Protein AF-0000000087178548 (afdb_homodimer)

Organism: NCBI:txid176857

Nearest PDB structures (foldseek):
  7m3x-assembly1_A  TM=8.972E-01  e=3.792E-27  Homo sapiens
  4psx-assembly2_E  TM=8.887E-01  e=1.429E-25  Saccharomyces cerevisiae S288C
  7xay-assembly1_B  TM=8.958E-01  e=3.540E-25  Saccharomyces cerevisiae S288C
  8r8r-assembly1_B  TM=8.649E-01  e=1.626E-21  Homo sapiens
  6k1s-assembly1_B  TM=8.855E-01  e=5.505E-20  Homo sapiens

Solvent-accessible surface area (backbone atoms only — not comparable to full-atom values): 30769 Å² total; per-residue (Å²): 52,32,53,39,78,49,97,32,17,25,31,20,39,40,56,37,90,79,39,85,45,31,34,38,34,18,11,8,24,73,80,56,74,50,52,37,15,36,39,39,33,35,34,52,52,56,94,86,51,71,52,51,42,74,77,48,65,47,81,39,80,37,16,23,38,14,47,26,60,43,65,66,42,86,47,33,36,36,36,8,20,47,75,9,31,39,34,32,36,48,68,85,46,60,66,89,63,47,62,70,42,76,38,79,77,49,86,27,35,16,40,15,34,27,46,28,74,59,69,31,62,38,36,35,37,10,13,50,64,17,29,35,37,34,35,39,86,91,46,89,54,67,76,45,76,47,72,77,61,84,30,29,20,34,19,39,38,55,34,68,81,39,73,52,30,31,38,37,14,13,50,63,14,32,36,34,32,36,35,78,89,47,96,51,69,76,41,80,34,80,71,44,97,39,34,22,39,14,45,30,49,30,68,77,39,84,49,31,35,39,40,14,14,56,78,18,32,34,37,32,33,32,74,90,54,60,90,51,64,79,36,76,48,77,78,57,84,26,31,22,42,25,45,41,50,33,79,84,38,74,48,30,31,40,36,19,13,59,61,14,29,38,38,29,33,26,71,79,42,91,74,24,76,73,42,78,43,70,83,46,89,28,36,19,37,13,56,38,65,33,77,73,39,85,55,34,36,36,37,17,8,54,64,14,40,36,36,38,32,48,69,94,58,58,55,77,44,118,52,30,55,41,78,50,99,33,18,26,30,20,40,39,57,37,89,78,39,85,46,31,34,38,34,17,12,9,23,73,81,55,74,50,53,38,14,37,39,38,33,35,33,52,51,56,94,87,50,71,51,50,42,76,77,47,63,46,80,38,81,34,18,22,39,14,49,28,60,43,65,66,43,87,47,32,34,38,36,9,22,47,75,10,32,37,35,32,35,49,68,86,46,59,66,88,60,48,62,72,42,76,37,79,77,51,85,26,33,16,39,16,33,28,45,28,75,58,70,31,62,36,34,36,37,10,12,49,63,17,29,35,37,34,35,39,86,90,46,91,54,67,77,44,76,48,73,79,60,83,29,30,20,34,20,41,37,57,34,69,80,40,73,51,31,32,38,36,13,13,48,61,13,32,37,35,32,36,35,78,92,46,98,52,68,75,40,80,34,80,71,45,96,38,34,23,39,14,46,31,49,29,70,77,41,86,49,31,35,39,38,14,15,55,77,19,34,35,37,31,33,32,74,88,56,60,90,52,63,80,36,78,48,75,78,56,86,27,31,22,42,28,44,40,49,32,78,84,40,75,48,32,31,41,36,19,12,58,60,12,30,37,37,31,33,27,72,80,43,92,74,24,75,73,41,78,43,70,83,45,90,27,36,19,37,13,56,36,64,35,75,74,40,86,55,35,37,37,37,17,9,53,64,14,38,36,37,38,34,49,70,94,58,58,54,78,44,119

Radius of gyration: 25.6 Å; Cα contacts (8 Å, |Δi|>4): 2069; chains: 2; bounding box: 51×73×69 Å

Secondary structure (DSSP, 8-state):
--EEE-SSEEEEEEE-SS-TTEEEEEEEGGGGTSS-EEEEEEEPPPTT--SPEEEEEEEESS-EEEEEE-SS-TTEEEEEETTS-EEEEETTS-GGG--SEEE---SS-EEEEEE-TTT-SEEEEEETTS-EEEEETT-SS-SEEE---SS-EEEEEE-SS-TTEEEEEETTS-EEEEETTSSSEEEEE---SS-EEEEEE-SS-TTEEEEEETTSEEEEEETTSTTS-SEEEE--SS-EEEEEE-SS-TTEEEEEETTS-EEEEETTSSS-EEEEE---SS-EEEEEE-SSSTTEEEEEETTSEEEEEETTS-TT--/--EEE-SSEEEEEEE-SS-TTEEEEEEEGGGGTSS-EEEEEEEPPPTT--S-EEEEEEEESS-EEEEEE-SS-TTEEEEEETTS-EEEEETTS-GGG--SEEE---SS-EEEEEE-TTT-SEEEEEETTS-EEEEETT-SS-SEEE---SS-EEEEEE-SS-TTEEEEEETTS-EEEEETTSSSEEEEE---SS-EEEEEE-SS-TTEEEEEETTSEEEEEETTSTTS-SEEEE--SS-EEEEEE-SS-TTEEEEEETTS-EEEEETTSSS-EEEEE---SS-EEEEEE-SSSTTEEEEEETTSEEEEEETTS-TT--

pLDDT: mean 95.7, std 6.23, range [51.91, 98.94]

InterPro domains:
  IPR001680 WD40 repeat [PF00400] (61-90)
  IPR001680 WD40 repeat [PS50082] (103-145)
  IPR001680 WD40 repeat [PS50082] (146-188)
  IPR001680 WD40 repeat [PS50082] (189-231)
  IPR001680 WD40 repeat [PS50082] (233-266)
  IPR001680 WD40 repeat [SM00320] (51-90)
  IPR001680 WD40 repeat [SM00320] (96-136)
  IPR001680 WD40 repeat [SM00320] (139-179)
  IPR001680 WD40 repeat [SM00320] (182-222)
  IPR001680 WD40 repeat [SM00320] (226-266)
  IPR001680 WD40 repeat [SM00320] (270-310)
  IPR015943 WD40/YVTN repeat-like-containing domain superfamily [G3DSA:2.130.10.10] (3-310)
  IPR019775 WD40 repeat, conserved site [PS00678] (209-223)
  IPR020472 PAC1/LIS1-like, WD-40 repeat [PR00320] (166-180)
  IPR020472 PAC1/LIS1-like, WD-40 repeat [PR00320] (209-223)
  IPR020472 PAC1/LIS1-like, WD-40 repeat [PR00320] (253-267)
  IPR036322 WD40-repeat-containing domain superfamily [SSF50978] (11-310)
  IPR044536 Peroxisomal targeting signal 2 receptor [PTHR46027] (1-315)
  IPR059104 EIPR1-like, beta-propeller [PF23609] (152-265)

Structure (mmCIF, N/CA/C/O backbone):
data_AF-0000000087178548-model_v1
#
loop_
_entity.id
_entity.type
_entity.pdbx_description
1 polymer Peroxin-7
#
loop_
_atom_site.group_PDB
_atom_site.id
_atom_site.type_symbol
_atom_site.label_atom_id
_atom_site.label_alt_id
_atom_site.label_comp_id
_atom_site.label_asym_id
_atom_site.label_entity_id
_atom_site.label_seq_id
_atom_site.pdbx_PDB_ins_code
_atom_site.Cartn_x
_atom_site.Cartn_y
_atom_site.Cartn_z
_atom_site.occupancy
_atom_site.B_iso_or_equiv
_atom_site.auth_seq_id
_atom_site.auth_comp_id
_atom_site.auth_asym_id
_atom_site.auth_atom_id
_atom_site.pdbx_PDB_model_num
ATOM 1 N N . MET A 1 1 ? 3.469 30.359 -10.945 1 66.19 1 MET A N 1
ATOM 2 C CA . MET A 1 1 ? 3.535 30.094 -9.508 1 66.19 1 MET A CA 1
ATOM 3 C C . MET A 1 1 ? 4.621 29.078 -9.188 1 66.19 1 MET A C 1
ATOM 5 O O . MET A 1 1 ? 4.961 28.25 -10.031 1 66.19 1 MET A O 1
ATOM 9 N N . PRO A 1 2 ? 5.27 29.25 -8 1 80.69 2 PRO A N 1
ATOM 10 C CA . PRO A 1 2 ? 6.492 28.5 -7.727 1 80.69 2 PRO A CA 1
ATOM 11 C C . PRO A 1 2 ? 6.25 26.984 -7.668 1 80.69 2 PRO A C 1
ATOM 13 O O . PRO A 1 2 ? 5.25 26.547 -7.105 1 80.69 2 PRO A O 1
ATOM 16 N N . VAL A 1 3 ? 6.977 26.297 -8.406 1 92.06 3 VAL A N 1
ATOM 17 C CA . VAL A 1 3 ? 6.957 24.828 -8.438 1 92.06 3 VAL A CA 1
ATOM 18 C C . VAL A 1 3 ? 8.359 24.297 -8.172 1 92.06 3 VAL A C 1
ATOM 20 O O . VAL A 1 3 ? 9.352 24.906 -8.57 1 92.06 3 VAL A O 1
ATOM 23 N N . PHE A 1 4 ? 8.422 23.25 -7.426 1 95.88 4 PHE A N 1
ATOM 24 C CA . PHE A 1 4 ? 9.68 22.562 -7.137 1 95.88 4 PHE A CA 1
ATOM 25 C C . PHE A 1 4 ? 9.578 21.078 -7.453 1 95.88 4 PHE A C 1
ATOM 27 O O . PHE A 1 4 ? 8.633 20.406 -7.023 1 95.88 4 PHE A O 1
ATOM 34 N N . LYS A 1 5 ? 10.531 20.531 -8.242 1 97 5 LYS A N 1
ATOM 35 C CA . LYS A 1 5 ? 10.57 19.109 -8.562 1 97 5 LYS A CA 1
ATOM 36 C C . LYS A 1 5 ? 11.43 18.359 -7.555 1 97 5 LYS A C 1
ATOM 38 O O . LYS A 1 5 ? 12.594 18.688 -7.344 1 97 5 LYS A O 1
ATOM 43 N N . THR A 1 6 ? 10.859 17.391 -6.898 1 97.75 6 THR A N 1
ATOM 44 C CA . THR A 1 6 ? 11.602 16.516 -5.992 1 97.75 6 THR A CA 1
ATOM 45 C C . THR A 1 6 ? 12.094 15.273 -6.727 1 97.75 6 THR A C 1
ATOM 47 O O . THR A 1 6 ? 11.508 14.859 -7.727 1 97.75 6 THR A O 1
ATOM 50 N N . PRO A 1 7 ? 13.156 14.703 -6.23 1 97 7 PRO A N 1
ATOM 51 C CA . PRO A 1 7 ? 13.648 13.477 -6.871 1 97 7 PRO A CA 1
ATOM 52 C C . PRO A 1 7 ? 12.75 12.273 -6.598 1 97 7 PRO A C 1
ATOM 54 O O . PRO A 1 7 ? 12.82 11.273 -7.316 1 97 7 PRO A O 1
ATOM 57 N N . PHE A 1 8 ? 11.969 12.359 -5.555 1 97.31 8 PHE A N 1
ATOM 58 C CA . PHE A 1 8 ? 11.07 11.281 -5.16 1 97.31 8 PHE A CA 1
ATOM 59 C C . PHE A 1 8 ? 9.625 11.766 -5.117 1 97.31 8 PHE A C 1
ATOM 61 O O . PHE A 1 8 ? 9.367 12.961 -5.281 1 97.31 8 PHE A O 1
ATOM 68 N N . ASN A 1 9 ? 8.656 10.758 -4.957 1 96.44 9 ASN A N 1
ATOM 69 C CA . ASN A 1 9 ? 7.242 11.094 -4.859 1 96.44 9 ASN A CA 1
ATOM 70 C C . ASN A 1 9 ? 6.934 11.867 -3.58 1 96.44 9 ASN A C 1
ATOM 72 O O . ASN A 1 9 ? 7.422 11.516 -2.504 1 96.44 9 ASN A O 1
ATOM 76 N N . GLY A 1 10 ? 6.137 12.938 -3.723 1 98.31 10 GLY A N 1
ATOM 77 C CA . GLY A 1 10 ? 5.738 13.695 -2.551 1 98.31 10 GLY A CA 1
ATOM 78 C C . GLY A 1 10 ? 4.691 12.992 -1.71 1 98.31 10 GLY A C 1
ATOM 79 O O . GLY A 1 10 ? 3.789 12.344 -2.246 1 98.31 10 GLY A O 1
ATOM 80 N N . TYR A 1 11 ? 4.777 13.195 -0.357 1 98.44 11 TYR A N 1
ATOM 81 C CA . TYR A 1 11 ? 3.834 12.539 0.545 1 98.44 11 TYR A CA 1
ATOM 82 C C . TYR A 1 11 ? 3.203 13.547 1.497 1 98.44 11 TYR A C 1
ATOM 84 O O . TYR A 1 11 ? 2.088 13.336 1.981 1 98.44 11 TYR A O 1
ATOM 92 N N . SER A 1 12 ? 3.986 14.602 1.831 1 98.81 12 SER A N 1
ATOM 93 C CA . SER A 1 12 ? 3.48 15.625 2.734 1 98.81 12 SER A CA 1
ATOM 94 C C . SER A 1 12 ? 4.195 16.953 2.516 1 98.81 12 SER A C 1
ATOM 96 O O . SER A 1 12 ? 5.332 16.984 2.037 1 98.81 12 SER A O 1
ATOM 98 N N . VAL A 1 13 ? 3.535 18.031 2.822 1 98.88 13 VAL A N 1
ATOM 99 C CA . VAL A 1 13 ? 4.082 19.375 2.754 1 98.88 13 VAL A CA 1
ATOM 100 C C . VAL A 1 13 ? 3.551 20.203 3.918 1 98.88 13 VAL A C 1
ATOM 102 O O . VAL A 1 13 ? 2.375 20.109 4.277 1 98.88 13 VAL A O 1
ATOM 105 N N . LYS A 1 14 ? 4.477 20.953 4.594 1 98.81 14 LYS A N 1
ATOM 106 C CA . LYS A 1 14 ? 4.109 21.734 5.766 1 98.81 14 LYS A CA 1
ATOM 107 C C . LYS A 1 14 ? 4.77 23.109 5.738 1 98.81 14 LYS A C 1
ATOM 109 O O . LYS A 1 14 ? 5.996 23.219 5.652 1 98.81 14 LYS A O 1
ATOM 114 N N . PHE A 1 15 ? 3.98 24.141 5.848 1 98.62 15 PHE A N 1
ATOM 115 C CA . PHE A 1 15 ? 4.531 25.484 6.02 1 98.62 15 PHE A CA 1
ATOM 116 C C . PHE A 1 15 ? 5.133 25.656 7.41 1 98.62 15 PHE A C 1
ATOM 118 O O . PHE A 1 15 ? 4.582 25.156 8.398 1 98.62 15 PHE A O 1
ATOM 125 N N . SER A 1 16 ? 6.207 26.438 7.453 1 98.44 16 SER A N 1
ATOM 126 C CA . SER A 1 16 ? 6.766 26.797 8.75 1 98.44 16 SER A CA 1
ATOM 127 C C . SER A 1 16 ? 5.852 27.766 9.492 1 98.44 16 SER A C 1
ATOM 129 O O . SER A 1 16 ? 5.32 28.703 8.898 1 98.44 16 SER A O 1
ATOM 131 N N . PRO A 1 17 ? 5.715 27.5 10.773 1 97.62 17 PRO A N 1
ATOM 132 C CA . PRO A 1 17 ? 4.953 28.484 11.547 1 97.62 17 PRO A CA 1
ATOM 133 C C . PRO A 1 17 ? 5.797 29.688 11.969 1 97.62 17 PRO A C 1
ATOM 135 O O . PRO A 1 17 ? 5.281 30.625 12.578 1 97.62 17 PRO A O 1
ATOM 138 N N . PHE A 1 18 ? 7.078 29.703 11.609 1 97.81 18 PHE A N 1
ATOM 139 C CA . PHE A 1 18 ? 7.988 30.766 12.055 1 97.81 18 PHE A CA 1
ATOM 140 C C . PHE A 1 18 ? 8.406 31.641 10.883 1 97.81 18 PHE A C 1
ATOM 142 O O . PHE A 1 18 ? 8.633 32.844 11.062 1 97.81 18 PHE A O 1
ATOM 149 N N . TYR A 1 19 ? 8.531 31.016 9.734 1 97.06 19 TYR A N 1
ATOM 150 C CA . TYR A 1 19 ? 9.008 31.734 8.57 1 97.06 19 TYR A CA 1
ATOM 151 C C . TYR A 1 19 ? 7.984 31.703 7.441 1 97.06 19 TYR A C 1
ATOM 153 O O . TYR A 1 19 ? 7.652 30.625 6.938 1 97.06 19 TYR A O 1
ATOM 161 N N . GLU A 1 20 ? 7.637 32.812 6.918 1 95.88 20 GLU A N 1
ATOM 162 C CA . GLU A 1 20 ? 6.574 32.938 5.926 1 95.88 20 GLU A CA 1
ATOM 163 C C . GLU A 1 20 ? 6.949 32.25 4.617 1 95.88 20 GLU A C 1
ATOM 165 O O . GLU A 1 20 ? 6.074 31.797 3.875 1 95.88 20 GLU A O 1
ATOM 170 N N . SER A 1 21 ? 8.188 32.125 4.398 1 94.75 21 SER A N 1
ATOM 171 C CA . SER A 1 21 ? 8.625 31.672 3.082 1 94.75 21 SER A CA 1
ATOM 172 C C . SER A 1 21 ? 9.211 30.266 3.15 1 94.75 21 SER A C 1
ATOM 174 O O . SER A 1 21 ? 9.898 29.828 2.227 1 94.75 21 SER A O 1
ATOM 176 N N . ARG A 1 22 ? 8.945 29.578 4.211 1 97.12 22 ARG A N 1
ATOM 177 C CA . ARG A 1 22 ? 9.625 28.312 4.387 1 97.12 22 ARG A CA 1
ATOM 178 C C . ARG A 1 22 ? 8.617 27.172 4.504 1 97.12 22 ARG A C 1
ATOM 180 O O . ARG A 1 22 ? 7.586 27.312 5.168 1 97.12 22 ARG A O 1
ATOM 187 N N . LEU A 1 23 ? 8.922 26.094 3.826 1 97.69 23 LEU A N 1
ATOM 188 C CA . LEU A 1 23 ? 8.109 24.891 3.99 1 97.69 23 LEU A CA 1
ATOM 189 C C . LEU A 1 23 ? 8.977 23.625 3.938 1 97.69 23 LEU A C 1
ATOM 191 O O . LEU A 1 23 ? 10.125 23.688 3.496 1 97.69 23 LEU A O 1
ATOM 195 N N . ALA A 1 24 ? 8.5 22.562 4.469 1 98.88 24 ALA A N 1
ATOM 196 C CA . ALA A 1 24 ? 9.156 21.25 4.469 1 98.88 24 ALA A CA 1
ATOM 197 C C . ALA A 1 24 ? 8.336 20.234 3.693 1 98.88 24 ALA A C 1
ATOM 199 O O . ALA A 1 24 ? 7.102 20.281 3.701 1 98.88 24 ALA A O 1
ATOM 200 N N . VAL A 1 25 ? 9.023 19.297 3.012 1 98.88 25 VAL A N 1
ATOM 201 C CA . VAL A 1 25 ? 8.367 18.297 2.168 1 98.88 25 VAL A CA 1
ATOM 202 C C . VAL A 1 25 ? 8.898 16.906 2.502 1 98.88 25 VAL A C 1
ATOM 204 O O . VAL A 1 25 ? 10.109 16.703 2.613 1 98.88 25 VAL A O 1
ATOM 207 N N . ALA A 1 26 ? 8.016 15.977 2.719 1 98.94 26 ALA A N 1
ATOM 208 C CA . ALA A 1 26 ? 8.336 14.555 2.875 1 98.94 26 ALA A CA 1
ATOM 209 C C . ALA A 1 26 ? 8.195 13.812 1.549 1 98.94 26 ALA A C 1
ATOM 211 O O . ALA A 1 26 ? 7.191 13.953 0.85 1 98.94 26 ALA A O 1
ATOM 212 N N . THR A 1 27 ? 9.195 13.008 1.192 1 98.75 27 THR A N 1
ATOM 213 C CA . THR A 1 27 ? 9.133 12.289 -0.072 1 98.75 27 THR A CA 1
ATOM 214 C C . THR A 1 27 ? 9.555 10.828 0.115 1 98.75 27 THR A C 1
ATOM 216 O O . THR A 1 27 ? 10.227 10.492 1.092 1 98.75 27 THR A O 1
ATOM 219 N N . ALA A 1 28 ? 9.07 9.977 -0.833 1 97.56 28 ALA A N 1
ATOM 220 C CA . ALA A 1 28 ? 9.367 8.547 -0.806 1 97.56 28 ALA A CA 1
ATOM 221 C C . ALA A 1 28 ? 9.539 7.996 -2.219 1 97.56 28 ALA A C 1
ATOM 223 O O . ALA A 1 28 ? 8.789 8.359 -3.129 1 97.56 28 ALA A O 1
ATOM 224 N N . GLN A 1 29 ? 10.484 7.117 -2.312 1 92.19 29 GLN A N 1
ATOM 225 C CA . GLN A 1 29 ? 10.758 6.488 -3.602 1 92.19 29 GLN A CA 1
ATOM 226 C C . GLN A 1 29 ? 9.703 5.438 -3.939 1 92.19 29 GLN A C 1
ATOM 228 O O . GLN A 1 29 ? 9.117 4.836 -3.041 1 92.19 29 GLN A O 1
ATOM 233 N N . ASN A 1 30 ? 9.508 5.23 -5.227 1 86.56 30 ASN A N 1
ATOM 234 C CA . ASN A 1 30 ? 8.68 4.156 -5.754 1 86.56 30 ASN A CA 1
ATOM 235 C C . ASN A 1 30 ? 7.285 4.172 -5.133 1 86.56 30 ASN A C 1
ATOM 237 O O . ASN A 1 30 ? 6.812 3.148 -4.633 1 86.56 30 ASN A O 1
ATOM 241 N N . PHE A 1 31 ? 6.777 5.379 -5.031 1 86.25 31 PHE A N 1
ATOM 242 C CA . PHE A 1 31 ? 5.406 5.59 -4.594 1 86.25 31 PHE A CA 1
ATOM 243 C C . PHE A 1 31 ? 5.23 5.176 -3.137 1 86.25 31 PHE A C 1
ATOM 245 O O . PHE A 1 31 ? 4.133 4.801 -2.719 1 86.25 31 PHE A O 1
ATOM 252 N N . GLY A 1 32 ? 6.379 5.109 -2.438 1 88.69 32 GLY A N 1
ATOM 253 C CA . GLY A 1 32 ? 6.34 4.863 -1.006 1 88.69 32 GLY A CA 1
ATOM 254 C C . GLY A 1 32 ? 6.348 3.387 -0.656 1 88.69 32 GLY A C 1
ATOM 255 O O . GLY A 1 32 ? 6.266 3.021 0.519 1 88.69 32 GLY A O 1
ATOM 256 N N . ILE A 1 33 ? 6.371 2.635 -1.622 1 78 33 ILE A N 1
ATOM 257 C CA . ILE A 1 33 ? 6.289 1.196 -1.388 1 78 33 ILE A CA 1
ATOM 258 C C . ILE A 1 33 ? 7.656 0.658 -0.982 1 78 33 ILE A C 1
ATOM 260 O O . ILE A 1 33 ? 7.762 -0.165 -0.069 1 78 33 ILE A O 1
ATOM 264 N N . LEU A 1 34 ? 8.703 1.154 -1.676 1 77.06 34 LEU A N 1
ATOM 265 C CA . LEU A 1 34 ? 10.062 0.712 -1.411 1 77.06 34 LEU A CA 1
ATOM 266 C C . LEU A 1 34 ? 11.062 1.835 -1.68 1 77.06 34 LEU A C 1
ATOM 268 O O . LEU A 1 34 ? 10.789 2.736 -2.477 1 77.06 34 LEU A O 1
ATOM 272 N N . GLY A 1 35 ? 12.18 1.771 -0.872 1 86.25 35 GLY A N 1
ATOM 273 C CA . GLY A 1 35 ? 13.281 2.654 -1.21 1 86.25 35 GLY A CA 1
ATOM 274 C C . GLY A 1 35 ? 13.516 3.744 -0.181 1 86.25 35 GLY A C 1
ATOM 275 O O . GLY A 1 35 ? 13.055 3.635 0.96 1 86.25 35 GLY A O 1
ATOM 276 N N . ASN A 1 36 ? 14.234 4.754 -0.633 1 92.81 36 ASN A N 1
ATOM 277 C CA . ASN A 1 36 ? 14.68 5.84 0.234 1 92.81 36 ASN A CA 1
ATOM 278 C C . ASN A 1 36 ? 13.633 6.949 0.314 1 92.81 36 ASN A C 1
ATOM 280 O O . ASN A 1 36 ? 12.656 6.941 -0.431 1 92.81 36 ASN A O 1
ATOM 284 N N . GLY A 1 37 ? 13.758 7.723 1.318 1 97.69 37 GLY A N 1
ATOM 285 C CA . GLY A 1 37 ? 13.055 8.992 1.404 1 97.69 37 GLY A CA 1
ATOM 286 C C . GLY A 1 37 ? 13.992 10.188 1.47 1 97.69 37 GLY A C 1
ATOM 287 O O . GLY A 1 37 ? 15.211 10.023 1.484 1 97.69 37 GLY A O 1
ATOM 288 N N . ARG A 1 38 ? 13.438 11.281 1.341 1 98.62 38 ARG A N 1
ATOM 289 C CA . ARG A 1 38 ? 14.164 12.539 1.506 1 98.62 38 ARG A CA 1
ATOM 290 C C . ARG A 1 38 ? 13.258 13.633 2.061 1 98.62 38 ARG A C 1
ATOM 292 O O . ARG A 1 38 ? 12.117 13.773 1.628 1 98.62 38 ARG A O 1
ATOM 299 N N . ILE A 1 39 ? 13.773 14.336 3.029 1 98.81 39 ILE A N 1
ATOM 300 C CA . ILE A 1 39 ? 13.133 15.555 3.523 1 98.81 39 ILE A CA 1
ATOM 301 C C . ILE A 1 39 ? 13.727 16.766 2.816 1 98.81 39 ILE A C 1
ATOM 303 O O . ILE A 1 39 ? 14.945 16.891 2.686 1 98.81 39 ILE A O 1
ATOM 307 N N . HIS A 1 40 ? 12.867 17.609 2.33 1 98.69 40 HIS A N 1
ATOM 308 C CA . HIS A 1 40 ? 13.305 18.859 1.729 1 98.69 40 HIS A CA 1
ATOM 309 C C . HIS A 1 40 ? 12.82 20.062 2.541 1 98.69 40 HIS A C 1
ATOM 311 O O . HIS A 1 40 ? 11.648 20.125 2.92 1 98.69 40 HIS A O 1
ATOM 317 N N . VAL A 1 41 ? 13.711 20.953 2.818 1 98.56 41 VAL A N 1
ATOM 318 C CA . VAL A 1 41 ? 13.344 22.281 3.326 1 98.56 41 VAL A CA 1
ATOM 319 C C . VAL A 1 41 ? 13.516 23.312 2.223 1 98.56 41 VAL A C 1
ATOM 321 O O . VAL A 1 41 ? 14.617 23.516 1.7 1 98.56 41 VAL A O 1
ATOM 324 N N . LEU A 1 42 ? 12.391 23.953 1.921 1 97.94 42 LEU A N 1
ATOM 325 C CA . LEU A 1 42 ? 12.359 24.844 0.77 1 97.94 42 LEU A CA 1
ATOM 326 C C . LEU A 1 42 ? 12.109 26.281 1.208 1 97.94 42 LEU A C 1
ATOM 328 O O . LEU A 1 42 ? 11.477 26.516 2.238 1 97.94 42 LEU A O 1
ATOM 332 N N . ASP A 1 43 ? 12.602 27.203 0.395 1 95.56 43 ASP A N 1
ATOM 333 C CA . ASP A 1 43 ? 12.352 28.625 0.566 1 95.56 43 ASP A CA 1
ATOM 334 C C . ASP A 1 43 ? 11.672 29.219 -0.668 1 95.56 43 ASP A C 1
ATOM 336 O O . ASP A 1 43 ?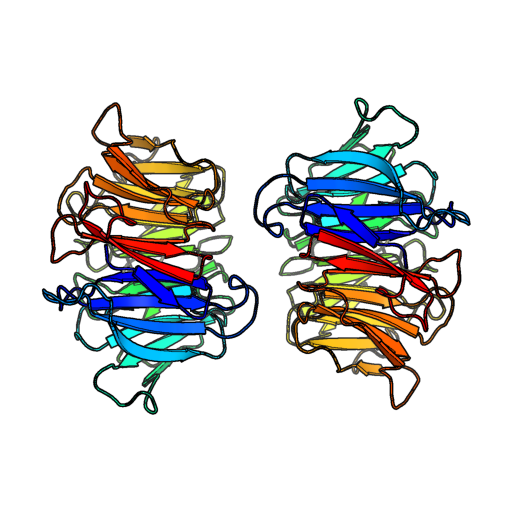 12.141 29.016 -1.793 1 95.56 43 ASP A O 1
ATOM 340 N N . LEU A 1 44 ? 10.602 29.859 -0.366 1 93 44 LEU A N 1
ATOM 341 C CA . LEU A 1 44 ? 9.875 30.516 -1.443 1 93 44 LEU A CA 1
ATOM 342 C C . LEU A 1 44 ? 10.617 31.75 -1.925 1 93 44 LEU A C 1
ATOM 344 O O . LEU A 1 44 ? 11.344 32.375 -1.153 1 93 44 LEU A O 1
ATOM 348 N N . PRO A 1 45 ? 10.43 31.953 -3.281 1 83.75 45 PRO A N 1
ATOM 349 C CA . PRO A 1 45 ? 11.156 33.125 -3.824 1 83.75 45 PRO A CA 1
ATOM 350 C C . PRO A 1 45 ? 10.68 34.438 -3.236 1 83.75 45 PRO A C 1
ATOM 352 O O . PRO A 1 45 ? 9.508 34.562 -2.852 1 83.75 45 PRO A O 1
ATOM 355 N N . SER A 1 46 ? 11.633 35.188 -2.877 1 69.81 46 SER A N 1
ATOM 356 C CA . SER A 1 46 ? 11.336 36.594 -2.641 1 69.81 46 SER A CA 1
ATOM 357 C C . SER A 1 46 ? 11.312 37.375 -3.947 1 69.81 46 SER A C 1
ATOM 359 O O . SER A 1 46 ? 11.938 36.969 -4.93 1 69.81 46 SER A O 1
ATOM 361 N N . SER A 1 47 ? 10.453 38.125 -4.293 1 57.66 47 SER A N 1
ATOM 362 C CA . SER A 1 47 ? 10.586 38.938 -5.492 1 57.66 47 SER A CA 1
ATOM 363 C C . SER A 1 47 ? 12.039 39.281 -5.777 1 57.66 47 SER A C 1
ATOM 365 O O . SER A 1 47 ? 12.797 39.594 -4.859 1 57.66 47 SER A O 1
ATOM 367 N N . PRO A 1 48 ? 12.602 39.031 -7.207 1 52.5 48 PRO A N 1
ATOM 368 C CA . PRO A 1 48 ? 12.008 38.719 -8.508 1 52.5 48 PRO A CA 1
ATOM 369 C C . PRO A 1 48 ? 12.156 37.25 -8.883 1 52.5 48 PRO A C 1
ATOM 371 O O . PRO A 1 48 ? 11.695 36.812 -9.945 1 52.5 48 PRO A O 1
ATOM 374 N N . SER A 1 49 ? 12.844 36.469 -8.109 1 57.72 49 SER A N 1
ATOM 375 C CA . SER A 1 49 ? 13.102 35.125 -8.617 1 57.72 49 SER A CA 1
ATOM 376 C C . SER A 1 49 ? 11.883 34.219 -8.43 1 57.72 49 SER A C 1
ATOM 378 O O . SER A 1 49 ? 11.352 34.125 -7.324 1 57.72 49 SER A O 1
ATOM 380 N N . PRO A 1 50 ? 11.5 33.656 -9.562 1 64.44 50 PRO A N 1
ATOM 381 C CA . PRO A 1 50 ? 10.234 32.938 -9.562 1 64.44 50 PRO A CA 1
ATOM 382 C C . PRO A 1 50 ? 10.383 31.484 -9.109 1 64.44 50 PRO A C 1
ATOM 384 O O . PRO A 1 50 ? 9.398 30.75 -9.008 1 64.44 50 PRO A O 1
ATOM 387 N N . GLN A 1 51 ? 11.75 31.172 -8.484 1 83.88 51 GLN A N 1
ATOM 388 C CA . GLN A 1 51 ? 11.883 29.734 -8.305 1 83.88 51 GLN A CA 1
ATOM 389 C C . GLN A 1 51 ? 12.031 29.375 -6.828 1 83.88 51 GLN A C 1
ATOM 391 O O . GLN A 1 51 ? 12.68 30.094 -6.07 1 83.88 51 GLN A O 1
ATOM 396 N N . ILE A 1 52 ? 11.461 28.328 -6.414 1 92.5 52 ILE A N 1
ATOM 397 C CA . ILE A 1 52 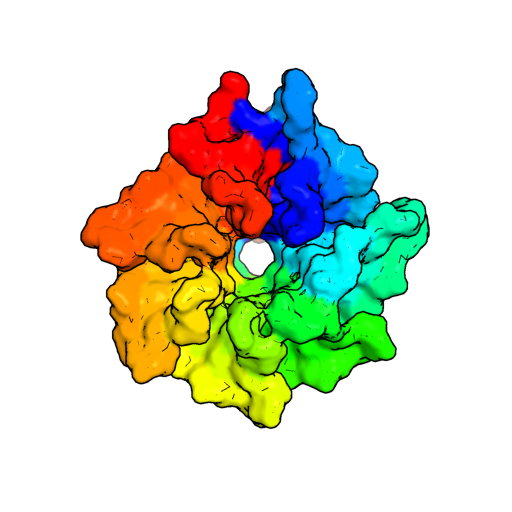? 11.633 27.766 -5.078 1 92.5 52 ILE A CA 1
ATOM 398 C C . ILE A 1 52 ? 13.055 27.219 -4.926 1 92.5 52 ILE A C 1
ATOM 400 O O . ILE A 1 52 ? 13.57 26.562 -5.828 1 92.5 52 ILE A O 1
ATOM 404 N N . SER A 1 53 ? 13.711 27.688 -3.875 1 93.69 53 SER A N 1
ATOM 405 C CA . SER A 1 53 ? 15.055 27.188 -3.605 1 93.69 53 SER A CA 1
ATOM 406 C C . SER A 1 53 ? 15.055 26.188 -2.451 1 93.69 53 SER A C 1
ATOM 408 O O . SER A 1 53 ? 14.188 26.25 -1.58 1 93.69 53 SER A O 1
ATOM 410 N N . GLU A 1 54 ? 16.016 25.266 -2.451 1 96.19 54 GLU A N 1
ATOM 411 C CA . GLU A 1 54 ? 16.172 24.281 -1.385 1 96.19 54 GLU A CA 1
ATOM 412 C C . GLU A 1 54 ? 17.219 24.734 -0.368 1 96.19 54 GLU A C 1
ATOM 414 O O . GLU A 1 54 ? 18.375 24.953 -0.719 1 96.19 54 GLU A O 1
ATOM 419 N N . LEU A 1 55 ? 16.828 24.812 0.818 1 95.5 55 LEU A N 1
ATOM 420 C CA . LEU A 1 55 ? 17.703 25.25 1.901 1 95.5 55 LEU A CA 1
ATOM 421 C C . LEU A 1 55 ? 18.484 24.062 2.475 1 95.5 55 LEU A C 1
ATOM 423 O O . LEU A 1 55 ? 19.656 24.203 2.834 1 95.5 55 LEU A O 1
ATOM 427 N N . ALA A 1 56 ? 17.812 22.984 2.646 1 96.94 56 ALA A N 1
ATOM 428 C CA . ALA A 1 56 ? 18.406 21.766 3.199 1 96.94 56 ALA A CA 1
ATOM 429 C C . ALA A 1 56 ? 17.641 20.531 2.734 1 96.94 56 ALA A C 1
ATOM 431 O O . ALA A 1 56 ? 16.484 20.625 2.312 1 96.94 56 ALA A O 1
ATOM 432 N N . SER A 1 57 ? 18.281 19.438 2.762 1 98.12 57 SER A N 1
ATOM 433 C CA . SER A 1 57 ? 17.641 18.141 2.52 1 98.12 57 SER A CA 1
ATOM 434 C C . SER A 1 57 ? 18.297 17.047 3.355 1 98.12 57 SER A C 1
ATOM 436 O O . SER A 1 57 ? 19.469 17.141 3.707 1 98.12 57 SER A O 1
ATOM 438 N N . TYR A 1 58 ? 17.562 16.031 3.701 1 98.56 58 TYR A N 1
ATOM 439 C CA . TYR A 1 58 ? 18.016 14.914 4.512 1 98.56 58 TYR A CA 1
ATOM 440 C C . TYR A 1 58 ? 17.562 13.586 3.91 1 98.56 58 TYR A C 1
ATOM 442 O O . TYR A 1 58 ? 16.359 13.32 3.816 1 98.56 58 TYR A O 1
ATOM 450 N N . ASP A 1 59 ? 18.5 12.758 3.598 1 97.5 59 ASP A N 1
ATOM 451 C CA . ASP A 1 59 ? 18.172 11.438 3.066 1 97.5 59 ASP A CA 1
ATOM 452 C C . ASP A 1 59 ? 17.812 10.469 4.188 1 97.5 59 ASP A C 1
ATOM 454 O O . ASP A 1 59 ? 18.359 10.555 5.289 1 97.5 59 ASP A O 1
ATOM 458 N N . THR A 1 60 ? 16.875 9.641 3.947 1 97.25 60 THR A N 1
ATOM 459 C CA . THR A 1 60 ? 16.516 8.555 4.848 1 97.25 60 THR A CA 1
ATOM 460 C C . THR A 1 60 ? 16.578 7.211 4.125 1 97.25 60 THR A C 1
ATOM 462 O O . THR A 1 60 ? 16.438 7.152 2.9 1 97.25 60 THR A O 1
ATOM 465 N N . ALA A 1 61 ? 16.766 6.199 4.859 1 93.81 61 ALA A N 1
ATOM 466 C CA . ALA A 1 61 ? 16.891 4.863 4.277 1 93.81 61 ALA A CA 1
ATOM 467 C C . ALA A 1 61 ? 15.539 4.328 3.838 1 93.81 61 ALA A C 1
ATOM 469 O O . ALA A 1 61 ? 15.461 3.404 3.023 1 93.81 61 ALA A O 1
ATOM 470 N N . ASP A 1 62 ? 14.484 4.883 4.426 1 94.94 62 ASP A N 1
ATOM 471 C CA . ASP A 1 62 ? 13.109 4.527 4.078 1 94.94 62 ASP A CA 1
ATOM 472 C C . ASP A 1 62 ? 12.281 5.77 3.768 1 94.94 62 ASP A C 1
ATOM 474 O O . ASP A 1 62 ? 12.703 6.891 4.055 1 94.94 62 ASP A O 1
ATOM 478 N N . GLY A 1 63 ? 11.148 5.57 3.105 1 97.19 63 GLY A N 1
ATOM 479 C CA . GLY A 1 63 ? 10.281 6.672 2.723 1 97.19 63 GLY A CA 1
ATOM 480 C C . GLY A 1 63 ? 9.898 7.559 3.891 1 97.19 63 GLY A C 1
ATOM 481 O O . GLY A 1 63 ? 9.734 7.078 5.016 1 97.19 63 GLY A O 1
ATOM 482 N N . VAL A 1 64 ? 9.734 8.812 3.641 1 98.81 64 VAL A N 1
ATOM 483 C CA . VAL A 1 64 ? 9.164 9.758 4.594 1 98.81 64 VAL A CA 1
ATOM 484 C C . VAL A 1 64 ? 7.691 10 4.266 1 98.81 64 VAL A C 1
ATOM 486 O O . VAL A 1 64 ? 7.363 10.516 3.195 1 98.81 64 VAL A O 1
ATOM 489 N N . TYR A 1 65 ? 6.82 9.664 5.215 1 98.62 65 TYR A N 1
ATOM 490 C CA . TYR A 1 65 ? 5.395 9.727 4.906 1 98.62 65 TYR A CA 1
ATOM 491 C C . TYR A 1 65 ? 4.789 11.047 5.375 1 98.62 65 TYR A C 1
ATOM 493 O O . TYR A 1 65 ? 3.807 11.523 4.805 1 98.62 65 TYR A O 1
ATOM 501 N N . ASP A 1 66 ? 5.32 11.57 6.445 1 98.88 66 ASP A N 1
ATOM 502 C CA . ASP A 1 66 ? 4.805 12.812 7.004 1 98.88 66 ASP A CA 1
ATOM 503 C C . ASP A 1 66 ? 5.879 13.539 7.809 1 98.88 66 ASP A C 1
ATOM 505 O O . ASP A 1 66 ? 6.918 12.961 8.133 1 98.88 66 ASP A O 1
ATOM 509 N N . LEU A 1 67 ? 5.609 14.773 8.047 1 98.88 67 LEU A N 1
ATOM 510 C CA . LEU A 1 67 ? 6.492 15.539 8.914 1 98.88 67 LEU A CA 1
ATOM 511 C C . LEU A 1 67 ? 5.742 16.703 9.562 1 98.88 67 LEU A C 1
ATOM 513 O O . LEU A 1 67 ? 4.621 17.016 9.164 1 98.88 67 LEU A O 1
ATOM 517 N N . ALA A 1 68 ? 6.348 17.25 10.586 1 98.81 68 ALA A N 1
ATOM 518 C CA . ALA A 1 68 ? 5.801 18.406 11.281 1 98.81 68 ALA A CA 1
ATOM 519 C C . ALA A 1 68 ? 6.914 19.312 11.805 1 98.81 68 ALA A C 1
ATOM 521 O O . ALA A 1 68 ? 7.934 18.812 12.305 1 98.81 68 ALA A O 1
ATOM 522 N N . TRP A 1 69 ? 6.711 20.594 11.695 1 98.69 69 TRP A N 1
ATOM 523 C CA . TRP A 1 69 ? 7.59 21.547 12.367 1 98.69 69 TRP A CA 1
ATOM 524 C C . TRP A 1 69 ? 7.355 21.531 13.875 1 98.69 69 TRP A C 1
ATOM 526 O O . TRP A 1 69 ? 6.215 21.422 14.328 1 98.69 69 TRP A O 1
ATOM 536 N N . SER A 1 70 ? 8.461 21.719 14.523 1 97.5 70 SER A N 1
ATOM 537 C CA . SER A 1 70 ? 8.32 22 15.945 1 97.5 70 SER A CA 1
ATOM 538 C C . SER A 1 70 ? 7.641 23.344 16.172 1 97.5 70 SER A C 1
ATOM 540 O O . SER A 1 70 ? 7.828 24.281 15.398 1 97.5 70 SER A O 1
ATOM 542 N N . GLU A 1 71 ? 6.875 23.359 17.25 1 94.62 71 GLU A N 1
ATOM 543 C CA . GLU A 1 71 ? 6.27 24.625 17.672 1 94.62 71 GLU A CA 1
ATOM 544 C C . GLU A 1 71 ? 7.121 25.312 18.734 1 94.62 71 GLU A C 1
ATOM 546 O O . GLU A 1 71 ? 6.863 26.469 19.078 1 94.62 71 GLU A O 1
ATOM 551 N N . SER A 1 72 ? 8.125 24.625 19.141 1 93.88 72 SER A N 1
ATOM 552 C CA . SER A 1 72 ? 8.969 25.156 20.219 1 93.88 72 SER A CA 1
ATOM 553 C C . SER A 1 72 ? 10.227 25.797 19.656 1 93.88 72 SER A C 1
ATOM 555 O O . SER A 1 72 ? 10.742 26.766 20.234 1 93.88 72 SER A O 1
ATOM 557 N N . HIS A 1 73 ? 10.727 25.266 18.641 1 95.19 73 HIS A N 1
ATOM 558 C CA . HIS A 1 73 ? 11.969 25.797 18.062 1 95.19 73 HIS A CA 1
ATOM 559 C C . HIS A 1 73 ? 11.898 25.797 16.531 1 95.19 73 HIS A C 1
ATOM 561 O O . HIS A 1 73 ? 11.664 24.766 15.914 1 95.19 73 HIS A O 1
ATOM 567 N N . GLU A 1 74 ? 12.289 26.844 15.906 1 96.56 74 GLU A N 1
ATOM 568 C CA . GLU A 1 74 ? 12.055 27.109 14.492 1 96.56 74 GLU A CA 1
ATOM 569 C C . GLU A 1 74 ? 12.922 26.219 13.609 1 96.56 74 GLU A C 1
ATOM 571 O O . GLU A 1 74 ? 12.672 26.078 12.414 1 96.56 74 GLU A O 1
ATOM 576 N N . SER A 1 75 ? 13.906 25.578 14.148 1 97.12 75 SER A N 1
ATOM 577 C CA . SER A 1 75 ? 14.836 24.812 13.328 1 97.12 75 SER A CA 1
ATOM 578 C C . SER A 1 75 ? 14.523 23.312 13.391 1 97.12 75 SER A C 1
ATOM 580 O O . SER A 1 75 ? 15.164 22.516 12.711 1 97.12 75 SER A O 1
ATOM 582 N N . LEU A 1 76 ? 13.539 22.922 14.164 1 97.94 76 LEU A N 1
ATOM 583 C CA . LEU A 1 76 ? 13.336 21.5 14.422 1 97.94 76 LEU A CA 1
ATOM 584 C C . LEU A 1 76 ? 12.188 20.953 13.594 1 97.94 76 LEU A C 1
ATOM 586 O O . LEU A 1 76 ? 11.156 21.609 13.445 1 97.94 76 LEU A O 1
ATOM 590 N N . LEU A 1 77 ? 12.422 19.766 13.031 1 98.31 77 LEU A N 1
ATOM 591 C CA . LEU A 1 77 ? 11.43 19.016 12.281 1 98.31 77 LEU A CA 1
ATOM 592 C C . LEU A 1 77 ? 11.297 17.594 12.836 1 98.31 77 LEU A C 1
ATOM 594 O O . LEU A 1 77 ? 12.297 16.969 13.195 1 98.31 77 LEU A O 1
ATOM 598 N N . VAL A 1 78 ? 10.102 17.172 12.938 1 98.69 78 VAL A N 1
ATOM 599 C CA . VAL A 1 78 ? 9.805 15.773 13.25 1 98.69 78 VAL A CA 1
ATOM 600 C C . VAL A 1 78 ? 9.336 15.047 11.992 1 98.69 78 VAL A C 1
ATOM 602 O O . VAL A 1 78 ? 8.5 15.562 11.25 1 98.69 78 VAL A O 1
ATOM 605 N N . ALA A 1 79 ? 9.859 13.836 11.711 1 98.88 79 ALA A N 1
ATOM 606 C CA . ALA A 1 79 ? 9.492 13.102 10.5 1 98.88 79 ALA A CA 1
ATOM 607 C C . ALA A 1 79 ? 9.023 11.688 10.844 1 98.88 79 ALA A C 1
ATOM 609 O O . ALA A 1 79 ? 9.602 11.031 11.703 1 98.88 79 ALA A O 1
ATOM 610 N N . ALA A 1 80 ? 7.969 11.266 10.219 1 98.88 80 ALA A N 1
ATOM 611 C CA . ALA A 1 80 ? 7.449 9.898 10.297 1 98.88 80 ALA A CA 1
ATOM 612 C C . ALA A 1 80 ? 7.965 9.047 9.141 1 98.88 80 ALA A C 1
ATOM 614 O O . ALA A 1 80 ? 7.719 9.359 7.977 1 98.88 80 ALA A O 1
ATOM 615 N N . ILE A 1 81 ? 8.617 7.957 9.5 1 98.56 81 ILE A N 1
ATOM 616 C CA . ILE A 1 81 ? 9.359 7.195 8.5 1 98.56 81 ILE A CA 1
ATOM 617 C C . ILE A 1 81 ? 8.664 5.863 8.242 1 98.56 81 ILE A C 1
ATOM 619 O O . ILE A 1 81 ? 8.062 5.285 9.156 1 98.56 81 ILE A O 1
ATOM 623 N N . ALA A 1 82 ? 8.836 5.371 7.066 1 96.38 82 ALA A N 1
ATOM 624 C CA . ALA A 1 82 ? 8.18 4.148 6.605 1 96.38 82 ALA A CA 1
ATOM 625 C C . ALA A 1 82 ? 8.656 2.938 7.398 1 96.38 82 ALA A C 1
ATOM 627 O O . ALA A 1 82 ? 7.977 1.906 7.434 1 96.38 82 ALA A O 1
ATOM 628 N N . ASP A 1 83 ? 9.781 3.027 8.078 1 93.62 83 ASP A N 1
ATOM 629 C CA . ASP A 1 83 ? 10.281 1.888 8.844 1 93.62 83 ASP A CA 1
ATOM 630 C C . ASP A 1 83 ? 9.75 1.907 10.273 1 93.62 83 ASP A C 1
ATOM 632 O O . ASP A 1 83 ? 10.172 1.108 11.109 1 93.62 83 ASP A O 1
ATOM 636 N N . GLY A 1 84 ? 8.953 2.879 10.57 1 96.69 84 GLY A N 1
ATOM 637 C CA . GLY A 1 84 ? 8.359 2.971 11.898 1 96.69 84 GLY A CA 1
ATOM 638 C C . GLY A 1 84 ? 9.094 3.936 12.812 1 96.69 84 GLY A C 1
ATOM 639 O O . GLY A 1 84 ? 8.625 4.238 13.914 1 96.69 84 GLY A O 1
ATOM 640 N N . SER A 1 85 ? 10.18 4.43 12.391 1 98.06 85 SER A N 1
ATOM 641 C CA . SER A 1 85 ? 10.922 5.359 13.234 1 98.06 85 SER A CA 1
ATOM 642 C C . SER A 1 85 ? 10.359 6.77 13.133 1 98.06 85 SER A C 1
ATOM 644 O O . SER A 1 85 ? 9.727 7.121 12.133 1 98.06 85 SER A O 1
ATOM 646 N N . ILE A 1 86 ? 10.531 7.461 14.219 1 98.81 86 ILE A N 1
ATOM 647 C CA . ILE A 1 86 ? 10.32 8.906 14.273 1 98.81 86 ILE A CA 1
ATOM 648 C C . ILE A 1 86 ? 11.656 9.617 14.445 1 98.81 86 ILE A C 1
ATOM 650 O O . ILE A 1 86 ? 12.414 9.312 15.367 1 98.81 86 ILE A O 1
ATOM 654 N N . LYS A 1 87 ? 11.883 10.562 13.531 1 98.69 87 LYS A N 1
ATOM 655 C CA . LYS A 1 87 ? 13.195 11.211 13.547 1 98.69 87 LYS A CA 1
ATOM 656 C C . LYS A 1 87 ? 13.062 12.719 13.734 1 98.69 87 LYS A C 1
ATOM 658 O O . LYS A 1 87 ? 12.109 13.328 13.242 1 98.69 87 LYS A O 1
ATOM 663 N N . ILE A 1 88 ? 14.023 13.25 14.469 1 98.44 88 ILE A N 1
ATOM 664 C CA . ILE A 1 88 ? 14.078 14.695 14.695 1 98.44 88 ILE A CA 1
ATOM 665 C C . ILE A 1 88 ? 15.273 15.281 13.953 1 98.44 88 ILE A C 1
ATOM 667 O O . ILE A 1 88 ? 16.391 14.766 14.047 1 98.44 88 ILE A O 1
ATOM 671 N N . TYR A 1 89 ? 15 16.297 13.25 1 98.69 89 TYR A N 1
ATOM 672 C CA . TYR A 1 89 ? 16.047 17.016 12.523 1 98.69 89 TYR A CA 1
ATOM 673 C C . TYR A 1 89 ? 16.203 18.438 13.055 1 98.69 89 TYR A C 1
ATOM 675 O O . TYR A 1 89 ? 15.219 19.062 13.461 1 98.69 89 TYR A O 1
ATOM 683 N N . ASP A 1 90 ? 17.422 18.891 13.039 1 98.38 90 ASP A N 1
ATOM 684 C CA . ASP A 1 90 ? 17.75 20.266 13.422 1 98.38 90 ASP A CA 1
ATOM 685 C C . ASP A 1 90 ? 18.453 21 12.281 1 98.38 90 ASP A C 1
ATOM 687 O O . ASP A 1 90 ? 19.625 20.75 12.008 1 98.38 90 ASP A O 1
ATOM 691 N N . LEU A 1 91 ? 17.781 21.953 11.719 1 97.81 91 LEU A N 1
ATOM 692 C CA . LEU A 1 91 ? 18.281 22.688 10.555 1 97.81 91 LEU A CA 1
ATOM 693 C C . LEU A 1 91 ? 19.484 23.547 10.922 1 97.81 91 LEU A C 1
ATOM 695 O O . LEU A 1 91 ? 20.203 24.016 10.039 1 97.81 91 LEU A O 1
ATOM 699 N N . SER A 1 92 ? 19.641 23.812 12.188 1 97.19 92 SER A N 1
ATOM 700 C CA . SER A 1 92 ? 20.734 24.672 12.617 1 97.19 92 SER A CA 1
ATOM 701 C C . SER A 1 92 ? 22.062 23.906 12.625 1 97.19 92 SER A C 1
ATOM 703 O O . SER A 1 92 ? 23.125 24.516 12.742 1 97.19 92 SER A O 1
ATOM 705 N N . LEU A 1 93 ? 21.984 22.641 12.453 1 96.94 93 LEU A N 1
ATOM 706 C CA . LEU A 1 93 ? 23.172 21.812 12.43 1 96.94 93 LEU A CA 1
ATOM 707 C C . LEU A 1 93 ? 23.484 21.344 11.008 1 96.94 93 LEU A C 1
ATOM 709 O O . LEU A 1 93 ? 22.594 21.312 10.156 1 96.94 93 LEU A O 1
ATOM 713 N N . PRO A 1 94 ? 24.766 21 10.766 1 94.31 94 PRO A N 1
ATOM 714 C CA . PRO A 1 94 ? 25.094 20.453 9.445 1 94.31 94 PRO A CA 1
ATOM 715 C C . PRO A 1 94 ? 24.297 19.188 9.125 1 94.31 94 PRO A C 1
ATOM 717 O O . PRO A 1 94 ? 23.953 18.422 10.023 1 94.31 94 PRO A O 1
ATOM 720 N N . PRO A 1 95 ? 24.031 19.016 7.836 1 90.75 95 PRO A N 1
ATOM 721 C CA . PRO A 1 95 ? 23.25 17.828 7.441 1 90.75 95 PRO A CA 1
ATOM 722 C C . PRO A 1 95 ? 23.844 16.531 7.988 1 90.75 95 PRO A C 1
ATOM 724 O O . PRO A 1 95 ? 23.109 15.617 8.344 1 90.75 95 PRO A O 1
ATOM 727 N N . THR A 1 96 ? 25.141 16.469 8.172 1 93.12 96 THR A N 1
ATOM 728 C CA . THR A 1 96 ? 25.812 15.258 8.609 1 93.12 96 THR A CA 1
ATOM 729 C C . THR A 1 96 ? 25.531 14.977 10.086 1 93.12 96 THR A C 1
ATOM 731 O O . THR A 1 96 ? 25.75 13.867 10.57 1 93.12 96 THR A O 1
ATOM 734 N N . SER A 1 97 ? 25 15.992 10.719 1 96.25 97 SER A N 1
ATOM 735 C CA . SER A 1 97 ? 24.688 15.844 12.141 1 96.25 97 SER A CA 1
ATOM 736 C C . SER A 1 97 ? 23.219 15.484 12.344 1 96.25 97 SER A C 1
ATOM 738 O O . SER A 1 97 ? 22.734 15.492 13.477 1 96.25 97 SER A O 1
ATOM 740 N N . ASN A 1 98 ? 22.625 15.195 11.258 1 97.56 98 ASN A N 1
ATOM 741 C CA . ASN A 1 98 ? 21.203 14.859 11.297 1 97.56 98 ASN A CA 1
ATOM 742 C C . ASN A 1 98 ? 20.953 13.43 10.828 1 97.56 98 ASN A C 1
ATOM 744 O O . ASN A 1 98 ? 21.688 12.914 9.984 1 97.56 98 ASN A O 1
ATOM 748 N N . PRO A 1 99 ? 19.906 12.812 11.414 1 98 99 PRO A N 1
ATOM 749 C CA . PRO A 1 99 ? 18.984 13.305 12.43 1 98 99 PRO A CA 1
ATOM 750 C C . PRO A 1 99 ? 19.609 13.406 13.812 1 98 99 PRO A C 1
ATOM 752 O O . PRO A 1 99 ? 20.578 12.695 14.109 1 98 99 PRO A O 1
ATOM 755 N N . ILE A 1 100 ? 19.062 14.242 14.648 1 97.38 100 ILE A N 1
ATOM 756 C CA . ILE A 1 100 ? 19.641 14.43 15.977 1 97.38 100 ILE A CA 1
ATOM 757 C C . ILE A 1 100 ? 19.047 13.398 16.938 1 97.38 100 ILE A C 1
ATOM 759 O O . ILE A 1 100 ? 19.609 13.164 18.016 1 97.38 100 ILE A O 1
ATOM 763 N N . ARG A 1 101 ? 17.922 12.867 16.562 1 96.75 101 ARG A N 1
ATOM 764 C CA . ARG A 1 101 ? 17.312 11.805 17.359 1 96.75 101 ARG A CA 1
ATOM 765 C C . ARG A 1 101 ? 16.484 10.867 16.469 1 96.75 101 ARG A C 1
ATOM 767 O O . ARG A 1 101 ? 15.992 11.281 15.414 1 96.75 101 ARG A O 1
ATOM 774 N N . SER A 1 102 ? 16.422 9.602 16.828 1 97.31 102 SER A N 1
ATOM 775 C CA . SER A 1 102 ? 15.578 8.586 16.188 1 97.31 102 SER A CA 1
ATOM 776 C C . SER A 1 102 ? 14.875 7.723 17.234 1 97.31 102 SER A C 1
ATOM 778 O O . SER A 1 102 ? 15.523 7.141 18.094 1 97.31 102 SER A O 1
ATOM 780 N N . PHE A 1 103 ? 13.562 7.711 17.172 1 97.88 103 PHE A N 1
ATOM 781 C CA . PHE A 1 103 ? 12.742 6.875 18.047 1 97.88 103 PHE A CA 1
ATOM 782 C C . PHE A 1 103 ? 12.242 5.648 17.297 1 97.88 103 PHE A C 1
ATOM 784 O O . PHE A 1 103 ? 11.648 5.77 16.219 1 97.88 103 PHE A O 1
ATOM 791 N N . LEU A 1 104 ? 12.492 4.535 17.797 1 95.75 104 LEU A N 1
ATOM 792 C CA . LEU A 1 104 ? 12.086 3.295 17.141 1 95.75 104 LEU A CA 1
ATOM 793 C C . LEU A 1 104 ? 11.164 2.477 18.031 1 95.75 104 LEU A C 1
ATOM 795 O O . LEU A 1 104 ? 11.594 1.479 18.625 1 95.75 104 LEU A O 1
ATOM 799 N N . GLU A 1 105 ? 9.875 2.926 18.109 1 97.62 105 GLU A N 1
ATOM 800 C CA . GLU A 1 105 ? 8.945 2.223 18.984 1 97.62 105 GLU A CA 1
ATOM 801 C C . GLU A 1 105 ? 7.77 1.646 18.188 1 97.62 105 GLU A C 1
ATOM 803 O O . GLU A 1 105 ? 7.141 0.679 18.625 1 97.62 105 GLU A O 1
ATOM 808 N N . HIS A 1 106 ? 7.402 2.248 17.078 1 97.69 106 HIS A N 1
ATOM 809 C CA . HIS A 1 106 ? 6.355 1.683 16.234 1 97.69 106 HIS A CA 1
ATOM 810 C C . HIS A 1 106 ? 6.832 0.404 15.547 1 97.69 106 HIS A C 1
ATOM 812 O O . HIS A 1 106 ? 7.973 0.328 15.094 1 97.69 106 HIS A O 1
ATOM 818 N N . SER A 1 107 ? 5.938 -0.527 15.445 1 92.75 107 SER A N 1
ATOM 819 C CA . SER A 1 107 ? 6.312 -1.821 14.891 1 92.75 107 SER A CA 1
ATOM 820 C C . SER A 1 107 ? 5.988 -1.896 13.398 1 92.75 107 SER A C 1
ATOM 822 O O . SER A 1 107 ? 6.344 -2.867 12.734 1 92.75 107 SER A O 1
ATOM 824 N N . ARG A 1 108 ? 5.281 -0.935 12.922 1 92.06 108 ARG A N 1
ATOM 825 C CA . ARG A 1 108 ? 4.957 -0.806 11.508 1 92.06 108 ARG A CA 1
ATOM 826 C C . ARG A 1 108 ? 5.168 0.626 11.023 1 92.06 108 ARG A C 1
ATOM 828 O O . ARG A 1 108 ? 5.707 1.459 11.758 1 92.06 108 ARG A O 1
ATOM 835 N N . GLU A 1 109 ? 4.824 0.9 9.828 1 94.44 109 GLU A N 1
ATOM 836 C CA . GLU A 1 109 ? 5.055 2.199 9.203 1 94.44 109 GLU A CA 1
ATOM 837 C C . GLU A 1 109 ? 4.465 3.328 10.039 1 94.44 109 GLU A C 1
ATOM 839 O O . GLU A 1 109 ? 3.32 3.242 10.492 1 94.44 109 GLU A O 1
ATOM 844 N N . ALA A 1 110 ? 5.285 4.34 10.305 1 98.38 110 ALA A N 1
ATOM 845 C CA . ALA A 1 110 ? 4.773 5.582 10.867 1 98.38 110 ALA A CA 1
ATOM 846 C C . ALA A 1 110 ? 4.176 6.477 9.789 1 98.38 110 ALA A C 1
ATOM 848 O O . ALA A 1 110 ? 4.852 6.824 8.82 1 98.38 110 ALA A O 1
ATOM 849 N N . HIS A 1 111 ? 2.926 6.93 10.016 1 98 111 HIS A N 1
ATOM 850 C CA . HIS A 1 111 ? 2.193 7.52 8.898 1 98 111 HIS A CA 1
ATOM 851 C C . HIS A 1 111 ? 1.923 9 9.133 1 98 111 HIS A C 1
ATOM 853 O O . HIS A 1 111 ? 1.569 9.727 8.203 1 98 111 HIS A O 1
ATOM 859 N N . SER A 1 112 ? 2.021 9.422 10.391 1 98.56 112 SER A N 1
ATOM 860 C CA . SER A 1 112 ? 1.754 10.836 10.633 1 98.56 112 SER A CA 1
ATOM 861 C C . SER A 1 112 ? 2.543 11.359 11.828 1 98.56 112 SER A C 1
ATOM 863 O O . SER A 1 112 ? 2.904 10.586 12.719 1 98.56 112 SER A O 1
ATOM 865 N N . ALA A 1 113 ? 2.828 12.578 11.805 1 98.81 113 ALA A N 1
ATOM 866 C CA . ALA A 1 113 ? 3.412 13.344 12.906 1 98.81 113 ALA A CA 1
ATOM 867 C C . ALA A 1 113 ? 2.713 14.688 13.062 1 98.81 113 ALA A C 1
ATOM 869 O O . ALA A 1 113 ? 2.367 15.344 12.078 1 98.81 113 ALA A O 1
ATOM 870 N N . ASP A 1 114 ? 2.486 15.086 14.289 1 98.88 114 ASP A N 1
ATOM 871 C CA . ASP A 1 114 ? 1.861 16.375 14.594 1 98.88 114 ASP A CA 1
ATOM 872 C C . ASP A 1 114 ? 2.418 16.969 15.883 1 98.88 114 ASP A C 1
ATOM 874 O O . ASP A 1 114 ? 2.549 16.266 16.891 1 98.88 114 ASP A O 1
ATOM 878 N N . TYR A 1 115 ? 2.789 18.219 15.836 1 98.75 115 TYR A N 1
ATOM 879 C CA . TYR A 1 115 ? 3.393 18.891 16.984 1 98.75 115 TYR A CA 1
ATOM 880 C C . TYR A 1 115 ? 2.357 19.703 17.75 1 98.75 115 TYR A C 1
ATOM 882 O O . TYR A 1 115 ? 1.514 20.375 17.141 1 98.75 115 TYR A O 1
ATOM 890 N N . ASN A 1 116 ? 2.443 19.688 19.062 1 98.5 116 ASN A N 1
ATOM 891 C CA . ASN A 1 116 ? 1.492 20.375 19.922 1 98.5 116 ASN A CA 1
ATOM 892 C C . ASN A 1 116 ? 1.606 21.891 19.781 1 98.5 116 ASN A C 1
ATOM 894 O O . ASN A 1 116 ? 2.605 22.484 20.203 1 98.5 116 ASN A O 1
ATOM 898 N N . PRO A 1 117 ? 0.575 22.5 19.25 1 96.5 117 PRO A N 1
ATOM 899 C CA . PRO A 1 117 ? 0.693 23.938 19.016 1 96.5 117 PRO A CA 1
ATOM 900 C C . PRO A 1 117 ? 0.362 24.766 20.25 1 96.5 117 PRO A C 1
ATOM 902 O O . PRO A 1 117 ? 0.562 25.984 20.25 1 96.5 117 PRO A O 1
ATOM 905 N N . VAL A 1 118 ? -0.177 24.125 21.234 1 97.25 118 VAL A N 1
ATOM 906 C CA . VAL A 1 118 ? -0.632 24.828 22.422 1 97.25 118 VAL A CA 1
ATOM 907 C C . VAL A 1 118 ? 0.443 24.766 23.5 1 97.25 118 VAL A C 1
ATOM 909 O O . VAL A 1 118 ? 1.044 25.781 23.844 1 97.25 118 VAL A O 1
ATOM 912 N N . ARG A 1 119 ? 0.791 23.562 23.844 1 96.19 119 ARG A N 1
ATOM 913 C CA . ARG A 1 119 ? 1.81 23.406 24.875 1 96.19 119 ARG A CA 1
ATOM 914 C C . ARG A 1 119 ? 3.211 23.5 24.281 1 96.19 119 ARG A C 1
ATOM 916 O O . ARG A 1 119 ? 4.16 23.875 24.969 1 96.19 119 ARG A O 1
ATOM 923 N N . ARG A 1 120 ? 3.389 23.094 23.078 1 96.81 120 ARG A N 1
ATOM 924 C CA . ARG A 1 120 ? 4.582 23.203 22.25 1 96.81 120 ARG A CA 1
ATOM 925 C C . ARG A 1 120 ? 5.734 22.391 22.828 1 96.81 120 ARG A C 1
ATOM 927 O O . ARG A 1 120 ? 6.898 22.766 22.703 1 96.81 120 ARG A O 1
ATOM 934 N N . ASP A 1 121 ? 5.445 21.375 23.547 1 95.81 121 ASP A N 1
ATOM 935 C CA . ASP A 1 121 ? 6.484 20.594 24.219 1 95.81 121 ASP A CA 1
ATOM 936 C C . ASP A 1 121 ? 6.383 19.109 23.844 1 95.81 121 ASP A C 1
ATOM 938 O O . ASP A 1 121 ? 7.07 18.266 24.422 1 95.81 121 ASP A O 1
ATOM 942 N N . SER A 1 122 ? 5.457 18.797 22.984 1 97.94 122 SER A N 1
ATOM 943 C CA . SER A 1 122 ? 5.219 17.391 22.688 1 97.94 122 SER A CA 1
ATOM 944 C C . SER A 1 122 ? 4.711 17.203 21.25 1 97.94 122 SER A C 1
ATOM 946 O O . SER A 1 122 ? 4.344 18.172 20.594 1 97.94 122 SER A O 1
ATOM 948 N N . PHE A 1 123 ? 4.801 15.961 20.797 1 98.56 123 PHE A N 1
ATOM 949 C CA . PHE A 1 123 ? 4.27 15.648 19.484 1 98.56 123 PHE A CA 1
ATOM 950 C C . PHE A 1 123 ? 3.697 14.234 19.453 1 98.56 123 PHE A C 1
ATOM 952 O O . PHE A 1 123 ? 3.939 13.445 20.375 1 98.56 123 PHE A O 1
ATOM 959 N N . LEU A 1 124 ? 2.861 14.023 18.484 1 98.88 124 LEU A N 1
ATOM 960 C CA . LEU A 1 124 ? 2.199 12.742 18.266 1 98.88 124 LEU A CA 1
ATOM 961 C C . LEU A 1 124 ? 2.727 12.055 17.016 1 98.88 124 LEU A C 1
ATOM 963 O O . LEU A 1 124 ? 3.1 12.727 16.047 1 98.88 124 LEU A O 1
ATOM 967 N N . SER A 1 125 ? 2.752 10.727 17.062 1 98.88 125 SER A N 1
ATOM 968 C CA . SER A 1 125 ? 2.93 9.922 15.852 1 98.88 125 SER A CA 1
ATOM 969 C C . SER A 1 125 ? 1.832 8.867 15.727 1 98.88 125 SER A C 1
ATOM 971 O O . SER A 1 125 ? 1.354 8.336 16.734 1 98.88 125 SER A O 1
ATOM 973 N N . ALA A 1 126 ? 1.354 8.602 14.539 1 98.88 126 ALA A N 1
ATOM 974 C CA . ALA A 1 126 ? 0.4 7.539 14.227 1 98.88 126 ALA A CA 1
ATOM 975 C C . ALA A 1 126 ? 1.032 6.484 13.32 1 98.88 126 ALA A C 1
ATOM 977 O O . ALA A 1 126 ? 1.867 6.805 12.469 1 98.88 126 ALA A O 1
ATOM 978 N N . SER A 1 127 ? 0.575 5.262 13.523 1 98.62 127 SER A N 1
ATOM 979 C CA . SER A 1 127 ? 1.251 4.164 12.844 1 98.62 127 SER A CA 1
ATOM 980 C C . SER A 1 127 ? 0.259 3.092 12.398 1 98.62 127 SER A C 1
ATOM 982 O O . SER A 1 127 ? -0.817 2.957 12.984 1 98.62 127 SER A O 1
ATOM 984 N N . TRP A 1 128 ? 0.711 2.365 11.422 1 94.75 128 TRP A N 1
ATOM 985 C CA . TRP A 1 128 ? -0.03 1.208 10.93 1 94.75 128 TRP A CA 1
ATOM 986 C C . TRP A 1 128 ? -0.056 0.095 11.977 1 94.75 128 TRP A C 1
ATOM 988 O O . TRP A 1 128 ? -0.825 -0.861 11.852 1 94.75 128 TRP A O 1
ATOM 998 N N . ASP A 1 129 ? 0.697 0.253 13.07 1 94.25 129 ASP A N 1
ATOM 999 C CA . ASP A 1 129 ? 0.653 -0.756 14.125 1 94.25 129 ASP A CA 1
ATOM 1000 C C . ASP A 1 129 ? -0.552 -0.544 15.039 1 94.25 129 ASP A C 1
ATOM 1002 O O . ASP A 1 129 ? -0.553 -0.993 16.188 1 94.25 129 ASP A O 1
ATOM 1006 N N . ASP A 1 130 ? -1.481 0.278 14.602 1 95.5 130 ASP A N 1
ATOM 1007 C CA . ASP A 1 130 ? -2.775 0.516 15.234 1 95.5 130 ASP A CA 1
ATOM 1008 C C . ASP A 1 130 ? -2.635 1.445 16.438 1 95.5 130 ASP A C 1
ATOM 1010 O O . ASP A 1 130 ? -3.527 1.51 17.281 1 95.5 130 ASP A O 1
ATOM 1014 N N . SER A 1 131 ? -1.523 2.166 16.469 1 98.44 131 SER A N 1
ATOM 1015 C CA . SER A 1 131 ? -1.34 2.947 17.688 1 98.44 131 SER A CA 1
ATOM 1016 C C . SER A 1 131 ? -0.948 4.387 17.359 1 98.44 131 SER A C 1
ATOM 1018 O O . SER A 1 131 ? -0.527 4.688 16.25 1 98.44 131 SER A O 1
ATOM 1020 N N . VAL A 1 132 ? -1.215 5.246 18.375 1 98.88 132 VAL A N 1
ATOM 1021 C CA . VAL A 1 132 ? -0.674 6.598 18.469 1 98.88 132 VAL A CA 1
ATOM 1022 C C . VAL A 1 132 ? 0.293 6.691 19.641 1 98.88 132 VAL A C 1
ATOM 1024 O O . VAL A 1 132 ? 0.045 6.121 20.703 1 98.88 132 VAL A O 1
ATOM 1027 N N . LYS A 1 133 ? 1.364 7.371 19.422 1 98.88 133 LYS A N 1
ATOM 1028 C CA . LYS A 1 133 ? 2.309 7.555 20.516 1 98.88 133 LYS A CA 1
ATOM 1029 C C . LYS A 1 133 ? 2.559 9.039 20.781 1 98.88 133 LYS A C 1
ATOM 1031 O O . LYS A 1 133 ? 2.611 9.844 19.859 1 98.88 133 LYS A O 1
ATOM 1036 N N . LEU A 1 134 ? 2.684 9.344 22.062 1 98.81 134 LEU A N 1
ATOM 1037 C CA . LEU A 1 134 ? 3.018 10.68 22.562 1 98.81 134 LEU A CA 1
ATOM 1038 C C . LEU A 1 134 ? 4.496 10.766 22.922 1 98.81 134 LEU A C 1
ATOM 1040 O O . LEU A 1 134 ? 5.023 9.914 23.641 1 98.81 134 LEU A O 1
ATOM 1044 N N . TRP A 1 135 ? 5.078 11.844 22.406 1 98.56 135 TRP A N 1
ATOM 1045 C CA . TRP A 1 135 ? 6.512 12.016 22.609 1 98.56 135 TRP A CA 1
ATOM 1046 C C . TRP A 1 135 ? 6.812 13.391 23.203 1 98.56 135 TRP A C 1
ATOM 1048 O O . TRP A 1 135 ? 6.051 14.344 23 1 98.56 135 TRP A O 1
ATOM 1058 N N . THR A 1 136 ? 7.891 13.453 23.906 1 96.69 136 THR A N 1
ATOM 1059 C CA . THR A 1 136 ? 8.57 14.695 24.25 1 96.69 136 THR A CA 1
ATOM 1060 C C . THR A 1 136 ? 10.047 14.633 23.859 1 96.69 136 THR A C 1
ATOM 1062 O O . THR A 1 136 ? 10.594 13.539 23.688 1 96.69 136 THR A O 1
ATOM 1065 N N . LEU A 1 137 ? 10.656 15.75 23.703 1 91.69 137 LEU A N 1
ATOM 1066 C CA . LEU A 1 137 ? 12.031 15.789 23.219 1 91.69 137 LEU A CA 1
ATOM 1067 C C . LEU A 1 137 ? 13.016 15.391 24.312 1 91.69 137 LEU A C 1
ATOM 1069 O O . LEU A 1 137 ? 14.141 14.977 24.016 1 91.69 137 LEU A O 1
ATOM 1073 N N . ASP A 1 138 ? 12.609 15.461 25.516 1 91.69 138 ASP A N 1
ATOM 1074 C CA . ASP A 1 138 ? 13.547 15.305 26.625 1 91.69 138 ASP A CA 1
ATOM 1075 C C . ASP A 1 138 ? 13.625 13.852 27.094 1 91.69 138 ASP A C 1
ATOM 1077 O O . ASP A 1 138 ? 14.32 13.539 28.062 1 91.69 138 ASP A O 1
ATOM 1081 N N . ARG A 1 139 ? 12.875 12.984 26.484 1 92.56 139 ARG A N 1
ATOM 1082 C CA . ARG A 1 139 ? 12.891 11.57 26.844 1 92.56 139 ARG A CA 1
ATOM 1083 C C . ARG A 1 139 ? 13.289 10.703 25.656 1 92.56 139 ARG A C 1
ATOM 1085 O O . ARG A 1 139 ? 12.945 11.016 24.516 1 92.56 139 ARG A O 1
ATOM 1092 N N . PRO A 1 140 ? 13.922 9.617 25.938 1 93.88 140 PRO A N 1
ATOM 1093 C CA . PRO A 1 140 ? 14.328 8.734 24.844 1 93.88 140 PRO A CA 1
ATOM 1094 C C . PRO A 1 140 ? 13.211 7.777 24.406 1 93.88 140 PRO A C 1
ATOM 1096 O O . PRO A 1 140 ? 13.336 7.098 23.391 1 93.88 140 PRO A O 1
ATOM 1099 N N . THR A 1 141 ? 12.141 7.758 25.203 1 97.19 141 THR A N 1
ATOM 1100 C CA . THR A 1 141 ? 11.016 6.883 24.906 1 97.19 141 THR A CA 1
ATOM 1101 C C . THR A 1 141 ? 9.711 7.676 24.859 1 97.19 141 THR A C 1
ATOM 1103 O O . THR A 1 141 ? 9.648 8.812 25.344 1 97.19 141 THR A O 1
ATOM 1106 N N . SER A 1 142 ? 8.758 7.062 24.266 1 98.44 142 SER A N 1
ATOM 1107 C CA . SER A 1 142 ? 7.457 7.723 24.234 1 98.44 142 SER A CA 1
ATOM 1108 C C . SER A 1 142 ? 6.891 7.91 25.625 1 98.44 142 SER A C 1
ATOM 1110 O O . SER A 1 142 ? 7.211 7.148 26.547 1 98.44 142 SER A O 1
ATOM 1112 N N . VAL A 1 143 ? 6.148 8.93 25.75 1 98.19 143 VAL A N 1
ATOM 1113 C CA . VAL A 1 143 ? 5.484 9.227 27.016 1 98.19 143 VAL A CA 1
ATOM 1114 C C . VAL A 1 143 ? 4.324 8.258 27.234 1 98.19 143 VAL A C 1
ATOM 1116 O O . VAL A 1 143 ? 4.094 7.793 28.359 1 98.19 143 VAL A O 1
ATOM 1119 N N . ARG A 1 144 ? 3.609 8 26.156 1 98.12 144 ARG A N 1
ATOM 1120 C CA . ARG A 1 144 ? 2.416 7.168 26.234 1 98.12 144 ARG A CA 1
ATOM 1121 C C . ARG A 1 144 ? 2.059 6.59 24.875 1 98.12 144 ARG A C 1
ATOM 1123 O O . ARG A 1 144 ? 2.355 7.195 23.844 1 98.12 144 ARG A O 1
ATOM 1130 N N . THR A 1 145 ? 1.485 5.355 24.891 1 98.56 145 THR A N 1
ATOM 1131 C CA . THR A 1 145 ? 0.949 4.711 23.703 1 98.56 145 THR A CA 1
ATOM 1132 C C . THR A 1 145 ? -0.569 4.59 23.797 1 98.56 145 THR A C 1
ATOM 1134 O O . THR A 1 145 ? -1.104 4.141 24.812 1 98.56 145 THR A O 1
ATOM 1137 N N . PHE A 1 146 ? -1.264 5.016 22.812 1 98.75 146 PHE A N 1
ATOM 1138 C CA . PHE A 1 146 ? -2.711 4.879 22.688 1 98.75 146 PHE A CA 1
ATOM 1139 C C . PHE A 1 146 ? -3.064 3.805 21.656 1 98.75 146 PHE A C 1
ATOM 1141 O O . PHE A 1 146 ? -2.828 3.979 20.453 1 98.75 146 PHE A O 1
ATOM 1148 N N . LYS A 1 147 ? -3.59 2.729 22.141 1 97.88 147 LYS A N 1
ATOM 1149 C CA . LYS A 1 147 ? -3.822 1.585 21.25 1 97.88 147 LYS A CA 1
ATOM 1150 C C . LYS A 1 147 ? -5.25 1.065 21.406 1 97.88 147 LYS A C 1
ATOM 1152 O O . LYS A 1 147 ? -5.492 0.089 22.109 1 97.88 147 LYS A O 1
ATOM 1157 N N . GLU A 1 148 ? -6.164 1.808 20.766 1 98.06 148 GLU A N 1
ATOM 1158 C CA . GLU A 1 148 ? -7.551 1.357 20.781 1 98.06 148 GLU A CA 1
ATOM 1159 C C . GLU A 1 148 ? -8.062 1.099 19.359 1 98.06 148 GLU A C 1
ATOM 1161 O O . GLU A 1 148 ? -9.055 0.395 19.172 1 98.06 148 GLU A O 1
ATOM 1166 N N . HIS A 1 149 ? -7.465 1.736 18.375 1 97.81 149 HIS A N 1
ATOM 1167 C CA . HIS A 1 149 ? -7.852 1.462 17 1 97.81 149 HIS A CA 1
ATOM 1168 C C . HIS A 1 149 ? -7.582 0.007 16.625 1 97.81 149 HIS A C 1
ATOM 1170 O O . HIS A 1 149 ? -6.672 -0.62 17.172 1 97.81 149 HIS A O 1
ATOM 1176 N N . ALA A 1 150 ? -8.352 -0.462 15.625 1 91.69 150 ALA A N 1
ATOM 1177 C CA . ALA A 1 150 ? -8.281 -1.883 15.297 1 91.69 150 ALA A CA 1
ATOM 1178 C C . ALA A 1 150 ? -7.555 -2.102 13.969 1 91.69 150 ALA A C 1
ATOM 1180 O O . ALA A 1 150 ? -7.328 -3.244 13.562 1 91.69 150 ALA A O 1
ATOM 1181 N N . TYR A 1 151 ? -7.258 -0.999 13.352 1 90 151 TYR A N 1
ATOM 1182 C CA . TYR A 1 151 ? -6.617 -1.178 12.047 1 90 151 TYR A CA 1
ATOM 1183 C C . TYR A 1 151 ? -5.945 0.11 11.594 1 90 151 TYR A C 1
ATOM 1185 O O . TYR A 1 151 ? -6.621 1.05 11.164 1 90 151 TYR A O 1
ATOM 1193 N N . CYS A 1 152 ? -4.656 0.103 11.562 1 93.06 152 CYS A N 1
ATOM 1194 C CA . CYS A 1 152 ? -3.814 1.166 11.023 1 93.06 152 CYS A CA 1
ATOM 1195 C C . CYS A 1 152 ? -4.316 2.535 11.469 1 93.06 152 CYS A C 1
ATOM 1197 O O . CYS A 1 152 ? -5.484 2.873 11.25 1 93.06 152 CYS A O 1
ATOM 1199 N N . VAL A 1 153 ? -3.539 3.281 12.086 1 98.69 153 VAL A N 1
ATOM 1200 C CA . VAL A 1 153 ? -3.83 4.688 12.344 1 98.69 153 VAL A CA 1
ATOM 1201 C C . VAL A 1 153 ? -3.1 5.562 11.328 1 98.69 153 VAL A C 1
ATOM 1203 O O . VAL A 1 153 ? -1.868 5.559 11.266 1 98.69 153 VAL A O 1
ATOM 1206 N N . TYR A 1 154 ? -3.889 6.359 10.57 1 98.44 154 TYR A N 1
ATOM 1207 C CA . TYR A 1 154 ? -3.324 7.125 9.461 1 98.44 154 TYR A CA 1
ATOM 1208 C C . TYR A 1 154 ? -2.971 8.539 9.906 1 98.44 154 TYR A C 1
ATOM 1210 O O . TYR A 1 154 ? -2.078 9.172 9.336 1 98.44 154 TYR A O 1
ATOM 1218 N N . SER A 1 155 ? -3.715 9.016 10.906 1 98.75 155 SER A N 1
ATOM 1219 C CA . SER A 1 155 ? -3.559 10.422 11.273 1 98.75 155 SER A CA 1
ATOM 1220 C C . SER A 1 155 ? -3.865 10.641 12.75 1 98.75 155 SER A C 1
ATOM 1222 O O . SER A 1 155 ? -4.785 10.031 13.297 1 98.75 155 SER A O 1
ATOM 1224 N N . ALA A 1 156 ? -3.09 11.445 13.391 1 98.94 156 ALA A N 1
ATOM 1225 C CA . ALA A 1 156 ? -3.332 11.992 14.719 1 98.94 156 ALA A CA 1
ATOM 1226 C C . ALA A 1 156 ? -3 13.484 14.773 1 98.94 156 ALA A C 1
ATOM 1228 O O . ALA A 1 156 ? -1.897 13.891 14.398 1 98.94 156 ALA A O 1
ATOM 1229 N N . VAL A 1 157 ? -3.932 14.273 15.227 1 98.88 157 VAL A N 1
ATOM 1230 C CA . VAL A 1 157 ? -3.748 15.719 15.164 1 98.88 157 VAL A CA 1
ATOM 1231 C C . VAL A 1 157 ? -4.203 16.344 16.484 1 98.88 157 VAL A C 1
ATOM 1233 O O . VAL A 1 157 ? -5.266 16.016 17 1 98.88 157 VAL A O 1
ATOM 1236 N N . TRP A 1 158 ? -3.441 17.25 16.984 1 98.75 158 TRP A N 1
ATOM 1237 C CA . TRP A 1 158 ? -3.75 17.969 18.203 1 98.75 158 TRP A CA 1
ATOM 1238 C C . TRP A 1 158 ? -4.922 18.922 18 1 98.75 158 TRP A C 1
ATOM 1240 O O . TRP A 1 158 ? -5.047 19.547 16.953 1 98.75 158 TRP A O 1
ATOM 1250 N N . ASN A 1 159 ? -5.695 19 19.125 1 98.56 159 ASN A N 1
ATOM 1251 C CA . ASN A 1 159 ? -6.633 20.125 19.172 1 98.56 159 ASN A CA 1
ATOM 1252 C C . ASN A 1 159 ? -5.902 21.469 19.219 1 98.56 159 ASN A C 1
ATOM 1254 O O . ASN A 1 159 ? -4.953 21.625 19.984 1 98.56 159 ASN A O 1
ATOM 1258 N N . PRO A 1 160 ? -6.355 22.359 18.422 1 96.5 160 PRO A N 1
ATOM 1259 C CA . PRO A 1 160 ? -5.59 23.609 18.328 1 96.5 160 PRO A CA 1
ATOM 1260 C C . PRO A 1 160 ? -5.777 24.5 19.547 1 96.5 160 PRO A C 1
ATOM 1262 O O . PRO A 1 160 ? -5.055 25.484 19.719 1 96.5 160 PRO A O 1
ATOM 1265 N N . ARG A 1 161 ? -6.691 24.188 20.484 1 97 161 ARG A N 1
ATOM 1266 C CA . ARG A 1 161 ? -7 25.062 21.609 1 97 161 ARG A CA 1
ATOM 1267 C C . ARG A 1 161 ? -6.836 24.328 22.938 1 97 161 ARG A C 1
ATOM 1269 O O . ARG A 1 161 ? -6.84 24.953 24 1 97 161 ARG A O 1
ATOM 1276 N N . HIS A 1 162 ? -6.781 23.078 22.844 1 97.12 162 HIS A N 1
ATOM 1277 C CA . HIS A 1 162 ? -6.648 22.281 24.062 1 97.12 162 HIS A CA 1
ATOM 1278 C C . HIS A 1 162 ? -5.379 21.438 24.016 1 97.12 162 HIS A C 1
ATOM 1280 O O . HIS A 1 162 ? -5.293 20.469 23.25 1 97.12 162 HIS A O 1
ATOM 1286 N N . ALA A 1 163 ? -4.516 21.625 24.906 1 97.5 163 ALA A N 1
ATOM 1287 C CA . ALA A 1 163 ? -3.148 21.109 24.859 1 97.5 163 ALA A CA 1
ATOM 1288 C C . ALA A 1 163 ? -3.121 19.609 25.125 1 97.5 163 ALA A C 1
ATOM 1290 O O . ALA A 1 163 ? -2.121 18.953 24.844 1 97.5 163 ALA A O 1
ATOM 1291 N N . ASP A 1 164 ? -4.223 19.062 25.594 1 98.25 164 ASP A N 1
ATOM 1292 C CA . ASP A 1 164 ? -4.188 17.656 26.016 1 98.25 164 ASP A CA 1
ATOM 1293 C C . ASP A 1 164 ? -5.09 16.797 25.141 1 98.25 164 ASP A C 1
ATOM 1295 O O . ASP A 1 164 ? -5.234 15.602 25.375 1 98.25 164 ASP A O 1
ATOM 1299 N N . VAL A 1 165 ? -5.676 17.484 24.172 1 98.62 165 VAL A N 1
ATOM 1300 C CA . VAL A 1 165 ? -6.703 16.781 23.406 1 98.62 165 VAL A CA 1
ATOM 1301 C C . VAL A 1 165 ? -6.242 16.609 21.969 1 98.62 165 VAL A C 1
ATOM 1303 O O . VAL A 1 165 ? -5.672 17.531 21.375 1 98.62 165 VAL A O 1
ATOM 1306 N N . PHE A 1 166 ? -6.449 15.375 21.453 1 98.81 166 PHE A N 1
ATOM 1307 C CA . PHE A 1 166 ? -6.168 15.141 20.047 1 98.81 166 PHE A CA 1
ATOM 1308 C C . PHE A 1 166 ? -7.211 14.219 19.438 1 98.81 166 PHE A C 1
ATOM 1310 O O . PHE A 1 166 ? -8.023 13.625 20.141 1 98.81 166 PHE A O 1
ATOM 1317 N N . ALA A 1 167 ? -7.258 14.203 18.094 1 98.94 167 ALA A N 1
ATOM 1318 C CA . ALA A 1 167 ? -8.094 13.281 17.328 1 98.94 167 ALA A CA 1
ATOM 1319 C C . ALA A 1 167 ? -7.238 12.344 16.484 1 98.94 167 ALA A C 1
ATOM 1321 O O . ALA A 1 167 ? -6.117 12.688 16.109 1 98.94 167 ALA A O 1
ATOM 1322 N N . SER A 1 168 ? -7.719 11.125 16.281 1 98.94 168 SER A N 1
ATOM 1323 C CA . SER A 1 168 ? -7.039 10.164 15.422 1 98.94 168 SER A CA 1
ATOM 1324 C C . SER A 1 168 ? -8.008 9.531 14.422 1 98.94 168 SER A C 1
ATOM 1326 O O . SER A 1 168 ? -9.188 9.352 14.727 1 98.94 168 SER A O 1
ATOM 1328 N N . ALA A 1 169 ? -7.543 9.32 13.219 1 98.88 169 ALA A N 1
ATOM 1329 C CA . ALA A 1 169 ? -8.281 8.68 12.133 1 98.88 169 ALA A CA 1
ATOM 1330 C C . ALA A 1 169 ? -7.645 7.352 11.742 1 98.88 169 ALA A C 1
ATOM 1332 O O . ALA A 1 169 ? -6.418 7.246 11.648 1 98.88 169 ALA A O 1
ATOM 1333 N N . SER A 1 170 ? -8.547 6.387 11.469 1 98.44 170 SER A N 1
ATOM 1334 C CA . SER A 1 170 ? -8.031 5.027 11.352 1 98.44 170 SER A CA 1
ATOM 1335 C C . SER A 1 170 ? -8.711 4.273 10.211 1 98.44 170 SER A C 1
ATOM 1337 O O . SER A 1 170 ? -9.758 4.695 9.719 1 98.44 170 SER A O 1
ATOM 1339 N N . GLY A 1 171 ? -8.047 3.234 9.867 1 94.56 171 GLY A N 1
ATOM 1340 C CA . GLY A 1 171 ? -8.609 2.307 8.898 1 94.56 171 GLY A CA 1
ATOM 1341 C C . GLY A 1 171 ? -9.781 1.513 9.445 1 94.56 171 GLY A C 1
ATOM 1342 O O . GLY A 1 171 ? -10.516 0.877 8.688 1 94.56 171 GLY A O 1
ATOM 1343 N N . ASP A 1 172 ? -9.992 1.543 10.727 1 93.94 172 ASP A N 1
ATOM 1344 C CA . ASP A 1 172 ? -11.117 0.821 11.312 1 93.94 172 ASP A CA 1
ATOM 1345 C C . ASP A 1 172 ? -12.414 1.614 11.156 1 93.94 172 ASP A C 1
ATOM 1347 O O . ASP A 1 172 ? -13.398 1.335 11.844 1 93.94 172 ASP A O 1
ATOM 1351 N N . CYS A 1 173 ? -12.312 2.713 10.414 1 96.25 173 CYS A N 1
ATOM 1352 C CA . CYS A 1 173 ? -13.453 3.52 9.992 1 96.25 173 CYS A CA 1
ATOM 1353 C C . CYS A 1 173 ? -13.906 4.453 11.109 1 96.25 173 CYS A C 1
ATOM 1355 O O . CYS A 1 173 ? -14.961 5.078 11.016 1 96.25 173 CYS A O 1
ATOM 1357 N N . THR A 1 174 ? -13.047 4.543 12.141 1 98.5 174 THR A N 1
ATOM 1358 C CA . THR A 1 174 ? -13.477 5.395 13.242 1 98.5 174 THR A CA 1
ATOM 1359 C C . THR A 1 174 ? -12.57 6.613 13.375 1 98.5 174 THR A C 1
ATOM 1361 O O . THR A 1 174 ? -11.398 6.566 13 1 98.5 174 THR A O 1
ATOM 1364 N N . LEU A 1 175 ? -13.219 7.676 13.812 1 98.75 175 LEU A N 1
ATOM 1365 C CA . LEU A 1 175 ? -12.586 8.852 14.406 1 98.75 175 LEU A CA 1
ATOM 1366 C C . LEU A 1 175 ? -12.641 8.789 15.93 1 98.75 175 LEU A C 1
ATOM 1368 O O . LEU A 1 175 ? -13.703 8.547 16.5 1 98.75 175 LEU A O 1
ATOM 1372 N N . ARG A 1 176 ? -11.484 9 16.531 1 98.81 176 ARG A N 1
ATOM 1373 C CA . ARG A 1 176 ? -11.484 9 17.984 1 98.81 176 ARG A CA 1
ATOM 1374 C C . ARG A 1 176 ? -10.922 10.312 18.531 1 98.81 176 ARG A C 1
ATOM 1376 O O . ARG A 1 176 ? -10.039 10.914 17.922 1 98.81 176 ARG A O 1
ATOM 1383 N N . VAL A 1 177 ? -11.445 10.672 19.641 1 98.75 177 VAL A N 1
ATOM 1384 C CA . VAL A 1 177 ? -10.938 11.82 20.391 1 98.75 177 VAL A CA 1
ATOM 1385 C C . VAL A 1 177 ? -10.312 11.344 21.703 1 98.75 177 VAL A C 1
ATOM 1387 O O . VAL A 1 177 ? -10.859 10.477 22.375 1 98.75 177 VAL A O 1
ATOM 1390 N N . TRP A 1 178 ? -9.203 11.938 21.922 1 98.81 178 TRP A N 1
ATOM 1391 C CA . TRP A 1 178 ? -8.422 11.523 23.078 1 98.81 178 TRP A CA 1
ATOM 1392 C C . TRP A 1 178 ? -8.109 12.719 23.984 1 98.81 178 TRP A C 1
ATOM 1394 O O . TRP A 1 178 ? -8 13.852 23.5 1 98.81 178 TRP A O 1
ATOM 1404 N N . ASP A 1 179 ? -8.016 12.414 25.219 1 98.44 179 ASP A N 1
ATOM 1405 C CA . ASP A 1 179 ? -7.391 13.258 26.25 1 98.44 179 ASP A CA 1
ATOM 1406 C C . ASP A 1 179 ? -6.23 12.523 26.922 1 98.44 179 ASP A C 1
ATOM 1408 O O . ASP A 1 179 ? -6.41 11.453 27.5 1 98.44 179 ASP A O 1
ATOM 1412 N N . VAL A 1 180 ? -5.031 13.086 26.766 1 98.12 180 VAL A N 1
ATOM 1413 C CA . VAL A 1 180 ? -3.83 12.391 27.203 1 98.12 180 VAL A CA 1
ATOM 1414 C C . VAL A 1 180 ? -3.912 12.109 28.703 1 98.12 180 VAL A C 1
ATOM 1416 O O . VAL A 1 180 ? -3.174 11.273 29.219 1 98.12 180 VAL A O 1
ATOM 1419 N N . ARG A 1 181 ? -4.777 12.781 29.422 1 96.75 181 ARG A N 1
ATOM 1420 C CA . ARG A 1 181 ? -4.938 12.617 30.875 1 96.75 181 ARG A CA 1
ATOM 1421 C C . ARG A 1 181 ? -5.875 11.453 31.188 1 96.75 181 ARG A C 1
ATOM 1423 O O . ARG A 1 181 ? -5.988 11.039 32.344 1 96.75 181 ARG A O 1
ATOM 1430 N N . GLU A 1 182 ? -6.586 11 30.219 1 97.19 182 GLU A N 1
ATOM 1431 C CA . GLU A 1 182 ? -7.547 9.914 30.391 1 97.19 182 GLU A CA 1
ATOM 1432 C C . GLU A 1 182 ? -6.961 8.578 29.938 1 97.19 182 GLU A C 1
ATOM 1434 O O . GLU A 1 182 ? -6.105 8.539 29.062 1 97.19 182 GLU A O 1
ATOM 1439 N N . PRO A 1 183 ? -7.348 7.461 30.469 1 94.25 183 PRO A N 1
ATOM 1440 C CA . PRO A 1 183 ? -6.797 6.145 30.141 1 94.25 183 PRO A CA 1
ATOM 1441 C C . PRO A 1 183 ? -7.176 5.684 28.734 1 94.25 183 PRO A C 1
ATOM 1443 O O . PRO A 1 183 ? -6.449 4.895 28.125 1 94.25 183 PRO A O 1
ATOM 1446 N N . GLY A 1 184 ? -8.297 6.168 28.219 1 96.31 184 GLY A N 1
ATOM 1447 C CA . GLY A 1 184 ? -8.766 5.777 26.891 1 96.31 184 GLY A CA 1
ATOM 1448 C C . GLY A 1 184 ? -9.367 6.93 26.109 1 96.31 184 GLY A C 1
ATOM 1449 O O . GLY A 1 184 ? -9.367 8.07 26.578 1 96.31 184 GLY A O 1
ATOM 1450 N N . SER A 1 185 ? -9.797 6.527 24.953 1 98.25 185 SER A N 1
ATOM 1451 C CA . SER A 1 185 ? -10.445 7.551 24.141 1 98.25 185 SER A CA 1
ATOM 1452 C C . SER A 1 185 ? -11.695 8.094 24.812 1 98.25 185 SER A C 1
ATOM 1454 O O . SER A 1 185 ? -12.398 7.352 25.5 1 98.25 185 SER A O 1
ATOM 1456 N N . THR A 1 186 ? -11.891 9.336 24.625 1 97.75 186 THR A N 1
ATOM 1457 C CA . THR A 1 186 ? -13.031 9.984 25.25 1 97.75 186 THR A CA 1
ATOM 1458 C C . THR A 1 186 ? -14.258 9.914 24.328 1 97.75 186 THR A C 1
ATOM 1460 O O . THR A 1 186 ? -15.391 10.086 24.797 1 97.75 186 THR A O 1
ATOM 1463 N N . MET A 1 187 ? -14 9.75 23.062 1 97.25 187 MET A N 1
ATOM 1464 C CA . MET A 1 187 ? -15.086 9.656 22.094 1 97.25 187 MET A CA 1
ATOM 1465 C C . MET A 1 187 ? -14.703 8.734 20.938 1 97.25 187 MET A C 1
ATOM 1467 O O . MET A 1 187 ? -13.555 8.742 20.484 1 97.25 187 MET A O 1
ATOM 1471 N N . ILE A 1 188 ? -15.68 7.926 20.5 1 98.06 188 ILE A N 1
ATOM 1472 C CA . ILE A 1 188 ? -15.539 7.098 19.312 1 98.06 188 ILE A CA 1
ATOM 1473 C C . ILE A 1 188 ? -16.641 7.434 18.312 1 98.06 188 ILE A C 1
ATOM 1475 O O . ILE A 1 188 ? -17.828 7.309 18.625 1 98.06 188 ILE A O 1
ATOM 1479 N N . ILE A 1 189 ? -16.297 7.863 17.141 1 98.25 189 ILE A N 1
ATOM 1480 C CA . ILE A 1 189 ? -17.25 8.211 16.094 1 98.25 189 ILE A CA 1
ATOM 1481 C C . ILE A 1 189 ? -17.078 7.266 14.906 1 98.25 189 ILE A C 1
ATOM 1483 O O . ILE A 1 189 ? -16.031 7.273 14.242 1 98.25 189 ILE A O 1
ATOM 1487 N N . PRO A 1 190 ? -18.047 6.398 14.609 1 97.94 190 PRO A N 1
ATOM 1488 C CA . PRO A 1 190 ? -18.016 5.684 13.336 1 97.94 190 PRO A CA 1
ATOM 1489 C C . PRO A 1 190 ? -18.219 6.605 12.133 1 97.94 190 PRO A C 1
ATOM 1491 O O . PRO A 1 190 ? -19.328 6.691 11.609 1 97.94 190 PRO A O 1
ATOM 1494 N N . ALA A 1 191 ? -17.219 7.223 11.734 1 98.44 191 ALA A N 1
ATOM 1495 C CA . ALA A 1 191 ? -17.312 8.43 10.922 1 98.44 191 ALA A CA 1
ATOM 1496 C C . ALA A 1 191 ? -17.594 8.094 9.461 1 98.44 191 ALA A C 1
ATOM 1498 O O . ALA A 1 191 ? -18.188 8.891 8.734 1 98.44 191 ALA A O 1
ATOM 1499 N N . HIS A 1 192 ? -17.078 7.012 8.992 1 97.88 192 HIS A N 1
ATOM 1500 C CA . HIS A 1 192 ? -17.266 6.551 7.625 1 97.88 192 HIS A CA 1
ATOM 1501 C C . HIS A 1 192 ? -17.469 5.039 7.57 1 97.88 192 HIS A C 1
ATOM 1503 O O . HIS A 1 192 ? -17.172 4.34 8.547 1 97.88 192 HIS A O 1
ATOM 1509 N N . ASP A 1 193 ? -17.938 4.562 6.453 1 93.81 193 ASP A N 1
ATOM 1510 C CA . ASP A 1 193 ? -18.078 3.123 6.246 1 93.81 193 ASP A CA 1
ATOM 1511 C C . ASP A 1 193 ? -16.781 2.504 5.73 1 93.81 193 ASP A C 1
ATOM 1513 O O . ASP A 1 193 ? -16.656 1.28 5.695 1 93.81 193 ASP A O 1
ATOM 1517 N N . PHE A 1 194 ? -15.852 3.373 5.34 1 91.81 194 PHE A N 1
ATOM 1518 C CA . PHE A 1 194 ? -14.547 2.938 4.848 1 91.81 194 PHE A CA 1
ATOM 1519 C C . PHE A 1 194 ? -13.422 3.617 5.621 1 91.81 194 PHE A C 1
ATOM 1521 O O . PHE A 1 194 ? -13.68 4.457 6.488 1 91.81 194 PHE A O 1
ATOM 1528 N N . GLU A 1 195 ? -12.227 3.213 5.324 1 93.69 195 GLU A N 1
ATOM 1529 C CA . GLU A 1 195 ? -11.055 3.705 6.047 1 93.69 195 GLU A CA 1
ATOM 1530 C C . GLU A 1 195 ? -10.992 5.23 6.02 1 93.69 195 GLU A C 1
ATOM 1532 O O . GLU A 1 195 ? -11.297 5.852 5 1 93.69 195 GLU A O 1
ATOM 1537 N N . ILE A 1 196 ? -10.602 5.781 7.121 1 98.69 196 ILE A N 1
ATOM 1538 C CA . ILE A 1 196 ? -10.383 7.215 7.266 1 98.69 196 ILE A CA 1
ATOM 1539 C C . ILE A 1 196 ? -8.891 7.52 7.207 1 98.69 196 ILE A C 1
ATOM 1541 O O . ILE A 1 196 ? -8.117 7.047 8.047 1 98.69 196 ILE A O 1
ATOM 1545 N N . LEU A 1 197 ? -8.523 8.391 6.273 1 98.25 197 LEU A N 1
ATOM 1546 C CA . LEU A 1 197 ? -7.109 8.562 5.977 1 98.25 197 LEU A CA 1
ATOM 1547 C C . LEU A 1 197 ? -6.559 9.805 6.672 1 98.25 197 LEU A C 1
ATOM 1549 O O . LEU A 1 197 ? -5.348 9.914 6.891 1 98.25 197 LEU A O 1
ATOM 1553 N N . SER A 1 198 ? -7.434 10.742 6.969 1 98.81 198 SER A N 1
ATOM 1554 C CA . SER A 1 198 ? -6.992 12.008 7.543 1 98.81 198 SER A CA 1
ATOM 1555 C C . SER A 1 198 ? -8.094 12.648 8.383 1 98.81 198 SER A C 1
ATOM 1557 O O . SER A 1 198 ? -9.273 12.375 8.18 1 98.81 198 SER A O 1
ATOM 1559 N N . CYS A 1 199 ? -7.664 13.438 9.336 1 98.88 199 CYS A N 1
ATOM 1560 C CA . CYS A 1 199 ? -8.578 14.305 10.078 1 98.88 199 CYS A CA 1
ATOM 1561 C C . CYS A 1 199 ? -7.891 15.609 10.461 1 98.88 199 CYS A C 1
ATOM 1563 O O . CYS A 1 199 ? -6.664 15.703 10.43 1 98.88 199 CYS A O 1
ATOM 1565 N N . ASP A 1 200 ? -8.68 16.578 10.734 1 98.88 200 ASP A N 1
ATOM 1566 C CA . ASP A 1 200 ? -8.188 17.875 11.195 1 98.88 200 ASP A CA 1
ATOM 1567 C C . ASP A 1 200 ? -9.234 18.594 12.031 1 98.88 200 ASP A C 1
ATOM 1569 O O . ASP A 1 200 ? -10.438 18.406 11.828 1 98.88 200 ASP A O 1
ATOM 1573 N N . TRP A 1 201 ? -8.742 19.453 12.945 1 98.75 201 TRP A N 1
ATOM 1574 C CA . TRP A 1 201 ? -9.609 20.281 13.773 1 98.75 201 TRP A CA 1
ATOM 1575 C C . TRP A 1 201 ? -9.82 21.656 13.148 1 98.75 201 TRP A C 1
ATOM 1577 O O . TRP A 1 201 ? -8.875 22.25 12.609 1 98.75 201 TRP A O 1
ATOM 1587 N N . ASN A 1 202 ? -11.062 22.078 13.297 1 98.5 202 ASN A N 1
ATOM 1588 C CA . ASN A 1 202 ? -11.297 23.484 12.992 1 98.5 202 ASN A CA 1
ATOM 1589 C C . ASN A 1 202 ? -10.539 24.391 13.945 1 98.5 202 ASN A C 1
ATOM 1591 O O . ASN A 1 202 ? -10.531 24.172 15.156 1 98.5 202 ASN A O 1
ATOM 1595 N N . LYS A 1 203 ? -9.945 25.422 13.375 1 97.12 203 LYS A N 1
ATOM 1596 C CA . LYS A 1 203 ? -9.086 26.266 14.188 1 97.12 203 LYS A CA 1
ATOM 1597 C C . LYS A 1 203 ? -9.906 27.281 14.984 1 97.12 203 LYS A C 1
ATOM 1599 O O . LYS A 1 203 ? -9.414 27.875 15.945 1 97.12 203 LYS A O 1
ATOM 1604 N N . TYR A 1 204 ? -11.164 27.484 14.641 1 96.44 204 TYR A N 1
ATOM 1605 C CA . TYR A 1 204 ? -12.016 28.5 15.258 1 96.44 204 TYR A CA 1
ATOM 1606 C C . TYR A 1 204 ? -13.141 27.859 16.062 1 96.44 204 TYR A C 1
ATOM 1608 O O . TYR A 1 204 ? -13.867 28.547 16.781 1 96.44 204 TYR A O 1
ATOM 1616 N N . ASP A 1 205 ? -13.344 26.656 15.891 1 95.19 205 ASP A N 1
ATOM 1617 C CA . ASP A 1 205 ? -14.289 25.859 16.672 1 95.19 205 ASP A CA 1
ATOM 1618 C C . ASP A 1 205 ? -13.656 24.547 17.109 1 95.19 205 ASP A C 1
ATOM 1620 O O . ASP A 1 205 ? -13.648 23.562 16.344 1 95.19 205 ASP A O 1
ATOM 1624 N N . ASP A 1 206 ? -13.258 24.422 18.328 1 93.12 206 ASP A N 1
ATOM 1625 C CA . ASP A 1 206 ? -12.445 23.312 18.797 1 93.12 206 ASP A CA 1
ATOM 1626 C C . ASP A 1 206 ? -13.297 22.062 19 1 93.12 206 ASP A C 1
ATOM 1628 O O . ASP A 1 206 ? -12.797 21.031 19.453 1 93.12 206 ASP A O 1
ATOM 1632 N N . CYS A 1 207 ? -14.594 22.156 18.547 1 96.62 207 CYS A N 1
ATOM 1633 C CA . CYS A 1 207 ? -15.461 20.984 18.625 1 96.62 207 CYS A CA 1
ATOM 1634 C C . CYS A 1 207 ? -15.719 20.406 17.25 1 96.62 207 CYS A C 1
ATOM 1636 O O . CYS A 1 207 ? -16.453 19.422 17.109 1 96.62 207 CYS A O 1
ATOM 1638 N N . CYS A 1 208 ? -15.125 21.031 16.281 1 97.94 208 CYS A N 1
ATOM 1639 C CA . CYS A 1 208 ? -15.406 20.641 14.906 1 97.94 208 CYS A CA 1
ATOM 1640 C C . CYS A 1 208 ? -14.219 19.922 14.281 1 97.94 208 CYS A C 1
ATOM 1642 O O . CYS A 1 208 ? -13.094 20.438 14.312 1 97.94 208 CYS A O 1
ATOM 1644 N N . ILE A 1 209 ? -14.484 18.688 13.727 1 98.75 209 ILE A N 1
ATOM 1645 C CA . ILE A 1 209 ? -13.438 17.875 13.125 1 98.75 209 ILE A CA 1
ATOM 1646 C C . ILE A 1 209 ? -13.844 17.469 11.711 1 98.75 209 ILE A C 1
ATOM 1648 O O . ILE A 1 209 ? -15.008 17.109 11.469 1 98.75 209 ILE A O 1
ATOM 1652 N N . ALA A 1 210 ? -12.93 17.578 10.773 1 98.88 210 ALA A N 1
ATOM 1653 C CA . ALA A 1 210 ? -13.133 17.031 9.43 1 98.88 210 ALA A CA 1
ATOM 1654 C C . ALA A 1 210 ? -12.445 15.672 9.281 1 98.88 210 ALA A C 1
ATOM 1656 O O . ALA A 1 210 ? -11.344 15.469 9.797 1 98.88 210 ALA A O 1
ATOM 1657 N N . THR A 1 211 ? -13.094 14.711 8.625 1 98.88 211 THR A N 1
ATOM 1658 C CA . THR A 1 211 ? -12.523 13.414 8.289 1 98.88 211 THR A CA 1
ATOM 1659 C C . THR A 1 211 ? -12.531 13.195 6.777 1 98.88 211 THR A C 1
ATOM 1661 O O . THR A 1 211 ? -13.492 13.555 6.094 1 98.88 211 THR A O 1
ATOM 1664 N N . ALA A 1 212 ? -11.438 12.688 6.242 1 98.88 212 ALA A N 1
ATOM 1665 C CA . ALA A 1 212 ? -11.289 12.336 4.832 1 98.88 212 ALA A CA 1
ATOM 1666 C C . ALA A 1 212 ? -11.156 10.82 4.66 1 98.88 212 ALA A C 1
ATOM 1668 O O . ALA A 1 212 ? -10.383 10.18 5.367 1 98.88 212 ALA A O 1
ATOM 1669 N N . SER A 1 213 ? -11.859 10.281 3.65 1 98.12 213 SER A N 1
ATOM 1670 C CA . SER A 1 213 ? -12.008 8.836 3.604 1 98.12 213 SER A CA 1
ATOM 1671 C C . SER A 1 213 ? -11.734 8.297 2.203 1 98.12 213 SER A C 1
ATOM 1673 O O . SER A 1 213 ? -11.742 9.055 1.229 1 98.12 213 SER A O 1
ATOM 1675 N N . VAL A 1 214 ? -11.547 7.039 2.205 1 93.44 214 VAL A N 1
ATOM 1676 C CA . VAL A 1 214 ? -11.398 6.305 0.954 1 93.44 214 VAL A CA 1
ATOM 1677 C C . VAL A 1 214 ? -12.727 6.301 0.195 1 93.44 214 VAL A C 1
ATOM 1679 O O . VAL A 1 214 ? -12.758 6.047 -1.012 1 93.44 214 VAL A O 1
ATOM 1682 N N . ASP A 1 215 ? -13.867 6.629 0.855 1 93.31 215 ASP A N 1
ATOM 1683 C CA . ASP A 1 215 ? -15.172 6.617 0.216 1 93.31 215 ASP A CA 1
ATOM 1684 C C . ASP A 1 215 ? -15.391 7.879 -0.622 1 93.31 215 ASP A C 1
ATOM 1686 O O . ASP A 1 215 ? -16.516 8.18 -1.025 1 93.31 215 ASP A O 1
ATOM 1690 N N . LYS A 1 216 ? -14.398 8.695 -0.727 1 96.25 216 LYS A N 1
ATOM 1691 C CA . LYS A 1 216 ? -14.336 9.844 -1.628 1 96.25 216 LYS A CA 1
ATOM 1692 C C . LYS A 1 216 ? -14.961 11.078 -0.985 1 96.25 216 LYS A C 1
ATOM 1694 O O . LYS A 1 216 ? -15.102 12.117 -1.634 1 96.25 216 LYS A O 1
ATOM 1699 N N . THR A 1 217 ? -15.25 10.953 0.291 1 98.38 217 THR A N 1
ATOM 1700 C CA . THR A 1 217 ? -15.93 12.086 0.904 1 98.38 217 THR A CA 1
ATOM 1701 C C . THR A 1 217 ? -15.109 12.641 2.064 1 98.38 217 THR A C 1
ATOM 1703 O O . THR A 1 217 ? -14.203 11.977 2.568 1 98.38 217 THR A O 1
ATOM 1706 N N . ILE A 1 218 ? -15.43 13.891 2.344 1 98.88 218 ILE A N 1
ATOM 1707 C CA . ILE A 1 218 ? -15.055 14.547 3.594 1 98.88 218 ILE A CA 1
ATOM 1708 C C . ILE A 1 218 ? -16.297 14.781 4.445 1 98.88 218 ILE A C 1
ATOM 1710 O O . ILE A 1 218 ? -17.328 15.25 3.941 1 98.88 218 ILE A O 1
ATOM 1714 N N . LYS A 1 219 ? -16.25 14.438 5.688 1 98.81 219 LYS A N 1
ATOM 1715 C CA . LYS A 1 219 ? -17.344 14.734 6.605 1 98.81 219 LYS A CA 1
ATOM 1716 C C . LYS A 1 219 ? -16.891 15.664 7.723 1 98.81 219 LYS A C 1
ATOM 1718 O O . LYS A 1 219 ? -15.75 15.57 8.203 1 98.81 219 LYS A O 1
ATOM 1723 N N . VAL A 1 220 ? -17.75 16.562 8.07 1 98.75 220 VAL A N 1
ATOM 1724 C CA . VAL A 1 220 ? -17.5 17.484 9.18 1 98.75 220 VAL A CA 1
ATOM 1725 C C . VAL A 1 220 ? -18.359 17.078 10.383 1 98.75 220 VAL A C 1
ATOM 1727 O O . VAL A 1 220 ? -19.578 16.922 10.258 1 98.75 220 VAL A O 1
ATOM 1730 N N . TRP A 1 221 ? -17.688 16.953 11.477 1 98.62 221 TRP A N 1
ATOM 1731 C CA . TRP A 1 221 ? -18.344 16.469 12.688 1 98.62 221 TRP A CA 1
ATOM 1732 C C . TRP A 1 221 ? -18.281 17.516 13.797 1 98.62 221 TRP A C 1
ATOM 1734 O O . TRP A 1 221 ? -17.312 18.266 13.898 1 98.62 221 TRP A O 1
ATOM 1744 N N . ASP A 1 222 ? -19.312 17.562 14.555 1 97.38 222 ASP A N 1
ATOM 1745 C CA . ASP A 1 222 ? -19.328 18.281 15.828 1 97.38 222 ASP A CA 1
ATOM 1746 C C . ASP A 1 222 ? -19.312 17.297 17 1 97.38 222 ASP A C 1
ATOM 1748 O O . ASP A 1 222 ? -20.234 16.484 17.141 1 97.38 222 ASP A O 1
ATOM 1752 N N . VAL A 1 223 ? -18.328 17.344 17.828 1 95.38 223 VAL A N 1
ATOM 1753 C CA . VAL A 1 223 ? -18.141 16.344 18.859 1 95.38 223 VAL A CA 1
ATOM 1754 C C . VAL A 1 223 ? -19.219 16.484 19.922 1 95.38 223 VAL A C 1
ATOM 1756 O O . VAL A 1 223 ? -19.422 15.578 20.734 1 95.38 223 VAL A O 1
ATOM 1759 N N . ARG A 1 224 ? -19.969 17.547 19.938 1 93.06 224 ARG A N 1
ATOM 1760 C CA . ARG A 1 224 ? -21.062 17.75 20.891 1 93.06 224 ARG A CA 1
ATOM 1761 C C . ARG A 1 224 ? -22.312 17.016 20.438 1 93.06 224 ARG A C 1
ATOM 1763 O O . ARG A 1 224 ? -23.203 16.734 21.234 1 93.06 224 ARG A O 1
ATOM 1770 N N . SER A 1 225 ? -22.406 16.812 19.172 1 90.81 225 SER A N 1
ATOM 1771 C CA . SER A 1 225 ? -23.5 16.078 18.531 1 90.81 225 SER A CA 1
ATOM 1772 C C . SER A 1 225 ? -23 15.266 17.344 1 90.81 225 SER A C 1
ATOM 1774 O O . SER A 1 225 ? -23.172 15.672 16.188 1 90.81 225 SER A O 1
ATOM 1776 N N . TYR A 1 226 ? -22.562 14.016 17.672 1 89.88 226 TYR A N 1
ATOM 1777 C CA . TYR A 1 226 ? -21.75 13.359 16.656 1 89.88 226 TYR A CA 1
ATOM 1778 C C . TYR A 1 226 ? -22.484 12.18 16.047 1 89.88 226 TYR A C 1
ATOM 1780 O O . TYR A 1 226 ? -21.875 11.297 15.438 1 89.88 226 TYR A O 1
ATOM 1788 N N . ARG A 1 227 ? -23.766 12.102 16.188 1 92.19 227 ARG A N 1
ATOM 1789 C CA . ARG A 1 227 ? -24.547 11.023 15.594 1 92.19 227 ARG A CA 1
ATOM 1790 C C . ARG A 1 227 ? -24.625 11.172 14.078 1 92.19 227 ARG A C 1
ATOM 1792 O O . ARG A 1 227 ? -24.688 10.18 13.352 1 92.19 227 ARG A O 1
ATOM 1799 N N . VAL A 1 228 ? -24.688 12.484 13.672 1 95.31 228 VAL A N 1
ATOM 1800 C CA . VAL A 1 228 ? -24.719 12.781 12.242 1 95.31 228 VAL A CA 1
ATOM 1801 C C . VAL A 1 228 ? -23.703 13.867 11.922 1 95.31 228 VAL A C 1
ATOM 1803 O O . VAL A 1 228 ? -23.5 14.797 12.711 1 95.31 228 VAL A O 1
ATOM 1806 N N . PRO A 1 229 ? -23.125 13.734 10.797 1 97.88 229 PRO A N 1
ATOM 1807 C CA . PRO A 1 229 ? -22.203 14.812 10.438 1 97.88 229 PRO A CA 1
ATOM 1808 C C . PRO A 1 229 ? -22.922 16.125 10.156 1 97.88 229 PRO A C 1
ATOM 1810 O O . PRO A 1 229 ? -24.062 16.141 9.695 1 97.88 229 PRO A O 1
ATOM 1813 N N . ILE A 1 230 ? -22.188 17.234 10.383 1 96.25 230 ILE A N 1
ATOM 1814 C CA . ILE A 1 230 ? -22.656 18.578 10.062 1 96.25 230 ILE A CA 1
ATOM 1815 C C . ILE A 1 230 ? -22.75 18.75 8.547 1 96.25 230 ILE A C 1
ATOM 1817 O O . ILE A 1 230 ? -23.656 19.422 8.055 1 96.25 230 ILE A O 1
ATOM 1821 N N . SER A 1 231 ? -21.812 18.203 7.855 1 97.44 231 SER A N 1
ATOM 1822 C CA . SER A 1 231 ? -21.719 18.328 6.406 1 97.44 231 SER A CA 1
ATOM 1823 C C . SER A 1 231 ? -21.016 17.125 5.785 1 97.44 231 SER A C 1
ATOM 1825 O O . SER A 1 231 ? -20.188 16.484 6.43 1 97.44 231 SER A O 1
ATOM 1827 N N . VAL A 1 232 ? -21.453 16.75 4.637 1 98.31 232 VAL A N 1
ATOM 1828 C CA . VAL A 1 232 ? -20.781 15.75 3.795 1 98.31 232 VAL A CA 1
ATOM 1829 C C . VAL A 1 232 ? -20.328 16.391 2.49 1 98.31 232 VAL A C 1
ATOM 1831 O O . VAL A 1 232 ? -21.156 16.891 1.714 1 98.31 232 VAL A O 1
ATOM 1834 N N . LEU A 1 233 ? -19.109 16.453 2.273 1 98.69 233 LEU A N 1
ATOM 1835 C CA . LEU A 1 233 ? -18.531 17.094 1.104 1 98.69 233 LEU A CA 1
ATOM 1836 C C . LEU A 1 233 ? -18.109 16.062 0.062 1 98.69 233 LEU A C 1
ATOM 1838 O O . LEU A 1 233 ? -17.219 15.25 0.314 1 98.69 233 LEU A O 1
ATOM 1842 N N . SER A 1 234 ? -18.797 16.203 -1.029 1 97.44 234 SER A N 1
ATOM 1843 C CA . SER A 1 234 ? -18.531 15.305 -2.148 1 97.44 234 SER A CA 1
ATOM 1844 C C . SER A 1 234 ? -18.031 16.062 -3.367 1 97.44 234 SER A C 1
ATOM 1846 O O . SER A 1 234 ? -18.531 17.141 -3.688 1 97.44 234 SER A O 1
ATOM 1848 N N . GLY A 1 235 ? -16.953 15.656 -3.877 1 97.12 235 GLY A N 1
ATOM 1849 C CA . GLY A 1 235 ? -16.391 16.297 -5.055 1 97.12 235 GLY A CA 1
ATOM 1850 C C . GLY A 1 235 ? -15.219 15.547 -5.637 1 97.12 235 GLY A C 1
ATOM 1851 O O . GLY A 1 235 ? -15.023 15.531 -6.855 1 97.12 235 GLY A O 1
ATOM 1852 N N . HIS A 1 236 ? -14.484 14.906 -4.801 1 97.69 236 HIS A N 1
ATOM 1853 C CA . HIS A 1 236 ? -13.367 14.094 -5.266 1 97.69 236 HIS A CA 1
ATOM 1854 C C . HIS A 1 236 ? -13.859 12.805 -5.93 1 97.69 236 HIS A C 1
ATOM 1856 O O . HIS A 1 236 ? -14.922 12.289 -5.574 1 97.69 236 HIS A O 1
ATOM 1862 N N . GLY A 1 237 ? -13.047 12.367 -6.816 1 94.62 237 GLY A N 1
ATOM 1863 C CA . GLY A 1 237 ? -13.422 11.18 -7.562 1 94.62 237 GLY A CA 1
ATOM 1864 C C . GLY A 1 237 ? -12.797 9.906 -7.012 1 94.62 237 GLY A C 1
ATOM 1865 O O . GLY A 1 237 ? -13.141 8.805 -7.441 1 94.62 237 GLY A O 1
ATOM 1866 N N . TYR A 1 238 ? -11.859 10.062 -6.145 1 92.94 238 TYR A N 1
ATOM 1867 C CA . TYR A 1 238 ? -11.188 8.945 -5.492 1 92.94 238 TYR A CA 1
ATOM 1868 C C . TYR A 1 238 ? -10.922 9.25 -4.02 1 92.94 238 TYR A C 1
ATOM 1870 O O . TYR A 1 238 ? -11.445 10.227 -3.48 1 92.94 238 TYR A O 1
ATOM 1878 N N . ALA A 1 239 ? -10.25 8.32 -3.354 1 95.06 239 ALA A N 1
ATOM 1879 C CA . ALA A 1 239 ? -9.945 8.461 -1.933 1 95.06 239 ALA A CA 1
ATOM 1880 C C . ALA A 1 239 ? -9.398 9.852 -1.627 1 95.06 239 ALA A C 1
ATOM 1882 O O . ALA A 1 239 ? -8.578 10.383 -2.381 1 95.06 239 ALA A O 1
ATOM 1883 N N . VAL A 1 240 ? -9.898 10.453 -0.608 1 98.44 240 VAL A N 1
ATOM 1884 C CA . VAL A 1 240 ? -9.383 11.727 -0.12 1 98.44 240 VAL A CA 1
ATOM 1885 C C . VAL A 1 240 ? -8.234 11.477 0.858 1 98.44 240 VAL A C 1
ATOM 1887 O O . VAL A 1 240 ? -8.453 10.953 1.954 1 98.44 240 VAL A O 1
ATOM 1890 N N . ARG A 1 241 ? -7.082 11.938 0.492 1 97.94 241 ARG A N 1
ATOM 1891 C CA . ARG A 1 241 ? -5.875 11.539 1.205 1 97.94 241 ARG A CA 1
ATOM 1892 C C . ARG A 1 241 ? -5.605 12.469 2.387 1 97.94 241 ARG A C 1
ATOM 1894 O O . ARG A 1 241 ? -5.086 12.031 3.418 1 97.94 241 ARG A O 1
ATOM 1901 N N . LYS A 1 242 ? -5.836 13.758 2.168 1 98.81 242 LYS A N 1
ATOM 1902 C CA . LYS A 1 242 ? -5.566 14.75 3.205 1 98.81 242 LYS A CA 1
ATOM 1903 C C . LYS A 1 242 ? -6.645 15.828 3.229 1 98.81 242 LYS A C 1
ATOM 1905 O O . LYS A 1 242 ? -7.172 16.203 2.182 1 98.81 242 LYS A O 1
ATOM 1910 N N . VAL A 1 243 ? -6.934 16.297 4.422 1 98.94 243 VAL A N 1
ATOM 1911 C CA . VAL A 1 243 ? -7.809 17.438 4.609 1 98.94 243 VAL A CA 1
ATOM 1912 C C . VAL A 1 243 ? -7.223 18.375 5.676 1 98.94 243 VAL A C 1
ATOM 1914 O O . VAL A 1 243 ? -6.66 17.906 6.668 1 98.94 243 VAL A O 1
ATOM 1917 N N . ARG A 1 244 ? -7.285 19.656 5.438 1 98.75 244 ARG A N 1
ATOM 1918 C CA . ARG A 1 244 ? -6.809 20.672 6.375 1 98.75 244 ARG A CA 1
ATOM 1919 C C . ARG A 1 244 ? -7.773 21.844 6.445 1 98.75 244 ARG A C 1
ATOM 1921 O O . ARG A 1 244 ? -8.125 22.438 5.418 1 98.75 244 ARG A O 1
ATOM 1928 N N . PHE A 1 245 ? -8.172 22.203 7.676 1 98.81 245 PHE A N 1
ATOM 1929 C CA . PHE A 1 245 ? -8.93 23.438 7.867 1 98.81 245 PHE A CA 1
ATOM 1930 C C . PHE A 1 245 ? -8.031 24.656 7.656 1 98.81 245 PHE A C 1
ATOM 1932 O O . PHE A 1 245 ? -6.84 24.609 7.969 1 98.81 245 PHE A O 1
ATOM 1939 N N . SER A 1 246 ? -8.664 25.719 7.188 1 98.62 246 SER A N 1
ATOM 1940 C CA . SER A 1 246 ? -7.953 26.984 7.066 1 98.62 246 SER A CA 1
ATOM 1941 C C . SER A 1 246 ? -7.629 27.562 8.438 1 98.62 246 SER A C 1
ATOM 1943 O O . SER A 1 246 ? -8.461 27.531 9.352 1 98.62 246 SER A O 1
ATOM 1945 N N . PRO A 1 247 ? -6.43 28.078 8.516 1 97.88 247 PRO A N 1
ATOM 1946 C CA . PRO A 1 247 ? -6.109 28.766 9.773 1 97.88 247 PRO A CA 1
ATOM 1947 C C . PRO A 1 247 ? -6.672 30.188 9.828 1 97.88 247 PRO A C 1
ATOM 1949 O O . PRO A 1 247 ? -6.57 30.859 10.859 1 97.88 247 PRO A O 1
ATOM 1952 N N . HIS A 1 248 ? -7.344 30.688 8.773 1 98 248 HIS A N 1
ATOM 1953 C CA . HIS A 1 248 ? -7.73 32.094 8.703 1 98 248 HIS A CA 1
ATOM 1954 C C . HIS A 1 248 ? -9.242 32.219 8.555 1 98 248 HIS A C 1
ATOM 1956 O O . HIS A 1 248 ? -9.797 33.312 8.836 1 98 248 HIS A O 1
ATOM 1962 N N . ARG A 1 249 ? -9.836 31.156 8.094 1 97.38 249 ARG A N 1
ATOM 1963 C CA . ARG A 1 249 ? -11.273 31.219 7.855 1 97.38 249 ARG A CA 1
ATOM 1964 C C . ARG A 1 249 ? -11.961 29.969 8.383 1 97.38 249 ARG A C 1
ATOM 1966 O O . ARG A 1 249 ? -11.703 28.859 7.914 1 97.38 249 ARG A O 1
ATOM 1973 N N . GLN A 1 250 ? -12.906 30.109 9.133 1 96.69 250 GLN A N 1
ATOM 1974 C CA . GLN A 1 250 ? -13.555 29.047 9.883 1 96.69 250 GLN A CA 1
ATOM 1975 C C . GLN A 1 250 ? -14.164 28 8.945 1 96.69 250 GLN A C 1
ATOM 1977 O O . GLN A 1 250 ? -14.008 26.797 9.164 1 96.69 250 GLN A O 1
ATOM 1982 N N . GLY A 1 251 ? -14.773 28.375 7.934 1 97.38 251 GLY A N 1
ATOM 1983 C CA . GLY A 1 251 ? -15.523 27.469 7.094 1 97.38 251 GLY A CA 1
ATOM 1984 C C . GLY A 1 251 ? -14.695 26.844 5.992 1 97.38 251 GLY A C 1
ATOM 1985 O O . GLY A 1 251 ? -15.133 25.891 5.336 1 97.38 251 GLY A O 1
ATOM 1986 N N . LEU A 1 252 ? -13.453 27.312 5.863 1 98.25 252 LEU A N 1
ATOM 1987 C CA . LEU A 1 252 ? -12.656 26.969 4.688 1 98.25 252 LEU A CA 1
ATOM 1988 C C . LEU A 1 252 ? -11.719 25.797 4.988 1 98.25 252 LEU A C 1
ATOM 1990 O O . LEU A 1 252 ? -11.133 25.734 6.07 1 98.25 252 LEU A O 1
ATOM 1994 N N . MET A 1 253 ? -11.602 24.844 4.027 1 98.38 253 MET A N 1
ATOM 1995 C CA . MET A 1 253 ? -10.656 23.734 4.133 1 98.38 253 MET A CA 1
ATOM 1996 C C . MET A 1 253 ? -10.086 23.375 2.764 1 98.38 253 MET A C 1
ATOM 1998 O O . MET A 1 253 ? -10.695 23.688 1.734 1 98.38 253 MET A O 1
ATOM 2002 N N . VAL A 1 254 ? -8.93 22.781 2.75 1 98.88 254 VAL A N 1
ATOM 2003 C CA . VAL A 1 254 ? -8.305 22.266 1.538 1 98.88 254 VAL A CA 1
ATOM 2004 C C . VAL A 1 254 ? -8.141 20.75 1.644 1 98.88 254 VAL A C 1
ATOM 2006 O O . VAL A 1 254 ? -7.93 20.219 2.736 1 98.88 254 VAL A O 1
ATOM 2009 N N . SER A 1 255 ? -8.383 20 0.587 1 98.88 255 SER A N 1
ATOM 2010 C CA . SER A 1 255 ? -8.195 18.562 0.544 1 98.88 255 SER A CA 1
ATOM 2011 C C . SER A 1 255 ? -7.473 18.141 -0.729 1 98.88 255 SER A C 1
ATOM 2013 O O . SER A 1 255 ? -7.414 18.891 -1.699 1 98.88 255 SER A O 1
ATOM 2015 N N . CYS A 1 256 ? -6.82 17.016 -0.71 1 98.81 256 CYS A N 1
ATOM 2016 C CA . CYS A 1 256 ? -6.234 16.391 -1.897 1 98.81 256 CYS A CA 1
ATOM 2017 C C . CYS A 1 256 ? -6.629 14.93 -2.004 1 98.81 256 CYS A C 1
ATOM 2019 O O . CYS A 1 256 ? -7.031 14.32 -1.013 1 98.81 256 CYS A O 1
ATOM 2021 N N . SER A 1 257 ? -6.5 14.414 -3.211 1 98.06 257 SER A N 1
ATOM 2022 C CA . SER A 1 257 ? -7.109 13.125 -3.512 1 98.06 257 SER A CA 1
ATOM 2023 C C . SER A 1 257 ? -6.273 12.336 -4.516 1 98.06 257 SER A C 1
ATOM 2025 O O . SER A 1 257 ? -5.457 12.914 -5.238 1 98.06 257 SER A O 1
ATOM 2027 N N . TYR A 1 258 ? -6.566 11.055 -4.512 1 94.81 258 TYR A N 1
ATOM 2028 C CA . TYR A 1 258 ? -5.961 10.156 -5.484 1 94.81 258 TYR A CA 1
ATOM 2029 C C . TYR A 1 258 ? -6.527 10.406 -6.879 1 94.81 258 TYR A C 1
ATOM 2031 O O . TYR A 1 258 ? -6.012 9.875 -7.867 1 94.81 258 TYR A O 1
ATOM 2039 N N . ASP A 1 259 ? -7.547 11.312 -7.008 1 93.94 259 ASP A N 1
ATOM 2040 C CA . ASP A 1 259 ? -8.016 11.711 -8.336 1 93.94 259 ASP A CA 1
ATOM 2041 C C . ASP A 1 259 ? -7.141 12.82 -8.914 1 93.94 259 ASP A C 1
ATOM 2043 O O . ASP A 1 259 ? -7.527 13.477 -9.883 1 93.94 259 ASP A O 1
ATOM 2047 N N . MET A 1 260 ? -6.082 13.125 -8.281 1 95.19 260 MET A N 1
ATOM 2048 C CA . MET A 1 260 ? -5.023 14.039 -8.711 1 95.19 260 MET A CA 1
ATOM 2049 C C . MET A 1 260 ? -5.43 15.492 -8.484 1 95.19 260 MET A C 1
ATOM 2051 O O . MET A 1 260 ? -4.711 16.406 -8.883 1 95.19 260 MET A O 1
ATOM 2055 N N . THR A 1 261 ? -6.504 15.68 -7.766 1 98.12 261 THR A N 1
ATOM 2056 C CA . THR A 1 261 ? -6.973 17.047 -7.621 1 98.12 261 THR A CA 1
ATOM 2057 C C . THR A 1 261 ? -6.77 17.547 -6.188 1 98.12 261 THR A C 1
ATOM 2059 O O . THR A 1 261 ? -6.645 16.734 -5.262 1 98.12 261 THR A O 1
ATOM 2062 N N . VAL A 1 262 ? -6.664 18.875 -6.098 1 98.75 262 VAL A N 1
ATOM 2063 C CA . VAL A 1 262 ? -6.777 19.625 -4.852 1 98.75 262 VAL A CA 1
ATOM 2064 C C . VAL A 1 262 ? -8.062 20.453 -4.859 1 98.75 262 VAL A C 1
ATOM 2066 O O . VAL A 1 262 ? -8.359 21.141 -5.84 1 98.75 262 VAL A O 1
ATOM 2069 N N . CYS A 1 263 ? -8.812 20.344 -3.777 1 98.81 263 CYS A N 1
ATOM 2070 C CA . CYS A 1 263 ? -10.07 21.062 -3.715 1 98.81 263 CYS A CA 1
ATOM 2071 C C . CYS A 1 263 ? -10.109 22 -2.504 1 98.81 263 CYS A C 1
ATOM 2073 O O . CYS A 1 263 ? -9.492 21.703 -1.476 1 98.81 263 CYS A O 1
ATOM 2075 N N . LEU A 1 264 ? -10.742 23.094 -2.695 1 98.69 264 LEU A N 1
ATOM 2076 C CA . LEU A 1 264 ? -11.062 24.031 -1.622 1 98.69 264 LEU A CA 1
ATOM 2077 C C . LEU A 1 264 ? -12.555 24 -1.302 1 98.69 264 LEU A C 1
ATOM 2079 O O . LEU A 1 264 ? -13.391 24.031 -2.209 1 98.69 264 LEU A O 1
ATOM 2083 N N . TRP A 1 265 ? -12.812 23.906 0.004 1 98.75 265 TRP A N 1
ATOM 2084 C CA . TRP A 1 265 ? -14.195 23.781 0.446 1 98.75 265 TRP A CA 1
ATOM 2085 C C . TRP A 1 265 ? -14.547 24.891 1.443 1 98.75 265 TRP A C 1
ATOM 2087 O O . TRP A 1 265 ? -13.688 25.344 2.205 1 98.75 265 TRP A O 1
ATOM 2097 N N . ASP A 1 266 ? -15.758 25.328 1.408 1 98.56 266 ASP A N 1
ATOM 2098 C CA . ASP A 1 266 ? -16.406 26.031 2.521 1 98.56 266 ASP A CA 1
ATOM 2099 C C . ASP A 1 266 ? -17.641 25.281 2.992 1 98.56 266 ASP A C 1
ATOM 2101 O O . ASP A 1 266 ? -18.703 25.359 2.367 1 98.56 266 ASP A O 1
ATOM 2105 N N . TYR A 1 267 ? -17.5 24.531 4.113 1 98 267 TYR A N 1
ATOM 2106 C CA . TYR A 1 267 ? -18.531 23.594 4.516 1 98 267 TYR A CA 1
ATOM 2107 C C . TYR A 1 267 ? -19.766 24.328 5.047 1 98 267 TYR A C 1
ATOM 2109 O O . TYR A 1 267 ? -20.812 23.703 5.27 1 98 267 TYR A O 1
ATOM 2117 N N . MET A 1 268 ? -19.688 25.641 5.172 1 96.38 268 MET A N 1
ATOM 2118 C CA . MET A 1 268 ? -20.797 26.453 5.668 1 96.38 268 MET A CA 1
ATOM 2119 C C . MET A 1 268 ? -21.672 26.953 4.52 1 96.38 268 MET A C 1
ATOM 2121 O O . MET A 1 268 ? -22.719 27.547 4.746 1 96.38 268 MET A O 1
ATOM 2125 N N . LEU A 1 269 ? -21.234 26.734 3.352 1 96.56 269 LEU A N 1
ATOM 2126 C CA . LEU A 1 269 ? -21.984 27.125 2.166 1 96.56 269 LEU A CA 1
ATOM 2127 C C . LEU A 1 269 ? -22.75 25.953 1.587 1 96.56 269 LEU A C 1
ATOM 2129 O O . LEU A 1 269 ? -22.328 24.797 1.73 1 96.56 269 LEU A O 1
ATOM 2133 N N . GLU A 1 270 ? -23.875 26.219 0.884 1 94.31 270 GLU A N 1
ATOM 2134 C CA . GLU A 1 270 ? -24.625 25.188 0.186 1 94.31 270 GLU A CA 1
ATOM 2135 C C . GLU A 1 270 ? -23.797 24.531 -0.915 1 94.31 270 GLU A C 1
ATOM 2137 O O . GLU A 1 270 ? -23.688 23.312 -0.981 1 94.31 270 GLU A O 1
ATOM 2142 N N . ASP A 1 271 ? -23.266 25.438 -1.676 1 96.44 271 ASP A N 1
ATOM 2143 C CA . ASP A 1 271 ? -22.266 24.969 -2.631 1 96.44 271 ASP A CA 1
ATOM 2144 C C . ASP A 1 271 ? -20.859 25 -2.02 1 96.44 271 ASP A C 1
ATOM 2146 O O . ASP A 1 271 ? -20.125 25.969 -2.189 1 96.44 271 ASP A O 1
ATOM 2150 N N . ALA A 1 272 ? -20.531 23.906 -1.419 1 97.94 272 ALA A N 1
ATOM 2151 C CA . ALA A 1 272 ? -19.375 23.891 -0.526 1 97.94 272 ALA A CA 1
ATOM 2152 C C . ALA A 1 272 ? -18.078 23.859 -1.318 1 97.94 272 ALA A C 1
ATOM 2154 O O . ALA A 1 272 ? -17.031 24.281 -0.817 1 97.94 272 ALA A O 1
ATOM 2155 N N . LEU A 1 273 ? -18.047 23.266 -2.551 1 98.38 273 LEU A N 1
ATOM 2156 C CA . LEU A 1 273 ? -16.844 23.25 -3.365 1 98.38 273 LEU A CA 1
ATOM 2157 C C . LEU A 1 273 ? -16.547 24.625 -3.947 1 98.38 273 LEU A C 1
ATOM 2159 O O . LEU A 1 273 ? -17.156 25.031 -4.941 1 98.38 273 LEU A O 1
ATOM 2163 N N . VAL A 1 274 ? -15.562 25.344 -3.42 1 97.88 274 VAL A N 1
ATOM 2164 C CA . VAL A 1 274 ? -15.352 26.734 -3.793 1 97.88 274 VAL A CA 1
ATOM 2165 C C . VAL A 1 274 ? -14.094 26.859 -4.645 1 97.88 274 VAL A C 1
ATOM 2167 O O . VAL A 1 274 ? -13.781 27.953 -5.152 1 97.88 274 VAL A O 1
ATOM 2170 N N . GLY A 1 275 ? -13.312 25.812 -4.785 1 97.5 275 GLY A N 1
ATOM 2171 C CA . GLY A 1 275 ? -12.141 25.781 -5.645 1 97.5 275 GLY A CA 1
ATOM 2172 C C . GLY A 1 275 ? -11.711 24.375 -6.008 1 97.5 275 GLY A C 1
ATOM 2173 O O . GLY A 1 275 ? -11.836 23.453 -5.195 1 97.5 275 GLY A O 1
ATOM 2174 N N . ARG A 1 276 ? -11.25 24.172 -7.176 1 97.69 276 ARG A N 1
ATOM 2175 C CA . ARG A 1 276 ? -10.711 22.906 -7.652 1 97.69 276 ARG A CA 1
ATOM 2176 C C . ARG A 1 276 ? -9.469 23.125 -8.508 1 97.69 276 ARG A C 1
ATOM 2178 O O . ARG A 1 276 ? -9.469 23.953 -9.422 1 97.69 276 ARG A O 1
ATOM 2185 N N . TYR A 1 277 ? -8.43 22.438 -8.211 1 97.88 277 TYR A N 1
ATOM 2186 C CA . TYR A 1 277 ? -7.156 22.531 -8.914 1 97.88 277 TYR A CA 1
ATOM 2187 C C . TYR A 1 277 ? -6.711 21.156 -9.43 1 97.88 277 TYR A C 1
ATOM 2189 O O . TYR A 1 277 ? -6.688 20.188 -8.672 1 97.88 277 TYR A O 1
ATOM 2197 N N . ASP A 1 278 ? -6.367 21.031 -10.648 1 96.94 278 ASP A N 1
ATOM 2198 C CA . ASP A 1 278 ? -6.02 19.75 -11.266 1 96.94 278 ASP A CA 1
ATOM 2199 C C . ASP A 1 278 ? -4.609 19.797 -11.852 1 96.94 278 ASP A C 1
ATOM 2201 O O . ASP A 1 278 ? -4.367 19.25 -12.938 1 96.94 278 ASP A O 1
ATOM 2205 N N . HIS A 1 279 ? -3.736 20.469 -11.141 1 96.75 279 HIS A N 1
ATOM 2206 C CA . HIS A 1 279 ? -2.391 20.719 -11.641 1 96.75 279 HIS A CA 1
ATOM 2207 C C . HIS A 1 279 ? -1.5 19.484 -11.461 1 96.75 279 HIS A C 1
ATOM 2209 O O . HIS A 1 279 ? -0.454 19.375 -12.109 1 96.75 279 HIS A O 1
ATOM 2215 N N . HIS A 1 280 ? -1.825 18.547 -10.594 1 96.5 280 HIS A N 1
ATOM 2216 C CA . HIS A 1 280 ? -1.035 17.328 -10.422 1 96.5 280 HIS A CA 1
ATOM 2217 C C . HIS A 1 280 ? -1.359 16.297 -11.5 1 96.5 280 HIS A C 1
ATOM 2219 O O . HIS A 1 280 ? -2.523 16.125 -11.875 1 96.5 280 HIS A O 1
ATOM 2225 N N . THR A 1 281 ? -0.32 15.625 -11.977 1 92.56 281 THR A N 1
ATOM 2226 C CA . THR A 1 281 ? -0.501 14.625 -13.023 1 92.56 281 THR A CA 1
ATOM 2227 C C . THR A 1 281 ? -0.565 13.227 -12.422 1 92.56 281 THR A C 1
ATOM 2229 O O . THR A 1 281 ? -0.779 12.25 -13.148 1 92.56 281 THR A O 1
ATOM 2232 N N . GLU A 1 282 ? -0.276 13.125 -11.164 1 90.75 282 GLU A N 1
ATOM 2233 C CA . GLU A 1 282 ? -0.418 11.906 -10.367 1 90.75 282 GLU A CA 1
ATOM 2234 C C . GLU A 1 282 ? -1.147 12.188 -9.062 1 90.75 282 GLU A C 1
ATOM 2236 O O . GLU A 1 282 ? -1.527 13.328 -8.789 1 90.75 282 GLU A O 1
ATOM 2241 N N . PHE A 1 283 ? -1.294 11.156 -8.281 1 94.06 283 PHE A N 1
ATOM 2242 C CA . PHE A 1 283 ? -2.01 11.289 -7.02 1 94.06 283 PHE A CA 1
ATOM 2243 C C . PHE A 1 283 ? -1.514 12.5 -6.238 1 94.06 283 PHE A C 1
ATOM 2245 O O . PHE A 1 283 ? -0.308 12.68 -6.055 1 94.06 283 PHE A O 1
ATOM 2252 N N . ALA A 1 284 ? -2.438 13.398 -5.855 1 98 284 ALA A N 1
ATOM 2253 C CA . ALA A 1 284 ? -2.131 14.422 -4.867 1 98 284 ALA A CA 1
ATOM 2254 C C . ALA A 1 284 ? -2.248 13.875 -3.449 1 98 284 ALA A C 1
ATOM 2256 O O . ALA A 1 284 ? -3.295 13.352 -3.064 1 98 284 ALA A O 1
ATOM 2257 N N . VAL A 1 285 ? -1.165 14.055 -2.654 1 97.44 285 VAL A N 1
ATOM 2258 C CA . VAL A 1 285 ? -1.119 13.266 -1.427 1 97.44 285 VAL A CA 1
ATOM 2259 C C . VAL A 1 285 ? -0.893 14.188 -0.231 1 97.44 285 VAL A C 1
ATOM 2261 O O . VAL A 1 285 ? -1.157 13.812 0.912 1 97.44 285 VAL A O 1
ATOM 2264 N N . GLY A 1 286 ? -0.407 15.398 -0.439 1 98.62 286 GLY A N 1
ATOM 2265 C CA . GLY A 1 286 ? -0.156 16.344 0.634 1 98.62 286 GLY A CA 1
ATOM 2266 C C . GLY A 1 286 ? -0.658 17.75 0.326 1 98.62 286 GLY A C 1
ATOM 2267 O O . GLY A 1 286 ? -0.541 18.219 -0.808 1 98.62 286 GLY A O 1
ATOM 2268 N N . VAL A 1 287 ? -1.214 18.391 1.34 1 98.88 287 VAL A N 1
ATOM 2269 C CA . VAL A 1 287 ? -1.65 19.766 1.234 1 98.88 287 VAL A CA 1
ATOM 2270 C C . VAL A 1 287 ? -1.44 20.484 2.568 1 98.88 287 VAL A C 1
ATOM 2272 O O . VAL A 1 287 ? -1.423 19.844 3.623 1 98.88 287 VAL A O 1
ATOM 2275 N N . ASP A 1 288 ? -1.258 21.766 2.447 1 98.81 288 ASP A N 1
ATOM 2276 C CA . ASP A 1 288 ? -1.188 22.609 3.637 1 98.81 288 ASP A CA 1
ATOM 2277 C C . ASP A 1 288 ? -1.542 24.047 3.301 1 98.81 288 ASP A C 1
ATOM 2279 O O . ASP A 1 288 ? -1.562 24.438 2.131 1 98.81 288 ASP A O 1
ATOM 2283 N N . MET A 1 289 ? -1.899 24.75 4.336 1 98.56 289 MET A N 1
ATOM 2284 C CA . MET A 1 289 ? -2.135 26.188 4.262 1 98.56 289 MET A CA 1
ATOM 2285 C C . MET A 1 289 ? -1.242 26.938 5.246 1 98.56 289 MET A C 1
ATOM 2287 O O . MET A 1 289 ? -1.076 26.516 6.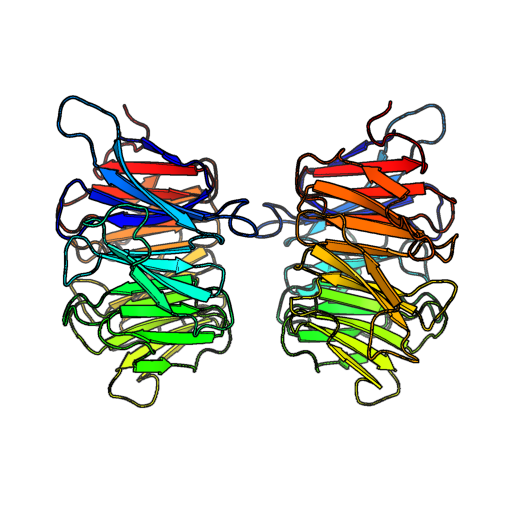391 1 98.56 289 MET A O 1
ATOM 2291 N N . SER A 1 290 ? -0.739 28.094 4.777 1 98.19 290 SER A N 1
ATOM 2292 C CA . SER A 1 290 ? 0.153 28.875 5.629 1 98.19 290 SER A CA 1
ATOM 2293 C C . SER A 1 290 ? -0.609 29.531 6.777 1 98.19 290 SER A C 1
ATOM 2295 O O . SER A 1 290 ? -1.667 30.125 6.566 1 98.19 290 SER A O 1
ATOM 2297 N N . VAL A 1 291 ? -0.024 29.422 7.922 1 97.5 291 VAL A N 1
ATOM 2298 C CA . VAL A 1 291 ? -0.62 30.094 9.07 1 97.5 291 VAL A CA 1
ATOM 2299 C C . VAL A 1 291 ? -0.215 31.562 9.078 1 97.5 291 VAL A C 1
ATOM 2301 O O . VAL A 1 291 ? -0.888 32.406 9.688 1 97.5 291 VAL A O 1
ATOM 2304 N N . LEU A 1 292 ? 0.833 31.906 8.367 1 97.5 292 LEU A N 1
ATOM 2305 C CA . LEU A 1 292 ? 1.405 33.25 8.414 1 97.5 292 LEU A CA 1
ATOM 2306 C C . LEU A 1 292 ? 0.921 34.094 7.242 1 97.5 292 LEU A C 1
ATOM 2308 O O . LEU A 1 292 ? 0.831 35.312 7.344 1 97.5 292 LEU A O 1
ATOM 2312 N N . VAL A 1 293 ? 0.66 33.438 6.176 1 96.94 293 VAL A N 1
ATOM 2313 C CA . VAL A 1 293 ? 0.226 34.156 4.977 1 96.94 293 VAL A CA 1
ATOM 2314 C C . VAL A 1 293 ? -1.159 33.656 4.559 1 96.94 293 VAL A C 1
ATOM 2316 O O . VAL A 1 293 ? -1.3 32.562 4.016 1 96.94 293 VAL A O 1
ATOM 2319 N N . GLU A 1 294 ? -2.109 34.562 4.707 1 97.38 294 GLU A N 1
ATOM 2320 C CA . GLU A 1 294 ? -3.49 34.188 4.41 1 97.38 294 GLU A CA 1
ATOM 2321 C C . GLU A 1 294 ? -3.662 33.844 2.934 1 97.38 294 GLU A C 1
ATOM 2323 O O . GLU A 1 294 ? -3.264 34.594 2.057 1 97.38 294 GLU A O 1
ATOM 2328 N N . GLY A 1 295 ? -4.211 32.656 2.713 1 95.56 295 GLY A N 1
ATOM 2329 C CA . GLY A 1 295 ? -4.547 32.25 1.355 1 95.56 295 GLY A CA 1
ATOM 2330 C C . GLY A 1 295 ? -3.422 31.5 0.655 1 95.56 295 GLY A C 1
ATOM 2331 O O . GLY A 1 295 ? -3.592 31.031 -0.469 1 95.56 295 GLY A O 1
ATOM 2332 N N . LEU A 1 296 ? -2.297 31.406 1.304 1 96.69 296 LEU A N 1
ATOM 2333 C CA . LEU A 1 296 ? -1.177 30.703 0.687 1 96.69 296 LEU A CA 1
ATOM 2334 C C . LEU A 1 296 ? -1.318 29.188 0.86 1 96.69 296 LEU A C 1
ATOM 2336 O O . LEU A 1 296 ? -1.413 28.703 1.986 1 96.69 296 LEU A O 1
ATOM 2340 N N . LEU A 1 297 ? -1.321 28.438 -0.293 1 97.69 297 LEU A N 1
ATOM 2341 C CA . LEU A 1 297 ? -1.542 26.984 -0.329 1 97.69 297 LEU A CA 1
ATOM 2342 C C . LEU A 1 297 ? -0.305 26.266 -0.846 1 97.69 297 LEU A C 1
ATOM 2344 O O . LEU A 1 297 ? 0.488 26.828 -1.597 1 97.69 297 LEU A O 1
ATOM 2348 N N . ALA A 1 298 ? -0.146 25.062 -0.418 1 98.31 298 ALA A N 1
ATOM 2349 C CA . ALA A 1 298 ? 0.88 24.172 -0.96 1 98.31 298 ALA A CA 1
ATOM 2350 C C . ALA A 1 298 ? 0.337 22.75 -1.156 1 98.31 298 ALA A C 1
ATOM 2352 O O . ALA A 1 298 ? -0.536 22.312 -0.408 1 98.31 298 ALA A O 1
ATOM 2353 N N . SER A 1 299 ? 0.787 22.094 -2.17 1 98.62 299 SER A N 1
ATOM 2354 C CA . SER A 1 299 ? 0.445 20.688 -2.416 1 98.62 299 SER A CA 1
ATOM 2355 C C . SER A 1 299 ? 1.641 19.922 -2.961 1 98.62 299 SER A C 1
ATOM 2357 O O . SER A 1 299 ? 2.59 20.516 -3.475 1 98.62 299 SER A O 1
ATOM 2359 N N . THR A 1 300 ? 1.659 18.625 -2.742 1 98.69 300 THR A N 1
ATOM 2360 C CA . THR A 1 300 ? 2.633 17.703 -3.326 1 98.69 300 THR A CA 1
ATOM 2361 C C . THR A 1 300 ? 1.984 16.375 -3.656 1 98.69 300 THR A C 1
ATOM 2363 O O . THR A 1 300 ? 0.865 16.094 -3.221 1 98.69 300 THR A O 1
ATOM 2366 N N . GLY A 1 301 ? 2.643 15.633 -4.5 1 97.81 301 GLY A N 1
ATOM 2367 C CA . GLY A 1 301 ? 2.039 14.383 -4.914 1 97.81 301 GLY A CA 1
ATOM 2368 C C . GLY A 1 301 ? 3.033 13.414 -5.527 1 97.81 301 GLY A C 1
ATOM 2369 O O . GLY A 1 301 ? 4.246 13.625 -5.445 1 97.81 301 GLY A O 1
ATOM 2370 N N . TRP A 1 302 ? 2.469 12.383 -6.062 1 94.69 302 TRP A N 1
ATOM 2371 C CA . TRP A 1 302 ? 3.273 11.289 -6.598 1 94.69 302 TRP A CA 1
ATOM 2372 C C . TRP A 1 302 ? 3.959 11.703 -7.895 1 94.69 302 TRP A C 1
ATOM 2374 O O . TRP A 1 302 ? 4.867 11.016 -8.375 1 94.69 302 TRP A O 1
ATOM 2384 N N . ASP A 1 303 ? 3.605 12.867 -8.508 1 94.19 303 ASP A N 1
ATOM 2385 C CA . ASP A 1 303 ? 4.254 13.359 -9.719 1 94.19 303 ASP A CA 1
ATOM 2386 C C . ASP A 1 303 ? 5.59 14.023 -9.391 1 94.19 303 ASP A C 1
ATOM 2388 O O . ASP A 1 303 ? 6.242 14.586 -10.273 1 94.19 303 ASP A O 1
ATOM 2392 N N . GLU A 1 304 ? 5.961 14.062 -8.117 1 97.12 304 GLU A N 1
ATOM 2393 C CA . GLU A 1 304 ? 7.258 14.555 -7.656 1 97.12 304 GLU A CA 1
ATOM 2394 C C . GLU A 1 304 ? 7.32 16.078 -7.715 1 97.12 304 GLU A C 1
ATOM 2396 O O . GLU A 1 304 ? 8.398 16.656 -7.887 1 97.12 304 GLU A O 1
ATOM 2401 N N . LEU A 1 305 ? 6.137 16.688 -7.57 1 97.38 305 LEU A N 1
ATOM 2402 C CA . LEU A 1 305 ? 6.094 18.141 -7.652 1 97.38 305 LEU A CA 1
ATOM 2403 C C . LEU A 1 305 ? 5.531 18.734 -6.367 1 97.38 305 LEU A C 1
ATOM 2405 O O . LEU A 1 305 ? 4.652 18.156 -5.734 1 97.38 305 LEU A O 1
ATOM 2409 N N . VAL A 1 306 ? 6.059 19.922 -6.043 1 97.88 306 VAL A N 1
ATOM 2410 C CA . VAL A 1 306 ? 5.535 20.766 -4.98 1 97.88 306 VAL A CA 1
ATOM 2411 C C . VAL A 1 306 ? 5.059 22.094 -5.566 1 97.88 306 VAL A C 1
ATOM 2413 O O . VAL A 1 306 ? 5.824 22.797 -6.227 1 97.88 306 VAL A O 1
ATOM 2416 N N . TYR A 1 307 ? 3.852 22.391 -5.34 1 96.94 307 TYR A N 1
ATOM 2417 C CA . TYR A 1 307 ? 3.283 23.656 -5.797 1 96.94 307 TYR A CA 1
ATOM 2418 C C . TYR A 1 307 ? 2.951 24.562 -4.613 1 96.94 307 TYR A C 1
ATOM 2420 O O . TYR A 1 307 ? 2.461 24.094 -3.584 1 96.94 307 TYR A O 1
ATOM 2428 N N . VAL A 1 308 ? 3.246 25.828 -4.777 1 96.56 308 VAL A N 1
ATOM 2429 C CA . VAL A 1 308 ? 2.826 26.859 -3.84 1 96.56 308 VAL A CA 1
ATOM 2430 C C . VAL A 1 308 ? 2.133 27.984 -4.594 1 96.56 308 VAL A C 1
ATOM 2432 O O . VAL A 1 308 ? 2.688 28.531 -5.551 1 96.56 308 VAL A O 1
ATOM 2435 N N . TRP A 1 309 ? 0.883 28.281 -4.18 1 95.12 309 TRP A N 1
ATOM 2436 C CA . TRP A 1 309 ? 0.141 29.312 -4.914 1 95.12 309 TRP A CA 1
ATOM 2437 C C . TRP A 1 309 ? -0.828 30.047 -3.996 1 95.12 309 TRP A C 1
ATOM 2439 O O . TRP A 1 309 ? -1.144 29.562 -2.904 1 95.12 309 TRP A O 1
ATOM 2449 N N . GLN A 1 310 ? -1.176 31.219 -4.406 1 94.19 310 GLN A N 1
ATOM 2450 C CA . GLN A 1 310 ? -2.184 31.984 -3.688 1 94.19 310 GLN A CA 1
ATOM 2451 C C . GLN A 1 310 ? -3.592 31.578 -4.109 1 94.19 310 GLN A C 1
ATOM 2453 O O . GLN A 1 310 ? -3.865 31.406 -5.297 1 94.19 310 GLN A O 1
ATOM 2458 N N . ASN A 1 311 ? -4.395 31.484 -3.088 1 94.12 311 ASN A N 1
ATOM 2459 C CA . ASN A 1 311 ? -5.785 31.156 -3.379 1 94.12 311 ASN A CA 1
ATOM 2460 C C . ASN A 1 311 ? -6.359 32.094 -4.457 1 94.12 311 ASN A C 1
ATOM 2462 O O . ASN A 1 311 ? -6.199 33.312 -4.387 1 94.12 311 ASN A O 1
ATOM 2466 N N . GLY A 1 312 ? -7.059 31.5 -5.406 1 90.25 312 GLY A N 1
ATOM 2467 C CA . GLY A 1 312 ? -7.648 32.281 -6.488 1 90.25 312 GLY A CA 1
ATOM 2468 C C . GLY A 1 312 ? -6.773 32.344 -7.727 1 90.25 312 GLY A C 1
ATOM 2469 O O . GLY A 1 312 ? -7.188 32.844 -8.758 1 90.25 312 GLY A O 1
ATOM 2470 N N . THR A 1 313 ? -5.559 31.781 -7.617 1 91.5 313 THR A N 1
ATOM 2471 C CA . THR A 1 313 ? -4.676 31.75 -8.773 1 91.5 313 THR A CA 1
ATOM 2472 C C . THR A 1 313 ? -4.473 30.312 -9.242 1 91.5 313 THR A C 1
ATOM 2474 O O . THR A 1 313 ? -4.82 29.359 -8.539 1 91.5 313 THR A O 1
ATOM 2477 N N . ASP A 1 314 ? -3.967 30.172 -10.445 1 91.19 314 ASP A N 1
ATOM 2478 C CA . ASP A 1 314 ? -3.617 28.859 -11 1 91.19 314 ASP A CA 1
ATOM 2479 C C . ASP A 1 314 ? -2.229 28.422 -10.539 1 91.19 314 ASP A C 1
ATOM 2481 O O . ASP A 1 314 ? -1.239 29.125 -10.781 1 91.19 314 ASP A O 1
ATOM 2485 N N . PRO A 1 315 ? -2.217 27.219 -9.867 1 92.25 315 PRO A N 1
ATOM 2486 C CA . PRO A 1 315 ? -0.904 26.766 -9.406 1 92.25 315 PRO A CA 1
ATOM 2487 C C . PRO A 1 315 ? 0.103 26.609 -10.547 1 92.25 315 PRO A C 1
ATOM 2489 O O . PRO A 1 315 ? 1.312 26.578 -10.305 1 92.25 315 PRO A O 1
ATOM 2492 N N . ARG A 1 316 ? -0.317 26.516 -11.789 1 88.88 316 ARG A N 1
ATOM 2493 C CA . ARG A 1 316 ? 0.571 26.312 -12.93 1 88.88 316 ARG A CA 1
ATOM 2494 C C . ARG A 1 316 ? 0.991 27.641 -13.547 1 88.88 316 ARG A C 1
ATOM 2496 O O . ARG A 1 316 ? 1.828 27.672 -14.453 1 88.88 316 ARG A O 1
ATOM 2503 N N . ALA A 1 317 ? 0.197 28.688 -13.156 1 77.25 317 ALA A N 1
ATOM 2504 C CA . ALA A 1 317 ? 0.4 29.969 -13.82 1 77.25 317 ALA A CA 1
ATOM 2505 C C . ALA A 1 317 ? 1.743 30.578 -13.438 1 77.25 317 ALA A C 1
ATOM 2507 O O . ALA A 1 317 ? 2.188 30.453 -12.297 1 77.25 317 ALA A O 1
ATOM 2508 N N . PHE A 1 318 ? 2.727 30.797 -14.438 1 60.56 318 PHE A N 1
ATOM 2509 C CA . PHE A 1 318 ? 4.004 31.484 -14.25 1 60.56 318 PHE A CA 1
ATOM 2510 C C . PHE A 1 318 ? 3.807 32.969 -14.102 1 60.56 318 PHE A C 1
ATOM 2512 O O . PHE A 1 318 ? 2.887 33.562 -14.688 1 60.56 318 PHE A O 1
ATOM 2519 N N . MET B 1 1 ? 9.906 -12.469 -29.047 1 65.75 1 MET B N 1
ATOM 2520 C CA . MET B 1 1 ? 9.07 -13.289 -28.172 1 65.75 1 MET B CA 1
ATOM 2521 C C . MET B 1 1 ? 7.773 -12.562 -27.828 1 65.75 1 MET B C 1
ATOM 2523 O O . MET B 1 1 ? 7.719 -11.336 -27.828 1 65.75 1 MET B O 1
ATOM 2527 N N . PRO B 1 2 ? 6.672 -13.359 -27.688 1 80.38 2 PRO B N 1
ATOM 2528 C CA . PRO B 1 2 ? 5.34 -12.75 -27.625 1 80.38 2 PRO B CA 1
ATOM 2529 C C . PRO B 1 2 ? 5.152 -11.844 -26.422 1 80.38 2 PRO B C 1
ATOM 2531 O O . PRO B 1 2 ? 5.598 -12.188 -25.312 1 80.38 2 PRO B O 1
ATOM 2534 N N . VAL B 1 3 ? 4.77 -10.68 -26.656 1 92 3 VAL B N 1
ATOM 2535 C CA . VAL B 1 3 ? 4.453 -9.688 -25.641 1 92 3 VAL B CA 1
ATOM 2536 C C . VAL B 1 3 ? 3.025 -9.18 -25.828 1 92 3 VAL B C 1
ATOM 2538 O O . VAL B 1 3 ? 2.551 -9.055 -26.953 1 92 3 VAL B O 1
ATOM 2541 N N . PHE B 1 4 ? 2.348 -9.008 -24.734 1 95.88 4 PHE B N 1
ATOM 2542 C CA . PHE B 1 4 ? 0.996 -8.461 -24.75 1 95.88 4 PHE B CA 1
ATOM 2543 C C . PHE B 1 4 ? 0.887 -7.27 -23.812 1 95.88 4 PHE B C 1
ATOM 2545 O O . PHE B 1 4 ? 1.3 -7.352 -22.641 1 95.88 4 PHE B O 1
ATOM 2552 N N . LYS B 1 5 ? 0.351 -6.125 -24.297 1 96.94 5 LYS B N 1
ATOM 2553 C CA . LYS B 1 5 ? 0.135 -4.941 -23.469 1 96.94 5 LYS B CA 1
ATOM 2554 C C . LYS B 1 5 ? -1.266 -4.941 -22.875 1 96.94 5 LYS B C 1
ATOM 2556 O O . LYS B 1 5 ? -2.26 -5.035 -23.594 1 96.94 5 LYS B O 1
ATOM 2561 N N . THR B 1 6 ? -1.355 -4.902 -21.578 1 97.69 6 THR B N 1
ATOM 2562 C CA . THR B 1 6 ? -2.633 -4.785 -20.875 1 97.69 6 THR B CA 1
ATOM 2563 C C . THR B 1 6 ? -2.971 -3.32 -20.609 1 97.69 6 THR B C 1
ATOM 2565 O O . THR B 1 6 ? -2.074 -2.479 -20.516 1 97.69 6 THR B O 1
ATOM 2568 N N . PRO B 1 7 ? -4.234 -3.035 -20.5 1 96.94 7 PRO B N 1
ATOM 2569 C CA . PRO B 1 7 ? -4.605 -1.652 -20.203 1 96.94 7 PRO B CA 1
ATOM 2570 C C . PRO B 1 7 ? -4.293 -1.261 -18.75 1 96.94 7 PRO B C 1
ATOM 2572 O O . PRO B 1 7 ? -4.227 -0.071 -18.438 1 96.94 7 PRO B O 1
ATOM 2575 N N . PHE B 1 8 ? -4.152 -2.24 -17.906 1 97.25 8 PHE B N 1
ATOM 2576 C CA . PHE B 1 8 ? -3.867 -2.021 -16.484 1 97.25 8 PHE B CA 1
ATOM 2577 C C . PHE B 1 8 ? -2.576 -2.725 -16.078 1 97.25 8 PHE B C 1
ATOM 2579 O O . PHE B 1 8 ? -1.997 -3.475 -16.875 1 97.25 8 PHE B O 1
ATOM 2586 N N . ASN B 1 9 ? -2.092 -2.389 -14.797 1 96.38 9 ASN B N 1
ATOM 2587 C CA . ASN B 1 9 ? -0.886 -3.02 -14.273 1 96.38 9 ASN B CA 1
ATOM 2588 C C . ASN B 1 9 ? -1.092 -4.512 -14.031 1 96.38 9 ASN B C 1
ATOM 2590 O O . ASN B 1 9 ? -2.127 -4.922 -13.5 1 96.38 9 ASN B O 1
ATOM 2594 N N . GLY B 1 10 ? -0.098 -5.316 -14.453 1 98.38 10 GLY B N 1
ATOM 2595 C CA . GLY B 1 10 ? -0.176 -6.75 -14.211 1 98.38 10 GLY B CA 1
ATOM 2596 C C . GLY B 1 10 ? 0.101 -7.125 -12.766 1 98.38 10 GLY B C 1
ATOM 2597 O O . GLY B 1 10 ? 0.97 -6.535 -12.125 1 98.38 10 GLY B O 1
ATOM 2598 N N . TYR B 1 11 ? -0.603 -8.188 -12.281 1 98.44 11 TYR B N 1
ATOM 2599 C CA . TYR B 1 11 ? -0.431 -8.617 -10.898 1 98.44 11 TYR B CA 1
ATOM 2600 C C . TYR B 1 11 ? -0.15 -10.109 -10.828 1 98.44 11 TYR B C 1
ATOM 2602 O O . TYR B 1 11 ? 0.482 -10.586 -9.875 1 98.44 11 TYR B O 1
ATOM 2610 N N . SER B 1 12 ? -0.724 -10.859 -11.805 1 98.81 12 SER B N 1
ATOM 2611 C CA . SER B 1 12 ? -0.517 -12.305 -11.836 1 98.81 12 SER B CA 1
ATOM 2612 C C . SER B 1 12 ? -0.683 -12.859 -13.242 1 98.81 12 SER B C 1
ATOM 2614 O O . SER B 1 12 ? -1.378 -12.266 -14.07 1 98.81 12 SER B O 1
ATOM 2616 N N . VAL B 1 13 ? -0.034 -13.953 -13.508 1 98.88 13 VAL B N 1
ATOM 2617 C CA . VAL B 1 13 ? -0.129 -14.672 -14.773 1 98.88 13 VAL B CA 1
ATOM 2618 C C . VAL B 1 13 ? -0.075 -16.172 -14.516 1 98.88 13 VAL B C 1
ATOM 2620 O O . VAL B 1 13 ? 0.698 -16.641 -13.68 1 98.88 13 VAL B O 1
ATOM 2623 N N . LYS B 1 14 ? -1.01 -16.922 -15.172 1 98.81 14 LYS B N 1
ATOM 2624 C CA . LYS B 1 14 ? -1.104 -18.359 -14.961 1 98.81 14 LYS B CA 1
ATOM 2625 C C . LYS B 1 14 ? -1.315 -19.109 -16.281 1 98.81 14 LYS B C 1
ATOM 2627 O O . LYS B 1 14 ? -2.268 -18.812 -17.016 1 98.81 14 LYS B O 1
ATOM 2632 N N . PHE B 1 15 ? -0.462 -20.062 -16.547 1 98.56 15 PHE B N 1
ATOM 2633 C CA . PHE B 1 15 ? -0.684 -20.938 -17.688 1 98.56 15 PHE B CA 1
ATOM 2634 C C . PHE B 1 15 ? -1.845 -21.891 -17.422 1 98.56 15 PHE B C 1
ATOM 2636 O O . PHE B 1 15 ? -2.002 -22.391 -16.312 1 98.56 15 PHE B O 1
ATOM 2643 N N . SER B 1 16 ? -2.572 -22.172 -18.516 1 98.44 16 SER B N 1
ATOM 2644 C CA . SER B 1 16 ? -3.602 -23.203 -18.406 1 98.44 16 SER B CA 1
ATOM 2645 C C . SER B 1 16 ? -2.984 -24.594 -18.266 1 98.44 16 SER B C 1
ATOM 2647 O O . SER B 1 16 ? -2.016 -24.922 -18.953 1 98.44 16 SER B O 1
ATOM 2649 N N . PRO B 1 17 ? -3.576 -25.359 -17.375 1 97.69 17 PRO B N 1
ATOM 2650 C CA . PRO B 1 17 ? -3.1 -26.734 -17.312 1 97.69 17 PRO B CA 1
ATOM 2651 C C . PRO B 1 17 ? -3.725 -27.625 -18.375 1 97.69 17 PRO B C 1
ATOM 2653 O O . PRO B 1 17 ? -3.381 -28.812 -18.484 1 97.69 17 PRO B O 1
ATOM 2656 N N . PHE B 1 18 ? -4.594 -27.094 -19.219 1 97.81 18 PHE B N 1
ATOM 2657 C CA . PHE B 1 18 ? -5.324 -27.891 -20.188 1 97.81 18 PHE B CA 1
ATOM 2658 C C . PHE B 1 18 ? -4.875 -27.562 -21.609 1 97.81 18 PHE B C 1
ATOM 2660 O O . PHE B 1 18 ? -4.863 -28.422 -22.484 1 97.81 18 PHE B O 1
ATOM 2667 N N . TYR B 1 19 ? -4.547 -26.297 -21.797 1 97.06 19 TYR B N 1
ATOM 2668 C CA . TYR B 1 19 ? -4.18 -25.828 -23.125 1 97.06 19 TYR B CA 1
ATOM 2669 C C . TYR B 1 19 ? -2.771 -25.25 -23.141 1 97.06 19 TYR B C 1
ATOM 2671 O O . TYR B 1 19 ? -2.496 -24.266 -22.453 1 97.06 19 TYR B O 1
ATOM 2679 N N . GLU B 1 20 ? -1.953 -25.703 -24 1 95.81 20 GLU B N 1
ATOM 2680 C CA . GLU B 1 20 ? -0.538 -25.344 -24.047 1 95.81 20 GLU B CA 1
ATOM 2681 C C . GLU B 1 20 ? -0.35 -23.875 -24.406 1 95.81 20 GLU B C 1
ATOM 2683 O O . GLU B 1 20 ? 0.637 -23.25 -24 1 95.81 20 GLU B O 1
ATOM 2688 N N . SER B 1 21 ? -1.312 -23.344 -25.047 1 94.69 21 SER B N 1
ATOM 2689 C CA . SER B 1 21 ? -1.116 -22 -25.609 1 94.69 21 SER B CA 1
ATOM 2690 C C . SER B 1 21 ? -1.972 -20.969 -24.875 1 94.69 21 SER B C 1
ATOM 2692 O O . SER B 1 21 ? -2.182 -19.859 -25.359 1 94.69 21 SER B O 1
ATOM 2694 N N . ARG B 1 22 ? -2.445 -21.344 -23.719 1 97.12 22 ARG B N 1
ATOM 2695 C CA . ARG B 1 22 ? -3.402 -20.453 -23.062 1 97.12 22 ARG B CA 1
ATOM 2696 C C . ARG B 1 22 ? -2.898 -20.016 -21.703 1 97.12 22 ARG B C 1
ATOM 2698 O O . ARG B 1 22 ? -2.344 -20.812 -20.953 1 97.12 22 ARG B O 1
ATOM 2705 N N . LEU B 1 23 ? -3.07 -18.734 -21.438 1 97.75 23 LEU B N 1
ATOM 2706 C CA . LEU B 1 23 ? -2.766 -18.25 -20.094 1 97.75 23 LEU B CA 1
ATOM 2707 C C . LEU B 1 23 ? -3.756 -17.172 -19.672 1 97.75 23 LEU B C 1
ATOM 2709 O O . LEU B 1 23 ? -4.469 -16.609 -20.5 1 97.75 23 LEU B O 1
ATOM 2713 N N . ALA B 1 24 ? -3.889 -16.938 -18.406 1 98.88 24 ALA B N 1
ATOM 2714 C CA . ALA B 1 24 ? -4.742 -15.922 -17.812 1 98.88 24 ALA B CA 1
ATOM 2715 C C . ALA B 1 24 ? -3.916 -14.883 -17.062 1 98.88 24 ALA B C 1
ATOM 2717 O O . ALA B 1 24 ? -2.887 -15.219 -16.469 1 98.88 24 ALA B O 1
ATOM 2718 N N . VAL B 1 25 ? -4.367 -13.609 -17.078 1 98.88 25 VAL B N 1
ATOM 2719 C CA . VAL B 1 25 ? -3.635 -12.508 -16.469 1 98.88 25 VAL B CA 1
ATOM 2720 C C . VAL B 1 25 ? -4.574 -11.688 -15.586 1 98.88 25 VAL B C 1
ATOM 2722 O O . VAL B 1 25 ? -5.684 -11.344 -16 1 98.88 25 VAL B O 1
ATOM 2725 N N . ALA B 1 26 ? -4.172 -11.438 -14.375 1 98.94 26 ALA B N 1
ATOM 2726 C CA . ALA B 1 26 ? -4.855 -10.531 -13.453 1 98.94 26 ALA B CA 1
ATOM 2727 C C . ALA B 1 26 ? -4.254 -9.133 -13.516 1 98.94 26 ALA B C 1
ATOM 2729 O O . ALA B 1 26 ? -3.033 -8.977 -13.453 1 98.94 26 ALA B O 1
ATOM 2730 N N . THR B 1 27 ? -5.094 -8.102 -13.617 1 98.75 27 THR B N 1
ATOM 2731 C CA . THR B 1 27 ? -4.578 -6.742 -13.703 1 98.75 27 THR B CA 1
ATOM 2732 C C . THR B 1 27 ? -5.367 -5.805 -12.789 1 98.75 27 THR B C 1
ATOM 2734 O O . THR B 1 27 ? -6.5 -6.113 -12.406 1 98.75 27 THR B O 1
ATOM 2737 N N . ALA B 1 28 ? -4.699 -4.68 -12.414 1 97.56 28 ALA B N 1
ATOM 2738 C CA . ALA B 1 28 ? -5.297 -3.678 -11.539 1 97.56 28 ALA B CA 1
ATOM 2739 C C . ALA B 1 28 ? -4.859 -2.271 -11.938 1 97.56 28 ALA B C 1
ATOM 2741 O O . ALA B 1 28 ? -3.693 -2.047 -12.266 1 97.56 28 ALA B O 1
ATOM 2742 N N . GLN B 1 29 ? -5.805 -1.396 -11.836 1 92.12 29 GLN B N 1
ATOM 2743 C CA . GLN B 1 29 ? -5.531 -0.002 -12.172 1 92.12 29 GLN B CA 1
ATOM 2744 C C . GLN B 1 29 ? -4.734 0.683 -11.062 1 92.12 29 GLN B C 1
ATOM 2746 O O . GLN B 1 29 ? -4.844 0.308 -9.891 1 92.12 29 GLN B O 1
ATOM 2751 N N . ASN B 1 30 ? -3.971 1.689 -11.469 1 86.31 30 ASN B N 1
ATOM 2752 C CA . ASN B 1 30 ? -3.273 2.58 -10.547 1 86.31 30 ASN B CA 1
ATOM 2753 C C . ASN B 1 30 ? -2.428 1.801 -9.539 1 86.31 30 ASN B C 1
ATOM 2755 O O . ASN B 1 30 ? -2.537 2.016 -8.336 1 86.31 30 ASN B O 1
ATOM 2759 N N . PHE B 1 31 ? -1.769 0.807 -10.094 1 86.06 31 PHE B N 1
ATOM 2760 C CA . PHE B 1 31 ? -0.798 0.031 -9.328 1 86.06 31 PHE B CA 1
ATOM 2761 C C . PHE B 1 31 ? -1.488 -0.766 -8.227 1 86.06 31 PHE B C 1
ATOM 2763 O O . PHE B 1 31 ? -0.878 -1.076 -7.203 1 86.06 31 PHE B O 1
ATOM 2770 N N . GLY B 1 32 ? -2.807 -0.946 -8.414 1 88.5 32 GLY B N 1
ATOM 2771 C CA . GLY B 1 32 ? -3.559 -1.804 -7.512 1 88.5 32 GLY B CA 1
ATOM 2772 C C . GLY B 1 32 ? -4.094 -1.07 -6.297 1 88.5 32 GLY B C 1
ATOM 2773 O O . GLY B 1 32 ? -4.703 -1.68 -5.414 1 88.5 32 GLY B O 1
ATOM 2774 N N . ILE B 1 33 ? -3.824 0.111 -6.254 1 77.81 33 ILE B N 1
ATOM 2775 C CA . ILE B 1 33 ? -4.215 0.881 -5.078 1 77.81 33 ILE B CA 1
ATOM 2776 C C . ILE B 1 33 ? -5.684 1.285 -5.188 1 77.81 33 ILE B C 1
ATOM 2778 O O . ILE B 1 33 ? -6.43 1.208 -4.211 1 77.81 33 ILE B O 1
ATOM 2782 N N . LEU B 1 34 ? -6.066 1.704 -6.406 1 76.88 34 LEU B N 1
ATOM 2783 C CA . LEU B 1 34 ? -7.438 2.139 -6.656 1 76.88 34 LEU B CA 1
ATOM 2784 C C . LEU B 1 34 ? -7.863 1.812 -8.086 1 76.88 34 LEU B C 1
ATOM 2786 O O . LEU B 1 34 ? -7.02 1.688 -8.969 1 76.88 34 LEU B O 1
ATOM 2790 N N . GLY B 1 35 ? -9.211 1.564 -8.211 1 86.19 35 GLY B N 1
ATOM 2791 C CA . GLY B 1 35 ? -9.75 1.474 -9.555 1 86.19 35 GLY B CA 1
ATOM 2792 C C . GLY B 1 35 ? -10.195 0.073 -9.93 1 86.19 35 GLY B C 1
ATOM 2793 O O . GLY B 1 35 ? -10.43 -0.764 -9.055 1 86.19 35 GLY B O 1
ATOM 2794 N N . ASN B 1 36 ? -10.312 -0.114 -11.234 1 92.81 36 ASN B N 1
ATOM 2795 C CA . ASN B 1 36 ? -10.859 -1.347 -11.789 1 92.81 36 ASN B CA 1
ATOM 2796 C C . ASN B 1 36 ? -9.766 -2.393 -12.016 1 92.81 36 ASN B C 1
ATOM 2798 O O . ASN B 1 36 ? -8.578 -2.096 -11.875 1 92.81 36 ASN B O 1
ATOM 2802 N N . GLY B 1 37 ? -10.203 -3.594 -12.125 1 97.69 37 GLY B N 1
ATOM 2803 C CA . GLY B 1 37 ? -9.359 -4.668 -12.625 1 97.69 37 GLY B CA 1
ATOM 2804 C C . GLY B 1 37 ? -9.891 -5.285 -13.906 1 97.69 37 GLY B C 1
ATOM 2805 O O . GLY B 1 37 ? -10.953 -4.898 -14.398 1 97.69 37 GLY B O 1
ATOM 2806 N N . ARG B 1 38 ? -9.086 -6.047 -14.469 1 98.62 38 ARG B N 1
ATOM 2807 C CA . ARG B 1 38 ? -9.477 -6.82 -15.641 1 98.62 38 ARG B CA 1
ATOM 2808 C C . ARG B 1 38 ? -8.75 -8.156 -15.68 1 98.62 38 ARG B C 1
ATOM 2810 O O . ARG B 1 38 ? -7.547 -8.227 -15.422 1 98.62 38 ARG B O 1
ATOM 2817 N N . ILE B 1 39 ? -9.5 -9.195 -15.961 1 98.81 39 ILE B N 1
ATOM 2818 C CA . ILE B 1 39 ? -8.938 -10.508 -16.25 1 98.81 39 ILE B CA 1
ATOM 2819 C C . ILE B 1 39 ? -8.781 -10.68 -17.766 1 98.81 39 ILE B C 1
ATOM 2821 O O . ILE B 1 39 ? -9.703 -10.375 -18.531 1 98.81 39 ILE B O 1
ATOM 2825 N N . HIS B 1 40 ? -7.617 -11.086 -18.172 1 98.69 40 HIS B N 1
ATOM 2826 C CA . HIS B 1 40 ? -7.379 -11.398 -19.578 1 98.69 40 HIS B CA 1
ATOM 2827 C C . HIS B 1 40 ? -7.102 -12.883 -19.781 1 98.69 40 HIS B C 1
ATOM 2829 O O . HIS B 1 40 ? -6.305 -13.477 -19.047 1 98.69 40 HIS B O 1
ATOM 2835 N N . VAL B 1 41 ? -7.766 -13.477 -20.719 1 98.5 41 VAL B N 1
ATOM 2836 C CA . VAL B 1 41 ? -7.402 -14.797 -21.219 1 98.5 41 VAL B CA 1
ATOM 2837 C C . VAL B 1 41 ? -6.734 -14.672 -22.578 1 98.5 41 VAL B C 1
ATOM 2839 O O . VAL B 1 41 ? -7.34 -14.164 -23.531 1 98.5 41 VAL B O 1
ATOM 2842 N N . LEU B 1 42 ? -5.5 -15.141 -22.609 1 97.88 42 LEU B N 1
ATOM 2843 C CA . LEU B 1 42 ? -4.68 -14.93 -23.797 1 97.88 42 LEU B CA 1
ATOM 2844 C C . LEU B 1 42 ? -4.348 -16.266 -24.469 1 97.88 42 LEU B C 1
ATOM 2846 O O . LEU B 1 42 ? -4.289 -17.297 -23.812 1 97.88 42 LEU B O 1
ATOM 2850 N N . ASP B 1 43 ? -4.129 -16.172 -25.766 1 95.5 43 ASP B N 1
ATOM 2851 C CA . ASP B 1 43 ? -3.666 -17.297 -26.562 1 95.5 43 ASP B CA 1
ATOM 2852 C C . ASP B 1 43 ? -2.34 -16.984 -27.25 1 95.5 43 ASP B C 1
ATOM 2854 O O . ASP B 1 43 ? -2.207 -15.945 -27.906 1 95.5 43 ASP B O 1
ATOM 2858 N N . LEU B 1 44 ? -1.46 -17.875 -27.016 1 92.81 44 LEU B N 1
ATOM 2859 C CA . LEU B 1 44 ? -0.155 -17.734 -27.656 1 92.81 44 LEU B CA 1
ATOM 2860 C C . LEU B 1 44 ? -0.236 -18.047 -29.141 1 92.81 44 LEU B C 1
ATOM 2862 O O . LEU B 1 44 ? -1.073 -18.844 -29.578 1 92.81 44 LEU B O 1
ATOM 2866 N N . PRO B 1 45 ? 0.649 -17.266 -29.875 1 83.44 45 PRO B N 1
ATOM 2867 C CA . PRO B 1 45 ? 0.593 -17.484 -31.328 1 83.44 45 PRO B CA 1
ATOM 2868 C C . PRO B 1 45 ? 1.021 -18.891 -31.719 1 83.44 45 PRO B C 1
ATOM 2870 O O . PRO B 1 45 ? 1.838 -19.516 -31.047 1 83.44 45 PRO B O 1
ATOM 2873 N N . SER B 1 46 ? 0.187 -19.453 -32.531 1 69.19 46 SER B N 1
ATOM 2874 C CA . SER B 1 46 ? 0.671 -20.625 -33.25 1 69.19 46 SER B CA 1
ATOM 2875 C C . SER B 1 46 ? 1.585 -20.234 -34.406 1 69.19 46 SER B C 1
ATOM 2877 O O . SER B 1 46 ? 1.5 -19.109 -34.938 1 69.19 46 SER B O 1
ATOM 2879 N N . SER B 1 47 ? 2.621 -20.703 -34.719 1 57.25 47 SER B N 1
ATOM 2880 C CA . SER B 1 47 ? 3.344 -20.375 -35.938 1 57.25 47 SER B CA 1
ATOM 2881 C C . SER B 1 47 ? 2.387 -19.969 -37.062 1 57.25 47 SER B C 1
ATOM 2883 O O . SER B 1 47 ? 1.34 -20.594 -37.25 1 57.25 47 SER B O 1
ATOM 2885 N N . PRO B 1 48 ? 2.674 -18.672 -37.875 1 51.91 48 PRO B N 1
ATOM 2886 C CA . PRO B 1 48 ? 3.719 -17.656 -38 1 51.91 48 PRO B CA 1
ATOM 2887 C C . PRO B 1 48 ? 3.385 -16.375 -37.219 1 51.91 48 PRO B C 1
ATOM 2889 O O . PRO B 1 48 ? 4.176 -15.43 -37.219 1 51.91 48 PRO B O 1
ATOM 2892 N N . SER B 1 49 ? 2.219 -16.281 -36.656 1 57.31 49 SER B N 1
ATOM 2893 C CA . SER B 1 49 ? 1.921 -14.961 -36.094 1 57.31 49 SER B CA 1
ATOM 2894 C C . SER B 1 49 ? 2.602 -14.766 -34.75 1 57.31 49 SER B C 1
ATOM 2896 O O . SER B 1 49 ? 2.453 -15.594 -33.844 1 57.31 49 SER B O 1
ATOM 2898 N N . PRO B 1 50 ? 3.387 -13.68 -34.719 1 64.12 50 PRO B N 1
ATOM 2899 C CA . PRO B 1 50 ? 4.254 -13.492 -33.531 1 64.12 50 PRO B CA 1
ATOM 2900 C C . PRO B 1 50 ? 3.539 -12.805 -32.375 1 64.12 50 PRO B C 1
ATOM 2902 O O . PRO B 1 50 ? 4.133 -12.609 -31.312 1 64.12 50 PRO B O 1
ATOM 2905 N N . GLN B 1 51 ? 2.01 -12.742 -32.562 1 83.56 51 GLN B N 1
ATOM 2906 C CA . GLN B 1 51 ? 1.453 -11.875 -31.516 1 83.56 51 GLN B CA 1
ATOM 2907 C C . GLN B 1 51 ? 0.503 -12.641 -30.609 1 83.56 51 GLN B C 1
ATOM 2909 O O . GLN B 1 5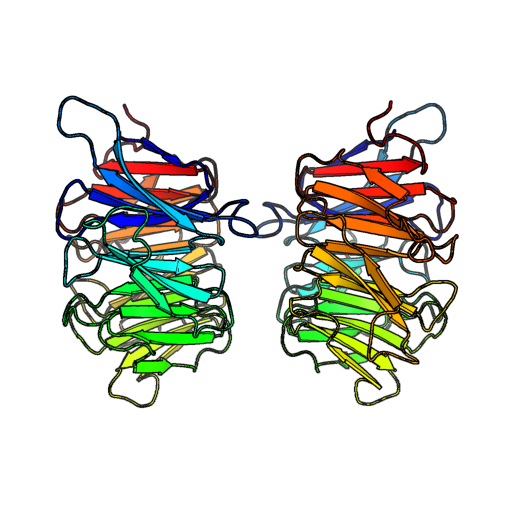1 ? -0.244 -13.508 -31.062 1 83.56 51 GLN B O 1
ATOM 2914 N N . ILE B 1 52 ? 0.522 -12.383 -29.375 1 92.31 52 ILE B N 1
ATOM 2915 C CA . ILE B 1 52 ? -0.425 -12.914 -28.406 1 92.31 52 ILE B CA 1
ATOM 2916 C C . ILE B 1 52 ? -1.812 -12.328 -28.656 1 92.31 52 ILE B C 1
ATOM 2918 O O . ILE B 1 52 ? -1.949 -11.125 -28.906 1 92.31 52 ILE B O 1
ATOM 2922 N N . SER B 1 53 ? -2.783 -13.219 -28.781 1 93.5 53 SER B N 1
ATOM 2923 C CA . SER B 1 53 ? -4.156 -12.758 -28.984 1 93.5 53 SER B CA 1
ATOM 2924 C C . SER B 1 53 ? -4.977 -12.906 -27.703 1 93.5 53 SER B C 1
ATOM 2926 O O . SER B 1 53 ? -4.684 -13.773 -26.875 1 93.5 53 SER B O 1
ATOM 2928 N N . GLU B 1 54 ? -5.988 -12.062 -27.547 1 96.12 54 GLU B N 1
ATOM 2929 C CA . GLU B 1 54 ? -6.891 -12.125 -26.391 1 96.12 54 GLU B CA 1
ATOM 2930 C C . GLU B 1 54 ? -8.164 -12.898 -26.734 1 96.12 54 GLU B C 1
ATOM 2932 O O . GLU B 1 54 ? -8.898 -12.523 -27.656 1 96.12 54 GLU B O 1
ATOM 2937 N N . LEU B 1 55 ? -8.422 -13.883 -26 1 95.5 55 LEU B N 1
ATOM 2938 C CA . LEU B 1 55 ? -9.594 -14.727 -26.219 1 95.5 55 LEU B CA 1
ATOM 2939 C C . LEU B 1 55 ? -10.805 -14.156 -25.484 1 95.5 55 LEU B C 1
ATOM 2941 O O . LEU B 1 55 ? -11.922 -14.219 -26 1 95.5 55 LEU B O 1
ATOM 2945 N N . ALA B 1 56 ? -10.602 -13.719 -24.312 1 96.94 56 ALA B N 1
ATOM 2946 C CA . ALA B 1 56 ? -11.656 -13.164 -23.469 1 96.94 56 ALA B CA 1
ATOM 2947 C C . ALA B 1 56 ? -11.086 -12.188 -22.438 1 96.94 56 ALA B C 1
ATOM 2949 O O . ALA B 1 56 ? -9.891 -12.227 -22.141 1 96.94 56 ALA B O 1
ATOM 2950 N N . SER B 1 57 ? -11.883 -11.328 -21.984 1 98.12 57 SER B N 1
ATOM 2951 C CA . SER B 1 57 ? -11.547 -10.445 -20.875 1 98.12 57 SER B CA 1
ATOM 2952 C C . SER B 1 57 ? -12.766 -10.156 -20 1 98.12 57 SER B C 1
ATOM 2954 O O . SER B 1 57 ? -13.898 -10.188 -20.484 1 98.12 57 SER B O 1
ATOM 2956 N N . TYR B 1 58 ? -12.578 -9.898 -18.734 1 98.56 58 TYR B N 1
ATOM 2957 C CA . TYR B 1 58 ? -13.633 -9.617 -17.766 1 98.56 58 TYR B CA 1
ATOM 2958 C C . TYR B 1 58 ? -13.273 -8.422 -16.906 1 98.56 58 TYR B C 1
ATOM 2960 O O . TYR B 1 58 ? -12.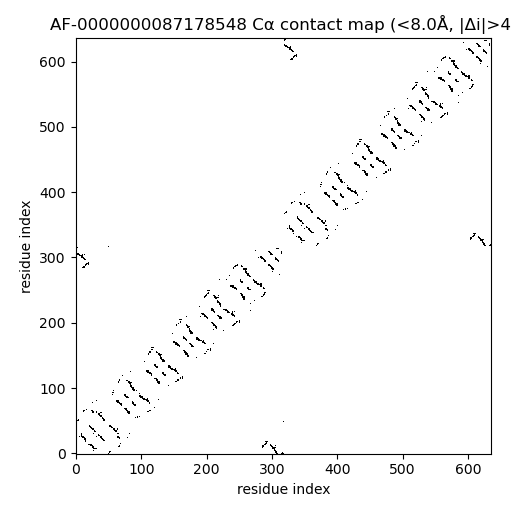289 -8.461 -16.156 1 98.56 58 TYR B O 1
ATOM 2968 N N . ASP B 1 59 ? -14.086 -7.426 -16.953 1 97.5 59 ASP B N 1
ATOM 2969 C CA . ASP B 1 59 ? -13.867 -6.246 -16.125 1 97.5 59 ASP B CA 1
ATOM 2970 C C . ASP B 1 59 ? -14.359 -6.48 -14.695 1 97.5 59 ASP B C 1
ATOM 2972 O O . ASP B 1 59 ? -15.352 -7.184 -14.484 1 97.5 59 ASP B O 1
ATOM 2976 N N . THR B 1 60 ? -13.656 -5.984 -13.75 1 97.25 60 THR B N 1
ATOM 2977 C CA . THR B 1 60 ? -14.07 -5.984 -12.352 1 97.25 60 THR B CA 1
ATOM 2978 C C . THR B 1 60 ? -14.086 -4.566 -11.789 1 97.25 60 THR B C 1
ATOM 2980 O O . THR B 1 60 ? -13.367 -3.691 -12.281 1 97.25 60 THR B O 1
ATOM 2983 N N . ALA B 1 61 ? -14.844 -4.359 -10.805 1 93.62 61 ALA B N 1
ATOM 2984 C CA . ALA B 1 61 ? -14.977 -3.033 -10.211 1 93.62 61 ALA B CA 1
ATOM 2985 C C . ALA B 1 61 ? -13.758 -2.686 -9.367 1 93.62 61 ALA B C 1
ATOM 2987 O O . ALA B 1 61 ? -13.516 -1.514 -9.07 1 93.62 61 ALA B O 1
ATOM 2988 N N . ASP B 1 62 ? -13.055 -3.727 -8.93 1 94.81 62 ASP B N 1
ATOM 2989 C CA . ASP B 1 62 ? -11.82 -3.564 -8.164 1 94.81 62 ASP B CA 1
ATOM 2990 C C . ASP B 1 62 ? -10.68 -4.375 -8.773 1 94.81 62 ASP B C 1
ATOM 2992 O O . ASP B 1 62 ? -10.914 -5.219 -9.648 1 94.81 62 ASP B O 1
ATOM 2996 N N . GLY B 1 63 ? -9.461 -4.035 -8.391 1 97.25 63 GLY B N 1
ATOM 2997 C CA . GLY B 1 63 ? -8.289 -4.707 -8.93 1 97.25 63 GLY B CA 1
ATOM 2998 C C . GLY B 1 63 ? -8.344 -6.215 -8.781 1 97.25 63 GLY B C 1
ATOM 2999 O O . GLY B 1 63 ? -8.891 -6.727 -7.801 1 97.25 63 GLY B O 1
ATOM 3000 N N . VAL B 1 64 ? -7.773 -6.91 -9.711 1 98.81 64 VAL B N 1
ATOM 3001 C CA . VAL B 1 64 ? -7.559 -8.352 -9.625 1 98.81 64 VAL B CA 1
ATOM 3002 C C . VAL B 1 64 ? -6.113 -8.633 -9.211 1 98.81 64 VAL B C 1
ATOM 3004 O O . VAL B 1 64 ? -5.176 -8.297 -9.938 1 98.81 64 VAL B O 1
ATOM 3007 N N . TYR B 1 65 ? -5.953 -9.297 -8.062 1 98.62 65 TYR B N 1
ATOM 3008 C CA . TYR B 1 65 ? -4.602 -9.461 -7.539 1 98.62 65 TYR B CA 1
ATOM 3009 C C . TYR B 1 65 ? -4.023 -10.812 -7.934 1 98.62 65 TYR B C 1
ATOM 3011 O O . TYR B 1 65 ? -2.805 -10.961 -8.055 1 98.62 65 TYR B O 1
ATOM 3019 N N . ASP B 1 66 ? -4.883 -11.781 -8.047 1 98.88 66 ASP B N 1
ATOM 3020 C CA . ASP B 1 66 ? -4.441 -13.133 -8.391 1 98.88 66 ASP B CA 1
ATOM 3021 C C . ASP B 1 66 ? -5.566 -13.93 -9.047 1 98.88 66 ASP B C 1
ATOM 3023 O O . ASP B 1 66 ? -6.727 -13.523 -9.008 1 98.88 66 ASP B O 1
ATOM 3027 N N . LEU B 1 67 ? -5.156 -14.977 -9.664 1 98.88 67 LEU B N 1
ATOM 3028 C CA . LEU B 1 67 ? -6.141 -15.891 -10.227 1 98.88 67 LEU B CA 1
ATOM 3029 C C . LEU B 1 67 ? -5.57 -17.297 -10.344 1 98.88 67 LEU B C 1
ATOM 3031 O O . LEU B 1 67 ? -4.359 -17.5 -10.203 1 98.88 67 LEU B O 1
ATOM 3035 N N . ALA B 1 68 ? -6.465 -18.25 -10.531 1 98.81 68 ALA B N 1
ATOM 3036 C CA . ALA B 1 68 ? -6.082 -19.641 -10.734 1 98.81 68 ALA B CA 1
ATOM 3037 C C . ALA B 1 68 ? -7.059 -20.359 -11.672 1 98.81 68 ALA B C 1
ATOM 3039 O O . ALA B 1 68 ? -8.266 -20.141 -11.594 1 98.81 68 ALA B O 1
ATOM 3040 N N . TRP B 1 69 ? -6.516 -21.172 -12.531 1 98.69 69 TRP B N 1
ATOM 3041 C CA . TRP B 1 69 ? -7.359 -22.078 -13.32 1 98.69 69 TRP B CA 1
ATOM 3042 C C . TRP B 1 69 ? -7.926 -23.188 -12.445 1 98.69 69 TRP B C 1
ATOM 3044 O O . TRP B 1 69 ? -7.234 -23.719 -11.57 1 98.69 69 TRP B O 1
ATOM 3054 N N . SER B 1 70 ? -9.133 -23.516 -12.812 1 97.56 70 SER B N 1
ATOM 3055 C CA . SER B 1 70 ? -9.664 -24.75 -12.234 1 97.56 70 SER B CA 1
ATOM 3056 C C . SER B 1 70 ? -8.898 -25.969 -12.734 1 97.56 70 SER B C 1
ATOM 3058 O O . SER B 1 70 ? -8.453 -26 -13.883 1 97.56 70 SER B O 1
ATOM 3060 N N . GLU B 1 71 ? -8.797 -26.922 -11.82 1 94.69 71 GLU B N 1
ATOM 3061 C CA . GLU B 1 71 ? -8.211 -28.203 -12.203 1 94.69 71 GLU B CA 1
ATOM 3062 C C . GLU B 1 71 ? -9.289 -29.203 -12.602 1 94.69 71 GLU B C 1
ATOM 3064 O O . GLU B 1 71 ? -8.977 -30.281 -13.117 1 94.69 71 GLU B O 1
ATOM 3069 N N . SER B 1 72 ? -10.484 -28.797 -12.414 1 93.88 72 SER B N 1
ATOM 3070 C CA . SER B 1 72 ? -11.594 -29.703 -12.672 1 93.88 72 SER B CA 1
ATOM 3071 C C . SER B 1 72 ? -12.211 -29.438 -14.047 1 93.88 72 SER B C 1
ATOM 3073 O O . SER B 1 72 ? -12.695 -30.375 -14.695 1 93.88 72 SER B O 1
ATOM 3075 N N . HIS B 1 73 ? -12.227 -28.234 -14.43 1 95.25 73 HIS B N 1
ATOM 3076 C CA . HIS B 1 73 ? -12.836 -27.891 -15.703 1 95.25 73 HIS B CA 1
ATOM 3077 C C . HIS B 1 73 ? -12.016 -26.828 -16.438 1 95.25 73 HIS B C 1
ATOM 3079 O O . HIS B 1 73 ? -11.75 -25.75 -15.891 1 95.25 73 HIS B O 1
ATOM 3085 N N . GLU B 1 74 ? -11.773 -26.984 -17.672 1 96.5 74 GLU B N 1
ATOM 3086 C CA . GLU B 1 74 ? -10.805 -26.219 -18.453 1 96.5 74 GLU B CA 1
ATOM 3087 C C . GLU B 1 74 ? -11.297 -24.781 -18.688 1 96.5 74 GLU B C 1
ATOM 3089 O O . GLU B 1 74 ? -10.508 -23.906 -19.062 1 96.5 74 GLU B O 1
ATOM 3094 N N . SER B 1 75 ? -12.531 -24.516 -18.484 1 97.12 75 SER B N 1
ATOM 3095 C CA . SER B 1 75 ? -13.07 -23.188 -18.812 1 97.12 75 SER B CA 1
ATOM 3096 C C . SER B 1 75 ? -13.195 -22.328 -17.562 1 97.12 75 SER B C 1
ATOM 3098 O O . SER B 1 75 ? -13.57 -21.156 -17.656 1 97.12 75 SER B O 1
ATOM 3100 N N . LEU B 1 76 ? -12.867 -22.844 -16.406 1 97.94 76 LEU B N 1
ATOM 3101 C CA . LEU B 1 76 ? -13.172 -22.125 -15.172 1 97.94 76 LEU B CA 1
ATOM 3102 C C . LEU B 1 76 ? -11.93 -21.453 -14.617 1 97.94 76 LEU B C 1
ATOM 3104 O O . LEU B 1 76 ? -10.844 -22.031 -14.625 1 97.94 76 LEU B O 1
ATOM 3108 N N . LEU B 1 77 ? -12.125 -20.203 -14.18 1 98.31 77 LEU B N 1
ATOM 3109 C CA . LEU B 1 77 ? -11.109 -19.406 -13.5 1 98.31 77 LEU B CA 1
ATOM 3110 C C . LEU B 1 77 ? -11.617 -18.906 -12.164 1 98.31 77 LEU B C 1
ATOM 3112 O O . LEU B 1 77 ? -12.781 -18.5 -12.047 1 98.31 77 LEU B O 1
ATOM 3116 N N . VAL B 1 78 ? -10.781 -18.969 -11.203 1 98.69 78 VAL B N 1
ATOM 3117 C CA . VAL B 1 78 ? -11.023 -18.328 -9.914 1 98.69 78 VAL B CA 1
ATOM 3118 C C . VAL B 1 78 ? -10.172 -17.062 -9.789 1 98.69 78 VAL B C 1
ATOM 3120 O O . VAL B 1 78 ? -8.977 -17.078 -10.102 1 98.69 78 VAL B O 1
ATOM 3123 N N . ALA B 1 79 ? -10.75 -15.938 -9.336 1 98.88 79 ALA B N 1
ATOM 3124 C CA . ALA B 1 79 ? -10.016 -14.68 -9.227 1 98.88 79 ALA B CA 1
ATOM 3125 C C . ALA B 1 79 ? -10.133 -14.094 -7.824 1 98.88 79 ALA B C 1
ATOM 3127 O O . ALA B 1 79 ? -11.211 -14.133 -7.219 1 98.88 79 ALA B O 1
ATOM 3128 N N . ALA B 1 80 ? -9.047 -13.617 -7.297 1 98.88 80 ALA B N 1
ATOM 3129 C CA . ALA B 1 80 ? -8.984 -12.898 -6.031 1 98.88 80 ALA B CA 1
ATOM 3130 C C . ALA B 1 80 ? -9.039 -11.391 -6.258 1 98.88 80 ALA B C 1
ATOM 3132 O O . ALA B 1 80 ? -8.172 -10.828 -6.938 1 98.88 80 ALA B O 1
ATOM 3133 N N . ILE B 1 81 ? -10.008 -10.75 -5.645 1 98.56 81 ILE B N 1
ATOM 3134 C CA . ILE B 1 81 ? -10.297 -9.359 -5.977 1 98.56 81 ILE B CA 1
ATOM 3135 C C . ILE B 1 81 ? -9.906 -8.453 -4.809 1 98.56 81 ILE B C 1
ATOM 3137 O O . ILE B 1 81 ? -10.016 -8.852 -3.645 1 98.56 81 ILE B O 1
ATOM 3141 N N . ALA B 1 82 ? -9.586 -7.262 -5.133 1 96.38 82 ALA B N 1
ATOM 3142 C CA . ALA B 1 82 ? -9.102 -6.277 -4.168 1 96.38 82 ALA B CA 1
ATOM 3143 C C . ALA B 1 82 ? -10.188 -5.918 -3.16 1 96.38 82 ALA B C 1
ATOM 3145 O O . ALA B 1 82 ? -9.898 -5.414 -2.074 1 96.38 82 ALA B O 1
ATOM 3146 N N . ASP B 1 83 ? -11.438 -6.195 -3.445 1 93.62 83 ASP B N 1
ATOM 3147 C CA . ASP B 1 83 ? -12.508 -5.855 -2.518 1 93.62 83 ASP B CA 1
ATOM 3148 C C . ASP B 1 83 ? -12.789 -7.008 -1.554 1 93.62 83 ASP B C 1
ATOM 3150 O O . ASP B 1 83 ? -13.758 -6.965 -0.792 1 93.62 83 ASP B O 1
ATOM 3154 N N . GLY B 1 84 ? -12.047 -8.055 -1.694 1 96.69 84 GLY B N 1
ATOM 3155 C CA . GLY B 1 84 ? -12.203 -9.195 -0.803 1 96.69 84 GLY B CA 1
ATOM 3156 C C . GLY B 1 84 ? -13.039 -10.305 -1.402 1 96.69 84 GLY B C 1
ATOM 3157 O O . GLY B 1 84 ? -13.125 -11.398 -0.833 1 96.69 84 GLY B O 1
ATOM 3158 N N . SER B 1 85 ? -13.609 -10.07 -2.51 1 98.06 85 SER B N 1
ATOM 3159 C CA . SER B 1 85 ? -14.43 -11.109 -3.121 1 98.06 85 SER B CA 1
ATOM 3160 C C . SER B 1 85 ? -13.57 -12.109 -3.889 1 98.06 85 SER B C 1
ATOM 3162 O O . SER B 1 85 ? -12.453 -11.789 -4.301 1 98.06 85 SER B O 1
ATOM 3164 N N . ILE B 1 86 ? -14.102 -13.312 -3.928 1 98.75 86 ILE B N 1
ATOM 3165 C CA . ILE B 1 86 ? -13.609 -14.359 -4.812 1 98.75 86 ILE B CA 1
ATOM 3166 C C . ILE B 1 86 ? -14.633 -14.641 -5.91 1 98.75 86 ILE B C 1
ATOM 3168 O O . ILE B 1 86 ? -15.805 -14.898 -5.621 1 98.75 86 ILE B O 1
ATOM 3172 N N . LYS B 1 87 ? -14.133 -14.562 -7.145 1 98.69 87 LYS B N 1
ATOM 3173 C CA . LYS B 1 87 ? -15.078 -14.688 -8.258 1 98.69 87 LYS B CA 1
ATOM 3174 C C . LYS B 1 87 ? -14.703 -15.852 -9.164 1 98.69 87 LYS B C 1
ATOM 3176 O O . LYS B 1 87 ? -13.516 -16.141 -9.359 1 98.69 87 LYS B O 1
ATOM 3181 N N . ILE B 1 88 ? -15.742 -16.516 -9.664 1 98.44 88 ILE B N 1
ATOM 3182 C CA . ILE B 1 88 ? -15.555 -17.609 -10.602 1 98.44 88 ILE B CA 1
ATOM 3183 C C . ILE B 1 88 ? -16.031 -17.203 -11.992 1 98.44 88 ILE B C 1
ATOM 3185 O O . ILE B 1 88 ? -17.125 -16.656 -12.141 1 98.44 88 ILE B O 1
ATOM 3189 N N . TYR B 1 89 ? -15.203 -17.438 -12.922 1 98.69 89 TYR B N 1
ATOM 3190 C CA . TYR B 1 89 ? -15.531 -17.156 -14.312 1 98.69 89 TYR B CA 1
ATOM 3191 C C . TYR B 1 89 ? -15.586 -18.438 -15.133 1 98.69 89 TYR B C 1
ATOM 3193 O O . TYR B 1 89 ? -14.828 -19.375 -14.883 1 98.69 89 TYR B O 1
ATOM 3201 N N . ASP B 1 90 ? -16.484 -18.438 -16.078 1 98.38 90 ASP B N 1
ATOM 3202 C CA . ASP B 1 90 ? -16.625 -19.547 -17.016 1 98.38 90 ASP B CA 1
ATOM 3203 C C . ASP B 1 90 ? -16.453 -19.062 -18.453 1 98.38 90 ASP B C 1
ATOM 3205 O O . ASP B 1 90 ? -17.344 -18.422 -19.016 1 98.38 90 ASP B O 1
ATOM 3209 N N . LEU B 1 91 ? -15.406 -19.469 -19.078 1 97.81 91 LEU B N 1
ATOM 3210 C CA . LEU B 1 91 ? -15.055 -19.016 -20.422 1 97.81 91 LEU B CA 1
ATOM 3211 C C . LEU B 1 91 ? -16.031 -19.562 -21.453 1 97.81 91 LEU B C 1
ATOM 3213 O O . LEU B 1 91 ? -16.078 -19.078 -22.594 1 97.81 91 LEU B O 1
ATOM 3217 N N . SER B 1 92 ? -16.734 -20.578 -21.094 1 97.19 92 SER B N 1
ATOM 3218 C CA . SER B 1 92 ? -17.656 -21.188 -22.047 1 97.19 92 SER B CA 1
ATOM 3219 C C . SER B 1 92 ? -18.938 -20.375 -22.172 1 97.19 92 SER B C 1
ATOM 3221 O O . SER B 1 92 ? -19.734 -20.609 -23.078 1 97.19 92 SER B O 1
ATOM 3223 N N . LEU B 1 93 ? -19.094 -19.438 -21.312 1 96.94 93 LEU B N 1
ATOM 3224 C CA . LEU B 1 93 ? -20.266 -18.562 -21.344 1 96.94 93 LEU B CA 1
ATOM 3225 C C . LEU B 1 93 ? -19.922 -17.188 -21.891 1 96.94 93 LEU B C 1
ATOM 3227 O O . LEU B 1 93 ? -18.75 -16.766 -21.828 1 96.94 93 LEU B O 1
ATOM 3231 N N . PRO B 1 94 ? -20.922 -16.469 -22.406 1 94.25 94 PRO B N 1
ATOM 3232 C CA . PRO B 1 94 ? -20.656 -15.086 -22.828 1 94.25 94 PRO B CA 1
ATOM 3233 C C . PRO B 1 94 ? -20.141 -14.211 -21.703 1 94.25 94 PRO B C 1
ATOM 3235 O O . PRO B 1 94 ? -20.5 -14.422 -20.531 1 94.25 94 PRO B O 1
ATOM 3238 N N . PRO B 1 95 ? -19.312 -13.25 -22.078 1 90.94 95 PRO B N 1
ATOM 3239 C CA . PRO B 1 95 ? -18.75 -12.367 -21.047 1 90.94 95 PRO B CA 1
ATOM 3240 C C . PRO B 1 95 ? -19.828 -11.75 -20.156 1 90.94 95 PRO B C 1
ATOM 3242 O O . PRO B 1 95 ? -19.625 -11.578 -18.953 1 90.94 95 PRO B O 1
ATOM 3245 N N . THR B 1 96 ? -21.016 -11.547 -20.672 1 93.19 96 THR B N 1
ATOM 3246 C CA . THR B 1 96 ? -22.094 -10.891 -19.922 1 93.19 96 THR B CA 1
ATOM 3247 C C . THR B 1 96 ? -22.672 -11.82 -18.859 1 93.19 96 THR B C 1
ATOM 3249 O O . THR B 1 96 ? -23.359 -11.367 -17.953 1 93.19 96 THR B O 1
ATOM 3252 N N . SER B 1 97 ? -22.297 -13.062 -19 1 96.31 97 SER B N 1
ATOM 3253 C CA . SER B 1 97 ? -22.781 -14.047 -18.031 1 96.31 97 SER B CA 1
ATOM 3254 C C . SER B 1 97 ? -21.766 -14.305 -16.938 1 96.31 97 SER B C 1
ATOM 3256 O O . SER B 1 97 ? -21.922 -15.234 -16.141 1 96.31 97 SER B O 1
ATOM 3258 N N . ASN B 1 98 ? -20.797 -13.477 -16.969 1 97.62 98 ASN B N 1
ATOM 3259 C CA . ASN B 1 98 ? -19.719 -13.625 -16 1 97.62 98 ASN B CA 1
ATOM 3260 C C . ASN B 1 98 ? -19.609 -12.398 -15.094 1 97.62 98 ASN B C 1
ATOM 3262 O O . ASN B 1 98 ? -19.922 -11.281 -15.508 1 97.62 98 ASN B O 1
ATOM 3266 N N . PRO B 1 99 ? -19.203 -12.641 -13.836 1 98 99 PRO B N 1
ATOM 3267 C CA . PRO B 1 99 ? -18.828 -13.906 -13.211 1 98 99 PRO B CA 1
ATOM 3268 C C . PRO B 1 99 ? -20.016 -14.812 -12.922 1 98 99 PRO B C 1
ATOM 3270 O O . PRO B 1 99 ? -21.141 -14.32 -12.758 1 98 99 PRO B O 1
ATOM 3273 N N . ILE B 1 100 ? -19.781 -16.094 -12.82 1 97.38 100 ILE B N 1
ATOM 3274 C CA . ILE B 1 100 ? -20.875 -17.016 -12.586 1 97.38 100 ILE B CA 1
ATOM 3275 C C . ILE B 1 100 ? -21.125 -17.156 -11.086 1 97.38 100 ILE B C 1
ATOM 3277 O O . ILE B 1 100 ? -22.188 -17.625 -10.672 1 97.38 100 ILE B O 1
ATOM 3281 N N . ARG B 1 101 ? -20.125 -16.812 -10.328 1 96.75 101 ARG B N 1
ATOM 3282 C CA . ARG B 1 101 ? -20.266 -16.812 -8.875 1 96.75 101 ARG B CA 1
ATOM 3283 C C . ARG B 1 101 ? -19.359 -15.75 -8.242 1 96.75 101 ARG B C 1
ATOM 3285 O O . ARG B 1 101 ? -18.328 -15.406 -8.797 1 96.75 101 ARG B O 1
ATOM 3292 N N . SER B 1 102 ? -19.797 -15.164 -7.117 1 97.25 102 SER B N 1
ATOM 3293 C CA . SER B 1 102 ? -19.016 -14.242 -6.297 1 97.25 102 SER B CA 1
ATOM 3294 C C . SER B 1 102 ? -19.156 -14.57 -4.812 1 97.25 102 SER B C 1
ATOM 3296 O O . SER B 1 102 ? -20.281 -14.648 -4.293 1 97.25 102 SER B O 1
ATOM 3298 N N . PHE B 1 103 ? -18.047 -14.836 -4.168 1 97.81 103 PHE B N 1
ATOM 3299 C CA . PHE B 1 103 ? -18 -15.094 -2.732 1 97.81 103 PHE B CA 1
ATOM 3300 C C . PHE B 1 103 ? -17.5 -13.867 -1.977 1 97.81 103 PHE B C 1
ATOM 3302 O O . PHE B 1 103 ? -16.438 -13.336 -2.293 1 97.81 103 PHE B O 1
ATOM 3309 N N . LEU B 1 104 ? -18.219 -13.414 -1.071 1 95.69 104 LEU B N 1
ATOM 3310 C CA . LEU B 1 104 ? -17.844 -12.227 -0.314 1 95.69 104 LEU B CA 1
ATOM 3311 C C . LEU B 1 104 ? -17.734 -12.539 1.175 1 95.69 104 LEU B C 1
ATOM 3313 O O . LEU B 1 104 ? -18.641 -12.203 1.952 1 95.69 104 LEU B O 1
ATOM 3317 N N . GLU B 1 105 ? -16.578 -13.188 1.549 1 97.56 105 GLU B N 1
ATOM 3318 C CA . GLU B 1 105 ? -16.422 -13.562 2.951 1 97.56 105 GLU B CA 1
ATOM 3319 C C . GLU B 1 105 ? -15.188 -12.898 3.559 1 97.56 105 GLU B C 1
ATOM 3321 O O . GLU B 1 105 ? -15.109 -12.727 4.777 1 97.56 105 GLU B O 1
ATOM 3326 N N . HIS B 1 106 ? -14.188 -12.586 2.764 1 97.62 106 HIS B N 1
ATOM 3327 C CA . HIS B 1 106 ? -13.031 -11.867 3.275 1 97.62 106 HIS B CA 1
ATOM 3328 C C . HIS B 1 106 ? -13.383 -10.414 3.598 1 97.62 106 HIS B C 1
ATOM 3330 O O . HIS B 1 106 ? -14.125 -9.773 2.848 1 97.62 106 HIS B O 1
ATOM 3336 N N . SER B 1 107 ? -12.82 -9.938 4.664 1 92.69 107 SER B N 1
ATOM 3337 C CA . SER B 1 107 ? -13.156 -8.586 5.109 1 92.69 107 SER B CA 1
ATOM 3338 C C . SER B 1 107 ? -12.156 -7.566 4.582 1 92.69 107 SER B C 1
ATOM 3340 O O . SER B 1 107 ? -12.344 -6.359 4.75 1 92.69 107 SER B O 1
ATOM 3342 N N . ARG B 1 108 ? -11.094 -8.039 4.031 1 92 108 ARG B N 1
ATOM 3343 C CA . ARG B 1 108 ? -10.086 -7.203 3.398 1 92 108 ARG B CA 1
ATOM 3344 C C . ARG B 1 108 ? -9.672 -7.77 2.043 1 92 108 ARG B C 1
ATOM 3346 O O . ARG B 1 108 ? -10.297 -8.711 1.543 1 92 108 ARG B O 1
ATOM 3353 N N . GLU B 1 109 ? -8.719 -7.184 1.418 1 94.38 109 GLU B N 1
ATOM 3354 C CA . GLU B 1 109 ? -8.281 -7.551 0.074 1 94.38 109 GLU B CA 1
ATOM 3355 C C . GLU B 1 109 ? -7.953 -9.039 -0.008 1 94.38 109 GLU B C 1
ATOM 3357 O O . GLU B 1 109 ? -7.246 -9.57 0.852 1 94.38 109 GLU B O 1
ATOM 3362 N N . ALA B 1 110 ? -8.523 -9.711 -1.006 1 98.38 110 ALA B N 1
ATOM 3363 C CA . ALA B 1 110 ? -8.086 -11.062 -1.345 1 98.38 110 ALA B CA 1
ATOM 3364 C C . ALA B 1 110 ? -6.832 -11.031 -2.213 1 98.38 110 ALA B C 1
ATOM 3366 O O . ALA B 1 110 ? -6.824 -10.422 -3.283 1 98.38 110 ALA B O 1
ATOM 3367 N N . HIS B 1 111 ? -5.805 -11.789 -1.789 1 98 111 HIS B N 1
ATOM 3368 C CA . HIS B 1 111 ? -4.496 -11.562 -2.389 1 98 111 HIS B CA 1
ATOM 3369 C C . HIS B 1 111 ? -4.035 -12.781 -3.184 1 98 111 HIS B C 1
ATOM 3371 O O . HIS B 1 111 ? -3.094 -12.688 -3.977 1 98 111 HIS B O 1
ATOM 3377 N N . SER B 1 112 ? -4.648 -13.93 -2.91 1 98.56 112 SER B N 1
ATOM 3378 C CA . SER B 1 112 ? -4.211 -15.109 -3.656 1 98.56 112 SER B CA 1
ATOM 3379 C C . SER B 1 112 ? -5.348 -16.109 -3.826 1 98.56 112 SER B C 1
ATOM 3381 O O . SER B 1 112 ? -6.281 -16.141 -3.025 1 98.56 112 SER B O 1
ATOM 3383 N N . ALA B 1 113 ? -5.277 -16.844 -4.848 1 98.81 113 ALA B N 1
ATOM 3384 C CA . ALA B 1 113 ? -6.129 -17.984 -5.141 1 98.81 113 ALA B CA 1
ATOM 3385 C C . ALA B 1 113 ? -5.305 -19.172 -5.656 1 98.81 113 ALA B C 1
ATOM 3387 O O . ALA B 1 113 ? -4.359 -18.984 -6.43 1 98.81 113 ALA B O 1
ATOM 3388 N N . ASP B 1 114 ? -5.641 -20.359 -5.211 1 98.88 114 ASP B N 1
ATOM 3389 C CA . ASP B 1 114 ? -4.965 -21.562 -5.656 1 98.88 114 ASP B CA 1
ATOM 3390 C C . ASP B 1 114 ? -5.938 -22.75 -5.715 1 98.88 114 ASP B C 1
ATOM 3392 O O . ASP B 1 114 ? -6.715 -22.969 -4.789 1 98.88 114 ASP B O 1
ATOM 3396 N N . TYR B 1 115 ? -5.918 -23.453 -6.824 1 98.75 115 TYR B N 1
ATOM 3397 C CA . TYR B 1 115 ? -6.84 -24.578 -7.027 1 98.75 115 TYR B CA 1
ATOM 3398 C C . TYR B 1 115 ? -6.168 -25.906 -6.703 1 98.75 115 TYR B C 1
ATOM 3400 O O . TYR B 1 115 ? -5.004 -26.125 -7.047 1 98.75 115 TYR B O 1
ATOM 3408 N N . ASN B 1 116 ? -6.91 -26.797 -6.074 1 98.5 116 ASN B N 1
ATOM 3409 C CA . ASN B 1 116 ? -6.387 -28.094 -5.656 1 98.5 116 ASN B CA 1
ATOM 3410 C C . ASN B 1 116 ? -6.051 -28.969 -6.852 1 98.5 116 ASN B C 1
ATOM 3412 O O . ASN B 1 116 ? -6.945 -29.422 -7.57 1 98.5 116 ASN B O 1
ATOM 3416 N N . PRO B 1 117 ? -4.785 -29.234 -7.023 1 96.56 117 PRO B N 1
ATOM 3417 C CA . PRO B 1 117 ? -4.418 -30 -8.219 1 96.56 117 PRO B CA 1
ATOM 3418 C C . PRO B 1 117 ? -4.57 -31.5 -8.031 1 96.56 117 PRO B C 1
ATOM 3420 O O . PRO B 1 117 ? -4.445 -32.281 -8.992 1 96.56 117 PRO B O 1
ATOM 3423 N N . VAL B 1 118 ? -4.785 -31.906 -6.809 1 97.25 118 VAL B N 1
ATOM 3424 C CA . VAL B 1 118 ? -4.84 -33.312 -6.492 1 97.25 118 VAL B CA 1
ATOM 3425 C C . VAL B 1 118 ? -6.297 -33.781 -6.453 1 97.25 118 VAL B C 1
ATOM 3427 O O . VAL B 1 118 ? -6.73 -34.562 -7.309 1 97.25 118 VAL B O 1
ATOM 3430 N N . ARG B 1 119 ? -7.039 -33.156 -5.617 1 96.12 119 ARG B N 1
ATOM 3431 C CA . ARG B 1 119 ? -8.445 -33.531 -5.512 1 96.12 119 ARG B CA 1
ATOM 3432 C C . ARG B 1 119 ? -9.281 -32.844 -6.574 1 96.12 119 ARG B C 1
ATOM 3434 O O . ARG B 1 119 ? -10.328 -33.344 -6.977 1 96.12 119 ARG B O 1
ATOM 3441 N N . ARG B 1 120 ? -8.914 -31.672 -6.98 1 96.88 120 ARG B N 1
ATOM 3442 C CA . ARG B 1 120 ? -9.461 -30.875 -8.078 1 96.88 120 ARG B CA 1
ATOM 3443 C C . ARG B 1 120 ? -10.906 -30.469 -7.797 1 96.88 120 ARG B C 1
ATOM 3445 O O . ARG B 1 120 ? -11.703 -30.344 -8.719 1 96.88 120 ARG B O 1
ATOM 3452 N N . ASP B 1 121 ? -11.266 -30.359 -6.57 1 95.81 121 ASP B N 1
ATOM 3453 C CA . ASP B 1 121 ? -12.656 -30.062 -6.219 1 95.81 121 ASP B CA 1
ATOM 3454 C C . ASP B 1 121 ? -12.734 -28.844 -5.305 1 95.81 121 ASP B C 1
ATOM 3456 O O . ASP B 1 121 ? -13.797 -28.531 -4.766 1 95.81 121 ASP B O 1
ATOM 3460 N N . SER B 1 122 ? -11.602 -28.25 -5.047 1 97.88 122 SER B N 1
ATOM 3461 C CA . SER B 1 122 ? -11.594 -27.156 -4.078 1 97.88 122 SER B CA 1
ATOM 3462 C C . SER B 1 122 ? -10.492 -26.141 -4.395 1 97.88 122 SER B C 1
ATOM 3464 O O . SER B 1 122 ? -9.617 -26.422 -5.223 1 97.88 122 SER B O 1
ATOM 3466 N N . PHE B 1 123 ? -10.633 -24.984 -3.785 1 98.56 123 PHE B N 1
ATOM 3467 C CA . PHE B 1 123 ? -9.602 -23.969 -3.945 1 98.56 123 PHE B CA 1
ATOM 3468 C C . PHE B 1 123 ? -9.445 -23.141 -2.672 1 98.56 123 PHE B C 1
ATOM 3470 O O . PHE B 1 123 ? -10.297 -23.219 -1.779 1 98.56 123 PHE B O 1
ATOM 3477 N N . LEU B 1 124 ? -8.312 -22.516 -2.582 1 98.88 124 LEU B N 1
ATOM 3478 C CA . LEU B 1 124 ? -7.969 -21.672 -1.446 1 98.88 124 LEU B CA 1
ATOM 3479 C C . LEU B 1 124 ? -7.938 -20.203 -1.851 1 98.88 124 LEU B C 1
ATOM 3481 O O . LEU B 1 124 ? -7.605 -19.875 -2.992 1 98.88 124 LEU B O 1
ATOM 3485 N N . SER B 1 125 ? -8.297 -19.344 -0.903 1 98.88 125 SER B N 1
ATOM 3486 C CA . SER B 1 125 ? -8.031 -17.906 -1.015 1 98.88 125 SER B CA 1
ATOM 3487 C C . SER B 1 125 ? -7.309 -17.391 0.219 1 98.88 125 SER B C 1
ATOM 3489 O O . SER B 1 125 ? -7.547 -17.859 1.333 1 98.88 125 SER B O 1
ATOM 3491 N N . ALA B 1 126 ? -6.383 -16.469 0.059 1 98.88 126 ALA B N 1
ATOM 3492 C CA . ALA B 1 126 ? -5.688 -15.773 1.137 1 98.88 126 ALA B CA 1
ATOM 3493 C C . ALA B 1 126 ? -6.008 -14.281 1.119 1 98.88 126 ALA B C 1
ATOM 3495 O O . ALA B 1 126 ? -6.195 -13.695 0.052 1 98.88 126 ALA B O 1
ATOM 3496 N N . SER B 1 127 ? -6.016 -13.719 2.316 1 98.62 127 SER B N 1
ATOM 3497 C CA . SER B 1 127 ? -6.492 -12.344 2.41 1 98.62 127 SER B CA 1
ATOM 3498 C C . SER B 1 127 ? -5.699 -11.555 3.447 1 98.62 127 SER B C 1
ATOM 3500 O O . SER B 1 127 ? -5.141 -12.133 4.379 1 98.62 127 SER B O 1
ATOM 3502 N N . TRP B 1 128 ? -5.766 -10.273 3.252 1 94.62 128 TRP B N 1
ATOM 3503 C CA . TRP B 1 128 ? -5.18 -9.328 4.199 1 94.62 128 TRP B CA 1
ATOM 3504 C C . TRP B 1 128 ? -5.945 -9.336 5.52 1 94.62 128 TRP B C 1
ATOM 3506 O O . TRP B 1 128 ? -5.469 -8.797 6.52 1 94.62 128 TRP B O 1
ATOM 3516 N N . ASP B 1 129 ? -7.078 -10.031 5.574 1 94.12 129 ASP B N 1
ATOM 3517 C CA . ASP B 1 129 ? -7.816 -10.117 6.832 1 94.12 129 ASP B CA 1
ATOM 3518 C C . ASP B 1 129 ? -7.227 -11.188 7.738 1 94.12 129 ASP B C 1
ATOM 3520 O O . ASP B 1 129 ? -7.914 -11.703 8.625 1 94.12 129 ASP B O 1
ATOM 3524 N N . ASP B 1 130 ? -6.039 -11.648 7.41 1 95.44 130 ASP B N 1
ATOM 3525 C CA . ASP B 1 130 ? -5.227 -12.562 8.211 1 95.44 130 ASP B CA 1
ATOM 3526 C C . ASP B 1 130 ? -5.73 -14 8.078 1 95.44 130 ASP B C 1
ATOM 3528 O O . ASP B 1 130 ? -5.402 -14.859 8.898 1 95.44 130 ASP B O 1
ATOM 3532 N N . SER B 1 131 ? -6.508 -14.242 7.027 1 98.5 131 SER B N 1
ATOM 3533 C CA . SER B 1 131 ? -7.086 -15.578 6.984 1 98.5 131 SER B CA 1
ATOM 3534 C C . SER B 1 131 ? -6.906 -16.219 5.609 1 98.5 131 SER B C 1
ATOM 3536 O O . SER B 1 131 ? -6.625 -15.523 4.629 1 98.5 131 SER B O 1
ATOM 3538 N N . VAL B 1 132 ? -6.988 -17.578 5.645 1 98.88 132 VAL B N 1
ATOM 3539 C CA . VAL B 1 132 ? -7.156 -18.406 4.457 1 98.88 132 VAL B CA 1
ATOM 3540 C C . VAL B 1 132 ? -8.531 -19.078 4.484 1 98.88 132 VAL B C 1
ATOM 3542 O O . VAL B 1 132 ? -8.992 -19.5 5.543 1 98.88 132 VAL B O 1
ATOM 3545 N N . LYS B 1 133 ? -9.141 -19.109 3.338 1 98.88 133 LYS B N 1
ATOM 3546 C CA . LYS B 1 133 ? -10.438 -19.781 3.275 1 98.88 133 LYS B CA 1
ATOM 3547 C C . LYS B 1 133 ? -10.422 -20.906 2.238 1 98.88 133 LYS B C 1
ATOM 3549 O O . LYS B 1 133 ? -9.805 -20.766 1.181 1 98.88 133 LYS B O 1
ATOM 3554 N N . LEU B 1 134 ? -11.102 -21.984 2.598 1 98.81 134 LEU B N 1
ATOM 3555 C CA . LEU B 1 134 ? -11.312 -23.141 1.731 1 98.81 134 LEU B CA 1
ATOM 3556 C C . LEU B 1 134 ? -12.695 -23.109 1.097 1 98.81 134 LEU B C 1
ATOM 3558 O O . LEU B 1 134 ? -13.695 -22.906 1.792 1 98.81 134 LEU B O 1
ATOM 3562 N N . TRP B 1 135 ? -12.656 -23.297 -0.217 1 98.5 135 TRP B N 1
ATOM 3563 C CA . TRP B 1 135 ? -13.906 -23.219 -0.965 1 98.5 135 TRP B CA 1
ATOM 3564 C C . TRP B 1 135 ? -14.125 -24.484 -1.795 1 98.5 135 TRP B C 1
ATOM 3566 O O . TRP B 1 135 ? -13.164 -25.156 -2.178 1 98.5 135 TRP B O 1
ATOM 3576 N N . THR B 1 136 ? -15.367 -24.766 -2.041 1 96.62 136 THR B N 1
ATOM 3577 C CA . THR B 1 136 ? -15.805 -25.672 -3.094 1 96.62 136 THR B CA 1
ATOM 3578 C C . THR B 1 136 ? -16.859 -25 -3.98 1 96.62 136 THR B C 1
ATOM 3580 O O . THR B 1 136 ? -17.469 -24.016 -3.584 1 96.62 136 THR B O 1
ATOM 3583 N N . LEU B 1 137 ? -17.016 -25.5 -5.16 1 91.69 137 LEU B N 1
ATOM 3584 C CA . LEU B 1 137 ? -17.906 -24.844 -6.125 1 91.69 137 LEU B CA 1
ATOM 3585 C C . LEU B 1 137 ? -19.359 -25.125 -5.797 1 91.69 137 LEU B C 1
ATOM 3587 O O . LEU B 1 137 ? -20.25 -24.375 -6.215 1 91.69 137 LEU B O 1
ATOM 3591 N N . ASP B 1 138 ? -19.625 -26.125 -5.043 1 91.5 138 ASP B N 1
ATOM 3592 C CA . ASP B 1 138 ? -21 -26.578 -4.863 1 91.5 138 ASP B CA 1
ATOM 3593 C C . ASP B 1 138 ? -21.641 -25.922 -3.645 1 91.5 138 ASP B C 1
ATOM 3595 O O . ASP B 1 138 ? -22.781 -26.25 -3.293 1 91.5 138 ASP B O 1
ATOM 3599 N N . ARG B 1 139 ? -20.922 -25.078 -2.953 1 92.44 139 ARG B N 1
ATOM 3600 C CA . ARG B 1 139 ? -21.453 -24.391 -1.782 1 92.44 139 ARG B CA 1
ATOM 3601 C C . ARG B 1 139 ? -21.391 -22.875 -1.961 1 92.44 139 ARG B C 1
ATOM 3603 O O . ARG B 1 139 ? -20.453 -22.359 -2.57 1 92.44 139 ARG B O 1
ATOM 3610 N N . PRO B 1 140 ? -22.312 -22.203 -1.369 1 93.75 140 PRO B N 1
ATOM 3611 C CA . PRO B 1 140 ? -22.312 -20.75 -1.482 1 93.75 140 PRO B CA 1
ATOM 3612 C C . PRO B 1 140 ? -21.391 -20.078 -0.454 1 93.75 140 PRO B C 1
ATOM 3614 O O . PRO B 1 140 ? -21.141 -18.875 -0.534 1 93.75 140 PRO B O 1
ATOM 3617 N N . THR B 1 141 ? -20.906 -20.875 0.496 1 97.19 141 THR B N 1
ATOM 3618 C CA . THR B 1 141 ? -20.031 -20.359 1.538 1 97.19 141 THR B CA 1
ATOM 3619 C C . THR B 1 141 ? -18.734 -21.156 1.61 1 97.19 141 THR B C 1
ATOM 3621 O O . THR B 1 141 ? -18.656 -22.281 1.084 1 97.19 141 THR B O 1
ATOM 3624 N N . SER B 1 142 ? -17.797 -20.562 2.244 1 98.38 142 SER B N 1
ATOM 3625 C CA . SER B 1 142 ? -16.547 -21.297 2.412 1 98.38 142 SER B CA 1
ATOM 3626 C C . SER B 1 142 ? -16.734 -22.547 3.26 1 98.38 142 SER B C 1
ATOM 3628 O O . SER B 1 142 ? -17.656 -22.609 4.09 1 98.38 142 SER B O 1
ATOM 3630 N N . VAL B 1 143 ? -15.938 -23.5 2.975 1 98.12 143 VAL B N 1
ATOM 3631 C CA . VAL B 1 143 ? -15.945 -24.75 3.727 1 98.12 143 VAL B CA 1
ATOM 3632 C C . VAL B 1 143 ? -15.328 -24.531 5.105 1 98.12 143 VAL B C 1
ATOM 3634 O O . VAL B 1 143 ? -15.812 -25.062 6.102 1 98.12 143 VAL B O 1
ATOM 3637 N N . ARG B 1 144 ? -14.25 -23.75 5.109 1 98.12 144 ARG B N 1
ATOM 3638 C CA . ARG B 1 144 ? -13.492 -23.531 6.344 1 98.12 144 ARG B CA 1
ATOM 3639 C C . ARG B 1 144 ? -12.648 -22.281 6.254 1 98.12 144 ARG B C 1
ATOM 3641 O O . ARG B 1 144 ? -12.227 -21.875 5.164 1 98.12 144 ARG B O 1
ATOM 3648 N N . THR B 1 145 ? -12.477 -21.609 7.426 1 98.56 145 THR B N 1
ATOM 3649 C CA . THR B 1 145 ? -11.586 -20.469 7.559 1 98.56 145 THR B CA 1
ATOM 3650 C C . THR B 1 145 ? -10.398 -20.812 8.453 1 98.56 145 THR B C 1
ATOM 3652 O O . THR B 1 145 ? -10.57 -21.375 9.547 1 98.56 145 THR B O 1
ATOM 3655 N N . PHE B 1 146 ? -9.234 -20.562 8.023 1 98.75 146 PHE B N 1
ATOM 3656 C CA . PHE B 1 146 ? -8 -20.734 8.781 1 98.75 146 PHE B CA 1
ATOM 3657 C C . PHE B 1 146 ? -7.445 -19.375 9.219 1 98.75 146 PHE B C 1
ATOM 3659 O O . PHE B 1 146 ? -7 -18.594 8.383 1 98.75 146 PHE B O 1
ATOM 3666 N N . LYS B 1 147 ? -7.5 -19.125 10.477 1 97.88 147 LYS B N 1
ATOM 3667 C CA . LYS B 1 147 ? -7.137 -17.797 10.977 1 97.88 147 LYS B CA 1
ATOM 3668 C C . LYS B 1 147 ? -6.148 -17.906 12.133 1 97.88 147 LYS B C 1
ATOM 3670 O O . LYS B 1 147 ? -6.539 -17.812 13.297 1 97.88 147 LYS B O 1
ATOM 3675 N N . GLU B 1 148 ? -4.898 -18.156 11.758 1 98.06 148 GLU B N 1
ATOM 3676 C CA . GLU B 1 148 ? -3.857 -18.203 12.781 1 98.06 148 GLU B CA 1
ATOM 3677 C C . GLU B 1 148 ? -2.783 -17.156 12.516 1 98.06 148 GLU B C 1
ATOM 3679 O O . GLU B 1 148 ? -2.021 -16.797 13.422 1 98.06 148 GLU B O 1
ATOM 3684 N N . HIS B 1 149 ? -2.631 -16.719 11.281 1 97.81 149 HIS B N 1
ATOM 3685 C CA . HIS B 1 149 ? -1.68 -15.656 10.984 1 97.81 149 HIS B CA 1
ATOM 3686 C C . HIS B 1 149 ? -2.061 -14.367 11.695 1 97.81 149 HIS B C 1
ATOM 3688 O O . HIS B 1 149 ? -3.24 -14.125 11.961 1 97.81 149 HIS B O 1
ATOM 3694 N N . ALA B 1 150 ? -1.021 -13.531 11.93 1 91.69 150 ALA B N 1
ATOM 3695 C CA . ALA B 1 150 ? -1.252 -12.336 12.734 1 91.69 150 ALA B CA 1
ATOM 3696 C C . ALA B 1 150 ? -1.235 -11.078 11.867 1 91.69 150 ALA B C 1
ATOM 3698 O O . ALA B 1 150 ? -1.488 -9.977 12.359 1 91.69 150 ALA B O 1
ATOM 3699 N N . TYR B 1 151 ? -0.908 -11.297 10.617 1 89.81 151 TYR B N 1
ATOM 3700 C CA . TYR B 1 151 ? -0.825 -10.109 9.773 1 89.81 151 TYR B CA 1
ATOM 3701 C C . TYR B 1 151 ? -0.84 -10.484 8.297 1 89.81 151 TYR B C 1
ATOM 3703 O O . TYR B 1 151 ? 0.165 -10.953 7.758 1 89.81 151 TYR B O 1
ATOM 3711 N N . CYS B 1 152 ? -1.908 -10.148 7.629 1 92.88 152 CYS B N 1
ATOM 3712 C CA . CYS B 1 152 ? -2.086 -10.273 6.188 1 92.88 152 CYS B CA 1
ATOM 3713 C C . CYS B 1 152 ? -1.564 -11.617 5.691 1 92.88 152 CYS B C 1
ATOM 3715 O O . CYS B 1 152 ? -0.41 -11.969 5.938 1 92.88 152 CYS B O 1
ATOM 3717 N N . VAL B 1 153 ? -2.354 -12.359 5.07 1 98.69 153 VAL B N 1
ATOM 3718 C CA . VAL B 1 153 ? -1.908 -13.547 4.352 1 98.69 153 VAL B CA 1
ATOM 3719 C C . VAL B 1 153 ? -1.792 -13.234 2.859 1 98.69 153 VAL B C 1
ATOM 3721 O O . VAL B 1 153 ? -2.783 -12.891 2.211 1 98.69 153 VAL B O 1
ATOM 3724 N N . TYR B 1 154 ? -0.563 -13.43 2.318 1 98.44 154 TYR B N 1
ATOM 3725 C CA . TYR B 1 154 ? -0.29 -13.023 0.944 1 98.44 154 TYR B CA 1
ATOM 3726 C C . TYR B 1 154 ? -0.462 -14.203 -0.012 1 98.44 154 TYR B C 1
ATOM 3728 O O . TYR B 1 154 ? -0.759 -14.008 -1.194 1 98.44 154 TYR B O 1
ATOM 3736 N N . SER B 1 155 ? -0.235 -15.398 0.523 1 98.75 155 SER B N 1
ATOM 3737 C CA . SER B 1 155 ? -0.21 -16.562 -0.364 1 98.75 155 SER B CA 1
ATOM 3738 C C . SER B 1 155 ? -0.652 -17.828 0.365 1 98.75 155 SER B C 1
ATOM 3740 O O . SER B 1 155 ? -0.317 -18.016 1.535 1 98.75 155 SER B O 1
ATOM 3742 N N . ALA B 1 156 ? -1.423 -18.625 -0.279 1 98.94 156 ALA B N 1
ATOM 3743 C CA . ALA B 1 156 ? -1.765 -19.984 0.115 1 98.94 156 ALA B CA 1
ATOM 3744 C C . ALA B 1 156 ? -1.711 -20.938 -1.08 1 98.94 156 ALA B C 1
ATOM 3746 O O . ALA B 1 156 ? -2.336 -20.672 -2.111 1 98.94 156 ALA B O 1
ATOM 3747 N N . VAL B 1 157 ? -0.981 -22 -0.931 1 98.88 157 VAL B N 1
ATOM 3748 C CA . VAL B 1 157 ? -0.758 -22.875 -2.074 1 98.88 157 VAL B CA 1
ATOM 3749 C C . VAL B 1 157 ? -0.893 -24.328 -1.641 1 98.88 157 VAL B C 1
ATOM 3751 O O . VAL B 1 157 ? -0.363 -24.734 -0.6 1 98.88 157 VAL B O 1
ATOM 3754 N N . TRP B 1 158 ? -1.563 -25.109 -2.418 1 98.81 158 TRP B N 1
ATOM 3755 C CA . TRP B 1 158 ? -1.757 -26.531 -2.162 1 98.81 158 TRP B CA 1
ATOM 3756 C C . TRP B 1 158 ? -0.453 -27.297 -2.35 1 98.81 158 TRP B C 1
ATOM 3758 O O . TRP B 1 158 ? 0.33 -27 -3.252 1 98.81 158 TRP B O 1
ATOM 3768 N N . ASN B 1 159 ? -0.338 -28.328 -1.461 1 98.62 159 ASN B N 1
ATOM 3769 C CA . ASN B 1 159 ? 0.685 -29.328 -1.763 1 98.62 159 ASN B CA 1
ATOM 3770 C C . ASN B 1 159 ? 0.374 -30.078 -3.053 1 98.62 159 ASN B C 1
ATOM 3772 O O 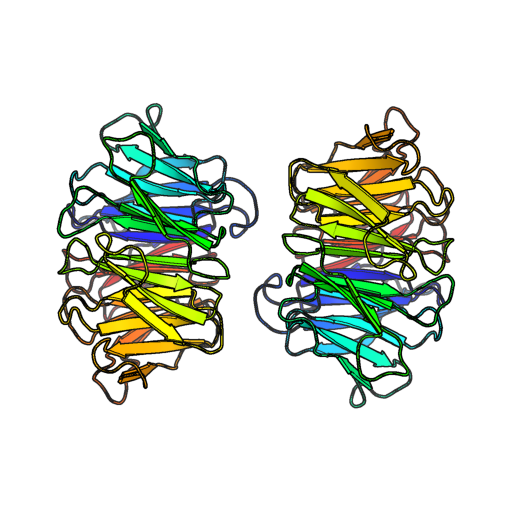. ASN B 1 159 ? -0.763 -30.5 -3.271 1 98.62 159 ASN B O 1
ATOM 3776 N N . PRO B 1 160 ? 1.345 -30.219 -3.852 1 96.62 160 PRO B N 1
ATOM 3777 C CA . PRO B 1 160 ? 1.051 -30.797 -5.16 1 96.62 160 PRO B CA 1
ATOM 3778 C C . PRO B 1 160 ? 0.806 -32.312 -5.098 1 96.62 160 PRO B C 1
ATOM 3780 O O . PRO B 1 160 ? 0.345 -32.906 -6.074 1 96.62 160 PRO B O 1
ATOM 3783 N N . ARG B 1 161 ? 1.027 -32.969 -3.943 1 97 161 ARG B N 1
ATOM 3784 C CA . ARG B 1 161 ? 0.92 -34.406 -3.85 1 97 161 ARG B CA 1
ATOM 3785 C C . ARG B 1 161 ? -0.063 -34.812 -2.756 1 97 161 ARG B C 1
ATOM 3787 O O . ARG B 1 161 ? -0.459 -35.969 -2.674 1 97 161 ARG B O 1
ATOM 3794 N N . HIS B 1 162 ? -0.352 -33.906 -1.949 1 97.12 162 HIS B N 1
ATOM 3795 C CA . HIS B 1 162 ? -1.264 -34.188 -0.846 1 97.12 162 HIS B CA 1
ATOM 3796 C C . HIS B 1 162 ? -2.5 -33.312 -0.914 1 97.12 162 HIS B C 1
ATOM 3798 O O . HIS B 1 162 ? -2.416 -32.094 -0.67 1 97.12 162 HIS B O 1
ATOM 3804 N N . ALA B 1 163 ? -3.615 -33.875 -1.048 1 97.5 163 ALA B N 1
ATOM 3805 C CA . ALA B 1 163 ? -4.852 -33.188 -1.396 1 97.5 163 ALA B CA 1
ATOM 3806 C C . ALA B 1 163 ? -5.363 -32.344 -0.223 1 97.5 163 ALA B C 1
ATOM 3808 O O . ALA B 1 163 ? -6.215 -31.469 -0.398 1 97.5 163 ALA B O 1
ATOM 3809 N N . ASP B 1 164 ? -4.828 -32.594 0.967 1 98.25 164 ASP B N 1
ATOM 3810 C CA . ASP B 1 164 ? -5.406 -31.953 2.145 1 98.25 164 ASP B CA 1
ATOM 3811 C C . ASP B 1 164 ? -4.418 -30.969 2.771 1 98.25 164 ASP B C 1
ATOM 3813 O O . ASP B 1 164 ? -4.707 -30.375 3.811 1 98.25 164 ASP B O 1
ATOM 3817 N N . VAL B 1 165 ? -3.283 -30.875 2.119 1 98.62 165 VAL B N 1
ATOM 3818 C CA . VAL B 1 165 ? -2.211 -30.109 2.752 1 98.62 165 VAL B CA 1
ATOM 3819 C C . VAL B 1 165 ? -1.902 -28.875 1.926 1 98.62 165 VAL B C 1
ATOM 3821 O O . VAL B 1 165 ? -1.858 -28.922 0.695 1 98.62 165 VAL B O 1
ATOM 3824 N N . PHE B 1 166 ? -1.78 -27.75 2.65 1 98.81 166 PHE B N 1
ATOM 3825 C CA . PHE B 1 166 ? -1.355 -26.531 1.972 1 98.81 166 PHE B CA 1
ATOM 3826 C C . PHE B 1 166 ? -0.399 -25.719 2.844 1 98.81 166 PHE B C 1
ATOM 3828 O O . PHE B 1 166 ? -0.224 -26.031 4.027 1 98.81 166 PHE B O 1
ATOM 3835 N N . ALA B 1 167 ? 0.302 -24.781 2.223 1 98.88 167 ALA B N 1
ATOM 3836 C CA . ALA B 1 167 ? 1.163 -23.812 2.912 1 98.88 167 ALA B CA 1
ATOM 3837 C C . ALA B 1 167 ? 0.655 -22.391 2.727 1 98.88 167 ALA B C 1
ATOM 3839 O O . ALA B 1 167 ? 0.004 -22.078 1.727 1 98.88 167 ALA B O 1
ATOM 3840 N N . SER B 1 168 ? 0.871 -21.562 3.721 1 98.94 168 SER B N 1
ATOM 3841 C CA . SER B 1 168 ? 0.515 -20.141 3.627 1 98.94 168 SER B CA 1
ATOM 3842 C C . SER B 1 168 ? 1.67 -19.25 4.066 1 98.94 168 SER B C 1
ATOM 3844 O O . SER B 1 168 ? 2.451 -19.625 4.945 1 98.94 168 SER B O 1
ATOM 3846 N N . ALA B 1 169 ? 1.847 -18.141 3.393 1 98.88 169 ALA B N 1
ATOM 3847 C CA . ALA B 1 169 ? 2.855 -17.125 3.678 1 98.88 169 ALA B CA 1
ATOM 3848 C C . ALA B 1 169 ? 2.203 -15.812 4.102 1 98.88 169 ALA B C 1
ATOM 3850 O O . ALA B 1 169 ? 1.209 -15.391 3.514 1 98.88 169 ALA B O 1
ATOM 3851 N N . SER B 1 170 ? 2.859 -15.188 5.105 1 98.44 170 SER B N 1
ATOM 3852 C CA . SER B 1 170 ? 2.166 -14.078 5.75 1 98.44 170 SER B CA 1
ATOM 3853 C C . SER B 1 170 ? 3.123 -12.938 6.066 1 98.44 170 SER B C 1
ATOM 3855 O O . SER B 1 170 ? 4.344 -13.117 6.059 1 98.44 170 SER B O 1
ATOM 3857 N N . GLY B 1 171 ? 2.5 -11.836 6.297 1 94.56 171 GLY B N 1
ATOM 3858 C CA . GLY B 1 171 ? 3.234 -10.672 6.758 1 94.56 171 GLY B CA 1
ATOM 3859 C C . GLY B 1 171 ? 3.74 -10.805 8.18 1 94.56 171 GLY B C 1
ATOM 3860 O O . GLY B 1 171 ? 4.582 -10.023 8.625 1 94.56 171 GLY B O 1
ATOM 3861 N N . ASP B 1 172 ? 3.281 -11.781 8.898 1 93.88 172 ASP B N 1
ATOM 3862 C CA . ASP B 1 172 ? 3.748 -11.977 10.266 1 93.88 172 ASP B CA 1
ATOM 3863 C C . ASP B 1 172 ? 5.09 -12.711 10.289 1 93.88 172 ASP B C 1
ATOM 3865 O O . ASP B 1 172 ? 5.496 -13.242 11.32 1 93.88 172 ASP B O 1
ATOM 3869 N N . CYS B 1 173 ? 5.641 -12.891 9.094 1 96.31 173 CYS B N 1
ATOM 3870 C CA . CYS B 1 173 ? 6.992 -13.406 8.891 1 96.31 173 CYS B CA 1
ATOM 3871 C C . CYS B 1 173 ? 7.023 -14.922 9.008 1 96.31 173 CYS B C 1
ATOM 3873 O O . CYS B 1 173 ? 8.102 -15.523 9.055 1 96.31 173 CYS B O 1
ATOM 3875 N N . THR B 1 174 ? 5.812 -15.508 9.023 1 98.5 174 THR B N 1
ATOM 3876 C CA . THR B 1 174 ? 5.816 -16.953 9.188 1 98.5 174 THR B CA 1
ATOM 3877 C C . THR B 1 174 ? 5.293 -17.641 7.934 1 98.5 174 THR B C 1
ATOM 3879 O O . THR B 1 174 ? 4.5 -17.078 7.188 1 98.5 174 THR B O 1
ATOM 3882 N N . LEU B 1 175 ? 5.852 -18.828 7.723 1 98.75 175 LEU B N 1
ATOM 3883 C CA . LEU B 1 175 ? 5.312 -19.875 6.863 1 98.75 175 LEU B CA 1
ATOM 3884 C C . LEU B 1 175 ? 4.574 -20.922 7.688 1 98.75 175 LEU B C 1
ATOM 3886 O O . LEU B 1 175 ? 5.105 -21.422 8.688 1 98.75 175 LEU B O 1
ATOM 3890 N N . ARG B 1 176 ? 3.363 -21.203 7.254 1 98.81 176 ARG B N 1
ATOM 3891 C CA . ARG B 1 176 ? 2.625 -22.234 7.977 1 98.81 176 ARG B CA 1
ATOM 3892 C C . ARG B 1 176 ? 2.197 -23.359 7.039 1 98.81 176 ARG B C 1
ATOM 3894 O O . ARG B 1 176 ? 1.916 -23.125 5.863 1 98.81 176 ARG B O 1
ATOM 3901 N N . VAL B 1 177 ? 2.164 -24.531 7.59 1 98.75 177 VAL B N 1
ATOM 3902 C CA . VAL B 1 177 ? 1.641 -25.703 6.895 1 98.75 177 VAL B CA 1
ATOM 3903 C C . VAL B 1 177 ? 0.345 -26.172 7.559 1 98.75 177 VAL B C 1
ATOM 3905 O O . VAL B 1 177 ? 0.248 -26.188 8.789 1 98.75 177 VAL B O 1
ATOM 3908 N N . TRP B 1 178 ? -0.531 -26.438 6.691 1 98.81 178 TRP B N 1
ATOM 3909 C CA . TRP B 1 178 ? -1.867 -26.781 7.156 1 98.81 178 TRP B CA 1
ATOM 3910 C C . TRP B 1 178 ? -2.295 -28.141 6.602 1 98.81 178 TRP B C 1
ATOM 3912 O O . TRP B 1 178 ? -1.866 -28.531 5.516 1 98.81 178 TRP B O 1
ATOM 3922 N N . ASP B 1 179 ? -3.08 -28.812 7.383 1 98.44 179 ASP B N 1
ATOM 3923 C CA . ASP B 1 179 ? -3.918 -29.938 6.977 1 98.44 179 ASP B CA 1
ATOM 3924 C C . ASP B 1 179 ? -5.395 -29.641 7.234 1 98.44 179 ASP B C 1
ATOM 3926 O O . ASP B 1 179 ? -5.793 -29.375 8.367 1 98.44 179 ASP B O 1
ATOM 3930 N N . VAL B 1 180 ? -6.156 -29.594 6.141 1 98.12 180 VAL B N 1
ATOM 3931 C CA . VAL B 1 180 ? -7.543 -29.156 6.25 1 98.12 180 VAL B CA 1
ATOM 3932 C C . VAL B 1 180 ? -8.289 -30.062 7.234 1 98.12 180 VAL B C 1
ATOM 3934 O O . VAL B 1 180 ? -9.359 -29.688 7.727 1 98.12 180 VAL B O 1
ATOM 3937 N N . ARG B 1 181 ? -7.824 -31.281 7.629 1 97.12 181 ARG B N 1
ATOM 3938 C CA . ARG B 1 181 ? -8.438 -32.219 8.547 1 97.12 181 ARG B CA 1
ATOM 3939 C C . ARG B 1 181 ? -8.086 -31.906 9.992 1 97.12 181 ARG B C 1
ATOM 3941 O O . ARG B 1 181 ? -8.664 -32.469 10.922 1 97.12 181 ARG B O 1
ATOM 3948 N N . GLU B 1 182 ? -7.109 -30.984 10.172 1 97.38 182 GLU B N 1
ATOM 3949 C CA . GLU B 1 182 ? -6.656 -30.625 11.508 1 97.38 182 GLU B CA 1
ATOM 3950 C C . GLU B 1 182 ? -7.23 -29.281 11.938 1 97.38 182 GLU B C 1
ATOM 3952 O O . GLU B 1 182 ? -7.496 -28.422 11.102 1 97.38 182 GLU B O 1
ATOM 3957 N N . PRO B 1 183 ? -7.418 -29.031 13.195 1 94.12 183 PRO B N 1
ATOM 3958 C CA . PRO B 1 183 ? -8.023 -27.781 13.688 1 94.12 183 PRO B CA 1
ATOM 3959 C C . PRO B 1 183 ? -7.121 -26.562 13.5 1 94.12 183 PRO B C 1
ATOM 3961 O O . PRO B 1 183 ? -7.609 -25.438 13.391 1 94.12 183 PRO B O 1
ATOM 3964 N N . GLY B 1 184 ? -5.84 -26.828 13.445 1 96.38 184 GLY B N 1
ATOM 3965 C CA . GLY B 1 184 ? -4.887 -25.734 13.297 1 96.38 184 GLY B CA 1
ATOM 3966 C C . GLY B 1 184 ? -3.711 -26.094 12.406 1 96.38 184 GLY B C 1
ATOM 3967 O O . GLY B 1 184 ? -3.67 -27.188 11.828 1 96.38 184 GLY B O 1
ATOM 3968 N N . SER B 1 185 ? -2.871 -25.125 12.32 1 98.25 185 SER B N 1
ATOM 3969 C CA . SER B 1 185 ? -1.675 -25.375 11.531 1 98.25 185 SER B CA 1
ATOM 3970 C C . SER B 1 185 ? -0.857 -26.531 12.117 1 98.25 185 SER B C 1
ATOM 3972 O O . SER B 1 185 ? -0.804 -26.688 13.344 1 98.25 185 SER B O 1
ATOM 3974 N N . THR B 1 186 ? -0.298 -27.25 11.242 1 97.75 186 THR B N 1
ATOM 3975 C CA . THR B 1 186 ? 0.489 -28.391 11.672 1 97.75 186 THR B CA 1
ATOM 3976 C C . THR B 1 186 ? 1.948 -28 11.883 1 97.75 186 THR B C 1
ATOM 3978 O O . THR B 1 186 ? 2.697 -28.719 12.555 1 97.75 186 THR B O 1
ATOM 3981 N N . MET B 1 187 ? 2.348 -26.922 11.242 1 97.25 187 MET B N 1
ATOM 3982 C CA . MET B 1 187 ? 3.715 -26.438 11.375 1 97.25 187 MET B CA 1
ATOM 3983 C C . MET B 1 187 ? 3.76 -24.922 11.258 1 97.25 187 MET B C 1
ATOM 3985 O O . MET B 1 187 ? 3.041 -24.328 10.453 1 97.25 187 MET B O 1
ATOM 3989 N N . ILE B 1 188 ? 4.59 -24.297 12.109 1 98.06 188 ILE B N 1
ATOM 3990 C CA . ILE B 1 188 ? 4.875 -22.875 12.031 1 98.06 188 ILE B CA 1
ATOM 3991 C C . ILE B 1 188 ? 6.375 -22.656 11.852 1 98.06 188 ILE B C 1
ATOM 3993 O O . ILE B 1 188 ? 7.176 -23.078 12.695 1 98.06 188 ILE B O 1
ATOM 3997 N N . ILE B 1 189 ? 6.781 -22.031 10.797 1 98.25 189 ILE B N 1
ATOM 3998 C CA . ILE B 1 189 ? 8.188 -21.75 10.508 1 98.25 189 ILE B CA 1
ATOM 3999 C C . ILE B 1 189 ? 8.414 -20.25 10.492 1 98.25 189 ILE B C 1
ATOM 4001 O O . ILE B 1 189 ? 7.887 -19.531 9.641 1 98.25 189 ILE B O 1
ATOM 4005 N N . PRO B 1 190 ? 9.156 -19.688 11.453 1 97.94 190 PRO B N 1
ATOM 4006 C CA . PRO B 1 190 ? 9.602 -18.297 11.312 1 97.94 190 PRO B CA 1
ATOM 4007 C C . PRO B 1 190 ? 10.602 -18.109 10.172 1 97.94 190 PRO B C 1
ATOM 4009 O O . PRO B 1 190 ? 11.812 -18.047 10.414 1 97.94 190 PRO B O 1
ATOM 4012 N N . ALA B 1 191 ? 10.125 -18 9.031 1 98.44 191 ALA B N 1
ATOM 4013 C CA . ALA B 1 191 ? 10.906 -18.25 7.816 1 98.44 191 ALA B CA 1
ATOM 4014 C C . ALA B 1 191 ? 11.789 -17.062 7.473 1 98.44 191 ALA B C 1
ATOM 4016 O O . ALA B 1 191 ? 12.844 -17.219 6.852 1 98.44 191 ALA B O 1
ATOM 4017 N N . HIS B 1 192 ? 11.344 -15.891 7.754 1 97.94 192 HIS B N 1
ATOM 4018 C CA . HIS B 1 192 ? 12.086 -14.664 7.5 1 97.94 192 HIS B CA 1
ATOM 4019 C C . HIS B 1 192 ? 11.906 -13.672 8.641 1 97.94 192 HIS B C 1
ATOM 4021 O O . HIS B 1 192 ? 11.008 -13.82 9.469 1 97.94 192 HIS B O 1
ATOM 4027 N N . ASP B 1 193 ? 12.75 -12.672 8.672 1 93.88 193 ASP B N 1
ATOM 4028 C CA . ASP B 1 193 ? 12.633 -11.602 9.664 1 93.88 193 ASP B CA 1
ATOM 4029 C C . ASP B 1 193 ? 11.664 -10.516 9.195 1 93.88 193 ASP B C 1
ATOM 4031 O O . ASP B 1 193 ? 11.273 -9.648 9.977 1 93.88 193 ASP B O 1
ATOM 4035 N N . PHE B 1 194 ? 11.297 -10.594 7.914 1 91.88 194 PHE B N 1
ATOM 4036 C CA . PHE B 1 194 ? 10.359 -9.648 7.32 1 91.88 194 PHE B CA 1
ATOM 4037 C C . PHE B 1 194 ? 9.195 -10.383 6.652 1 91.88 194 PHE B C 1
ATOM 4039 O O . PHE B 1 194 ? 9.172 -11.617 6.621 1 91.88 194 PHE B O 1
ATOM 4046 N N . GLU B 1 195 ? 8.258 -9.602 6.172 1 93.81 195 GLU B N 1
ATOM 4047 C CA . GLU B 1 195 ? 7.043 -10.164 5.59 1 93.81 195 GLU B CA 1
ATOM 4048 C C . GLU B 1 195 ? 7.371 -11.148 4.473 1 93.81 195 GLU B C 1
ATOM 4050 O O . GLU B 1 195 ? 8.289 -10.914 3.684 1 93.81 195 GLU B O 1
ATOM 4055 N N . ILE B 1 196 ? 6.617 -12.203 4.426 1 98.69 196 ILE B N 1
ATOM 4056 C CA . ILE B 1 196 ? 6.703 -13.211 3.373 1 98.69 196 ILE B CA 1
ATOM 4057 C C . ILE B 1 196 ? 5.566 -13.016 2.377 1 98.69 196 ILE B C 1
ATOM 4059 O O . ILE B 1 196 ? 4.391 -13.109 2.74 1 98.69 196 ILE B O 1
ATOM 4063 N N . LEU B 1 197 ? 5.945 -12.852 1.114 1 98.25 197 LEU B N 1
ATOM 4064 C CA . LEU B 1 197 ? 4.957 -12.422 0.129 1 98.25 197 LEU B CA 1
ATOM 4065 C C . LEU B 1 197 ? 4.449 -13.609 -0.685 1 98.25 197 LEU B C 1
ATOM 4067 O O . LEU B 1 197 ? 3.361 -13.547 -1.265 1 98.25 197 LEU B O 1
ATOM 4071 N N . SER B 1 198 ? 5.25 -14.641 -0.758 1 98.81 198 SER B N 1
ATOM 4072 C CA . SER B 1 198 ? 4.902 -15.781 -1.596 1 98.81 198 SER B CA 1
ATOM 4073 C C . SER B 1 198 ? 5.539 -17.062 -1.076 1 98.81 198 SER B C 1
ATOM 4075 O O . SER B 1 198 ? 6.562 -17.031 -0.39 1 98.81 198 SER B O 1
ATOM 4077 N N . CYS B 1 199 ? 4.883 -18.156 -1.37 1 98.88 199 CYS B N 1
ATOM 4078 C CA . CYS B 1 199 ? 5.473 -19.484 -1.16 1 98.88 199 CYS B CA 1
ATOM 4079 C C . CYS B 1 199 ? 5.02 -20.453 -2.236 1 98.88 199 CYS B C 1
ATOM 4081 O O . CYS B 1 199 ? 4.035 -20.203 -2.936 1 98.88 199 CYS B O 1
ATOM 4083 N N . ASP B 1 200 ? 5.77 -21.484 -2.393 1 98.88 200 ASP B N 1
ATOM 4084 C CA . ASP B 1 200 ? 5.43 -22.562 -3.324 1 98.88 200 ASP B CA 1
ATOM 4085 C C . ASP B 1 200 ? 6.055 -23.875 -2.891 1 98.88 200 ASP B C 1
ATOM 4087 O O . ASP B 1 200 ? 7.109 -23.891 -2.248 1 98.88 200 ASP B O 1
ATOM 4091 N N . TRP B 1 201 ? 5.387 -24.984 -3.291 1 98.75 201 TRP B N 1
ATOM 4092 C CA . TRP B 1 201 ? 5.887 -26.328 -3.027 1 98.75 201 TRP B CA 1
ATOM 4093 C C . TRP B 1 201 ? 6.699 -26.844 -4.207 1 98.75 201 TRP B C 1
ATOM 4095 O O . TRP B 1 201 ? 6.332 -26.641 -5.367 1 98.75 201 TRP B O 1
ATOM 4105 N N . ASN B 1 202 ? 7.762 -27.531 -3.797 1 98.5 202 ASN B N 1
ATOM 4106 C CA . ASN B 1 202 ? 8.445 -28.312 -4.824 1 98.5 202 ASN B CA 1
ATOM 4107 C C . ASN B 1 202 ? 7.551 -29.406 -5.383 1 98.5 202 ASN B C 1
ATOM 4109 O O . ASN B 1 202 ? 6.879 -30.109 -4.621 1 98.5 202 ASN B O 1
ATOM 4113 N N . LYS B 1 203 ? 7.598 -29.547 -6.688 1 97.06 203 LYS B N 1
ATOM 4114 C CA . LYS B 1 203 ? 6.672 -30.484 -7.32 1 97.06 203 LYS B CA 1
ATOM 4115 C C . LYS B 1 203 ? 7.199 -31.922 -7.234 1 97.06 203 LYS B C 1
ATOM 4117 O O . LYS B 1 203 ? 6.441 -32.875 -7.43 1 97.06 203 LYS B O 1
ATOM 4122 N N . TYR B 1 204 ? 8.461 -32.125 -6.914 1 96.44 204 TYR B N 1
ATOM 4123 C CA . TYR B 1 204 ? 9.102 -33.438 -6.902 1 96.44 204 TYR B CA 1
ATOM 4124 C C . TYR B 1 204 ? 9.477 -33.844 -5.48 1 96.44 204 TYR B C 1
ATOM 4126 O O . TYR B 1 204 ? 9.875 -34.969 -5.242 1 96.44 204 TYR B O 1
ATOM 4134 N N . ASP B 1 205 ? 9.445 -32.969 -4.613 1 95.19 205 ASP B N 1
ATOM 4135 C CA . ASP B 1 205 ? 9.648 -33.219 -3.186 1 95.19 205 ASP B CA 1
ATOM 4136 C C . ASP B 1 205 ? 8.586 -32.5 -2.354 1 95.19 205 ASP B C 1
ATOM 4138 O O . ASP B 1 205 ? 8.719 -31.297 -2.055 1 95.19 205 ASP B O 1
ATOM 4142 N N . ASP B 1 206 ? 7.625 -33.188 -1.866 1 93 206 ASP B N 1
ATOM 4143 C CA . ASP B 1 206 ? 6.438 -32.594 -1.248 1 93 206 ASP B CA 1
ATOM 4144 C C . ASP B 1 206 ? 6.746 -32.094 0.161 1 93 206 ASP B C 1
ATOM 4146 O O . ASP B 1 206 ? 5.852 -31.641 0.871 1 93 206 ASP B O 1
ATOM 4150 N N . CYS B 1 207 ? 8.062 -32.156 0.518 1 96.56 207 CYS B N 1
ATOM 4151 C CA . CYS B 1 207 ? 8.469 -31.625 1.822 1 96.56 207 CYS B CA 1
ATOM 4152 C C . CYS B 1 207 ? 9.25 -30.328 1.677 1 96.56 207 CYS B C 1
ATOM 4154 O O . CYS B 1 207 ? 9.703 -29.766 2.67 1 96.56 207 CYS B O 1
ATOM 4156 N N . CYS B 1 208 ? 9.383 -29.922 0.456 1 97.94 208 CYS B N 1
ATOM 4157 C CA . CYS B 1 208 ? 10.227 -28.766 0.187 1 97.94 208 CYS B CA 1
ATOM 4158 C C . CYS B 1 208 ? 9.375 -27.562 -0.213 1 97.94 208 CYS B C 1
ATOM 4160 O O . CYS B 1 208 ? 8.555 -27.641 -1.125 1 97.94 208 CYS B O 1
ATOM 4162 N N . ILE B 1 209 ? 9.586 -26.406 0.522 1 98.75 209 ILE B N 1
ATOM 4163 C CA . ILE B 1 209 ? 8.828 -25.188 0.279 1 98.75 209 ILE B CA 1
ATOM 4164 C C . ILE B 1 209 ? 9.781 -24.016 0.072 1 98.75 209 ILE B C 1
ATOM 4166 O O . ILE B 1 209 ? 10.781 -23.891 0.785 1 98.75 209 ILE B O 1
ATOM 4170 N N . ALA B 1 210 ? 9.516 -23.203 -0.93 1 98.88 210 ALA B N 1
ATOM 4171 C CA . ALA B 1 210 ? 10.234 -21.938 -1.104 1 98.88 210 ALA B CA 1
ATOM 4172 C C . ALA B 1 210 ? 9.422 -20.766 -0.564 1 98.88 210 ALA B C 1
ATOM 4174 O O . ALA B 1 210 ? 8.195 -20.719 -0.72 1 98.88 210 ALA B O 1
ATOM 4175 N N . THR B 1 211 ? 10.062 -19.812 0.115 1 98.88 211 THR B N 1
ATOM 4176 C CA . THR B 1 211 ? 9.445 -18.578 0.58 1 98.88 211 THR B CA 1
ATOM 4177 C C . THR B 1 211 ? 10.164 -17.359 -0.01 1 98.88 211 THR B C 1
ATOM 4179 O O . THR B 1 211 ? 11.391 -17.344 -0.117 1 98.88 211 THR B O 1
ATOM 4182 N N . ALA B 1 212 ? 9.398 -16.375 -0.469 1 98.88 212 ALA B N 1
ATOM 4183 C CA . ALA B 1 212 ? 9.906 -15.109 -0.99 1 98.88 212 ALA B CA 1
ATOM 4184 C C . ALA B 1 212 ? 9.523 -13.945 -0.075 1 98.88 212 ALA B C 1
ATOM 4186 O O . ALA B 1 212 ? 8.367 -13.836 0.343 1 98.88 212 ALA B O 1
ATOM 4187 N N . SER B 1 213 ? 10.492 -13.047 0.164 1 98.12 213 SER B N 1
ATOM 4188 C CA . SER B 1 213 ? 10.289 -12.086 1.237 1 98.12 213 SER B CA 1
ATOM 4189 C C . SER B 1 213 ? 10.641 -10.672 0.785 1 98.12 213 SER B C 1
ATOM 4191 O O . SER B 1 213 ? 11.32 -10.484 -0.229 1 98.12 213 SER B O 1
ATOM 4193 N N . VAL B 1 214 ? 10.188 -9.781 1.584 1 93.5 214 VAL B N 1
ATOM 4194 C CA . VAL B 1 214 ? 10.516 -8.375 1.402 1 93.5 214 VAL B CA 1
ATOM 4195 C C . VAL B 1 214 ? 12 -8.148 1.699 1 93.5 214 VAL B C 1
ATOM 4197 O O . VAL B 1 214 ? 12.57 -7.133 1.296 1 93.5 214 VAL B O 1
ATOM 4200 N N . ASP B 1 215 ? 12.695 -9.102 2.363 1 93.31 215 ASP B N 1
ATOM 4201 C CA . ASP B 1 215 ? 14.102 -8.953 2.719 1 93.31 215 ASP B CA 1
ATOM 4202 C C . ASP B 1 215 ? 15.008 -9.258 1.522 1 93.31 215 ASP B C 1
ATOM 4204 O O . ASP B 1 215 ? 16.219 -9.445 1.682 1 93.31 215 ASP B O 1
ATOM 4208 N N . LYS B 1 216 ? 14.43 -9.492 0.392 1 96.25 216 LYS B N 1
ATOM 4209 C CA . LYS B 1 216 ? 15.109 -9.609 -0.896 1 96.25 216 LYS B CA 1
ATOM 4210 C C . LYS B 1 216 ? 15.594 -11.031 -1.135 1 96.25 216 LYS B C 1
ATOM 4212 O O . LYS B 1 216 ? 16.281 -11.305 -2.121 1 96.25 216 LYS B O 1
ATOM 4217 N N . THR B 1 217 ? 15.156 -11.922 -0.26 1 98.38 217 THR B N 1
ATOM 4218 C CA . THR B 1 217 ? 15.68 -13.273 -0.415 1 98.38 217 THR B CA 1
ATOM 4219 C C . THR B 1 217 ? 14.547 -14.266 -0.65 1 98.38 217 THR B C 1
ATOM 4221 O O . THR B 1 217 ? 13.383 -13.969 -0.383 1 98.38 217 THR B O 1
ATOM 4224 N N . ILE B 1 218 ? 14.977 -15.375 -1.243 1 98.88 218 ILE B N 1
ATOM 4225 C CA . ILE B 1 218 ? 14.195 -16.609 -1.275 1 98.88 218 ILE B CA 1
ATOM 4226 C C . ILE B 1 218 ? 14.852 -17.656 -0.392 1 98.88 218 ILE B C 1
ATOM 4228 O O . ILE B 1 218 ? 16.062 -17.859 -0.45 1 98.88 218 ILE B O 1
ATOM 4232 N N . LYS B 1 219 ? 14.086 -18.297 0.444 1 98.81 219 LYS B N 1
ATOM 4233 C CA . LYS B 1 219 ? 14.602 -19.406 1.242 1 98.81 219 LYS B CA 1
ATOM 4234 C C . LYS B 1 219 ? 13.883 -20.703 0.903 1 98.81 219 LYS B C 1
ATOM 4236 O O . LYS B 1 219 ? 12.672 -20.703 0.638 1 98.81 219 LYS B O 1
ATOM 4241 N N . VAL B 1 220 ? 14.648 -21.766 0.884 1 98.75 220 VAL B N 1
ATOM 4242 C CA . VAL B 1 220 ? 14.102 -23.094 0.66 1 98.75 220 VAL B CA 1
ATOM 4243 C C . VAL B 1 220 ? 14.109 -23.891 1.968 1 98.75 220 VAL B C 1
ATOM 4245 O O . VAL B 1 220 ? 15.141 -23.969 2.641 1 98.75 220 VAL B O 1
ATOM 4248 N N . TRP B 1 221 ? 12.969 -24.422 2.264 1 98.69 221 TRP B N 1
ATOM 4249 C CA . TRP B 1 22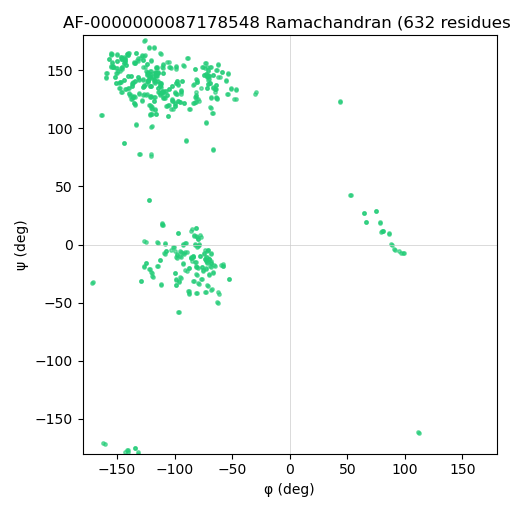1 ? 12.781 -25.109 3.535 1 98.69 221 TRP B CA 1
ATOM 4250 C C . TRP B 1 221 ? 12.43 -26.578 3.311 1 98.69 221 TRP B C 1
ATOM 4252 O O . TRP B 1 221 ? 11.758 -26.922 2.334 1 98.69 221 TRP B O 1
ATOM 4262 N N . ASP B 1 222 ? 12.906 -27.406 4.172 1 97.38 222 ASP B N 1
ATOM 4263 C CA . ASP B 1 222 ? 12.445 -28.781 4.312 1 97.38 222 ASP B CA 1
ATOM 4264 C C . ASP B 1 222 ? 11.609 -28.953 5.578 1 97.38 222 ASP B C 1
ATOM 4266 O O . ASP B 1 222 ? 12.102 -28.719 6.688 1 97.38 222 ASP B O 1
ATOM 4270 N N . VAL B 1 223 ? 10.391 -29.328 5.457 1 95.44 223 VAL B N 1
ATOM 4271 C CA . VAL B 1 223 ? 9.469 -29.359 6.586 1 95.44 223 VAL B CA 1
ATOM 4272 C C . VAL B 1 223 ? 9.875 -30.453 7.562 1 95.44 223 VAL B C 1
ATOM 4274 O O . VAL B 1 223 ? 9.414 -30.484 8.711 1 95.44 223 VAL B O 1
ATOM 4277 N N . ARG B 1 224 ? 10.734 -31.359 7.195 1 93.12 224 ARG B N 1
ATOM 4278 C CA . ARG B 1 224 ? 11.219 -32.438 8.07 1 93.12 224 ARG B CA 1
ATOM 4279 C C . ARG B 1 224 ? 12.32 -31.906 8.992 1 93.12 224 ARG B C 1
ATOM 4281 O O . ARG B 1 224 ? 12.586 -32.5 10.039 1 93.12 224 ARG B O 1
ATOM 4288 N N . SER B 1 225 ? 12.984 -30.891 8.547 1 90.75 225 SER B N 1
ATOM 4289 C CA . SER B 1 225 ? 14.031 -30.219 9.297 1 90.75 225 SER B CA 1
ATOM 4290 C C . SER B 1 225 ? 14.023 -28.719 9.039 1 90.75 225 SER B C 1
ATOM 4292 O O . SER B 1 225 ? 14.836 -28.219 8.266 1 90.75 225 SER B O 1
ATOM 4294 N N . TYR B 1 226 ? 13.188 -28.016 9.867 1 89.88 226 TYR B N 1
ATOM 4295 C CA . TYR B 1 226 ? 12.867 -26.656 9.414 1 89.88 226 TYR B CA 1
ATOM 4296 C C . TYR B 1 226 ? 13.508 -25.609 10.32 1 89.88 226 TYR B C 1
ATOM 4298 O O . TYR B 1 226 ? 13.086 -24.453 10.336 1 89.88 226 TYR B O 1
ATOM 4306 N N . ARG B 1 227 ? 14.477 -25.969 11.078 1 92.25 227 ARG B N 1
ATOM 4307 C CA . ARG B 1 227 ? 15.164 -25.016 11.945 1 92.25 227 ARG B CA 1
ATOM 4308 C C . ARG B 1 227 ? 16.031 -24.062 11.133 1 92.25 227 ARG B C 1
ATOM 4310 O O . ARG B 1 227 ? 16.203 -22.906 11.508 1 92.25 227 ARG B O 1
ATOM 4317 N N . VAL B 1 228 ? 16.594 -24.672 10.039 1 95.38 228 VAL B N 1
ATOM 4318 C CA . VAL B 1 228 ? 17.422 -23.859 9.133 1 95.38 228 VAL B CA 1
ATOM 4319 C C . VAL B 1 228 ? 17 -24.109 7.688 1 95.38 228 VAL B C 1
ATOM 4321 O O . VAL B 1 228 ? 16.656 -25.234 7.324 1 95.38 228 VAL B O 1
ATOM 4324 N N . PRO B 1 229 ? 17.062 -23.094 6.941 1 97.88 229 PRO B N 1
ATOM 4325 C CA . PRO B 1 229 ? 16.719 -23.328 5.539 1 97.88 229 PRO B CA 1
ATOM 4326 C C . PRO B 1 229 ? 17.781 -24.188 4.82 1 97.88 229 PRO B C 1
ATOM 4328 O O . PRO B 1 229 ? 18.953 -24.125 5.168 1 97.88 229 PRO B O 1
ATOM 4331 N N . ILE B 1 230 ? 17.312 -24.906 3.787 1 96.25 230 ILE B N 1
ATOM 4332 C CA . ILE B 1 230 ? 18.188 -25.688 2.918 1 96.25 230 ILE B CA 1
ATOM 4333 C C . ILE B 1 230 ? 19.078 -24.75 2.096 1 96.25 230 ILE B C 1
ATOM 4335 O O . ILE B 1 230 ? 20.234 -25.078 1.828 1 96.25 230 ILE B O 1
ATOM 4339 N N . SER B 1 231 ? 18.516 -23.672 1.67 1 97.44 231 SER B N 1
ATOM 4340 C CA . SER B 1 231 ? 19.188 -22.703 0.812 1 97.44 231 SER B CA 1
ATOM 4341 C C . SER B 1 231 ? 18.641 -21.297 1.002 1 97.44 231 SER B C 1
ATOM 4343 O O . SER B 1 231 ? 17.469 -21.125 1.347 1 97.44 231 SER B O 1
ATOM 4345 N N . VAL B 1 232 ? 19.5 -20.344 0.915 1 98.31 232 VAL B N 1
ATOM 4346 C CA . VAL B 1 232 ? 19.125 -18.922 0.87 1 98.31 232 VAL B CA 1
ATOM 4347 C C . VAL B 1 232 ? 19.562 -18.328 -0.464 1 98.31 232 VAL B C 1
ATOM 4349 O O . VAL B 1 232 ? 20.766 -18.297 -0.782 1 98.31 232 VAL B O 1
ATOM 4352 N N . LEU B 1 233 ? 18.672 -17.906 -1.225 1 98.69 233 LEU B N 1
ATOM 4353 C CA . LEU B 1 233 ? 18.938 -17.375 -2.557 1 98.69 233 LEU B CA 1
ATOM 4354 C C . LEU B 1 233 ? 18.859 -15.844 -2.557 1 98.69 233 LEU B C 1
ATOM 4356 O O . LEU B 1 233 ? 17.797 -15.266 -2.295 1 98.69 233 LEU B O 1
ATOM 4360 N N . SER B 1 234 ? 20.016 -15.32 -2.85 1 97.56 234 SER B N 1
ATOM 4361 C CA . SER B 1 234 ? 20.156 -13.875 -2.898 1 97.56 234 SER B CA 1
ATOM 4362 C C . SER B 1 234 ? 20.531 -13.398 -4.297 1 97.56 234 SER B C 1
ATOM 4364 O O . SER B 1 234 ? 21.375 -14.008 -4.957 1 97.56 234 SER B O 1
ATOM 4366 N N . GLY B 1 235 ? 19.812 -12.516 -4.805 1 97.19 235 GLY B N 1
ATOM 4367 C CA . GLY B 1 235 ? 20.078 -11.977 -6.125 1 97.19 235 GLY B CA 1
ATOM 4368 C C . GLY B 1 235 ? 19.219 -10.781 -6.473 1 97.19 235 GLY B C 1
ATOM 4369 O O . GLY B 1 235 ? 19.672 -9.852 -7.148 1 97.19 235 GLY B O 1
ATOM 4370 N N . HIS B 1 236 ? 18.031 -10.789 -5.988 1 97.69 236 HIS B N 1
ATOM 4371 C CA . HIS B 1 236 ? 17.156 -9.648 -6.199 1 97.69 236 HIS B CA 1
ATOM 4372 C C . HIS B 1 236 ? 17.594 -8.445 -5.371 1 97.69 236 HIS B C 1
ATOM 4374 O O . HIS B 1 236 ? 18.172 -8.609 -4.297 1 97.69 236 HIS B O 1
ATOM 4380 N N . GLY B 1 237 ? 17.25 -7.328 -5.906 1 94.69 237 GLY B N 1
ATOM 4381 C CA . GLY B 1 237 ? 17.656 -6.102 -5.238 1 94.69 237 GLY B CA 1
ATOM 4382 C C . GLY B 1 237 ? 16.562 -5.492 -4.391 1 94.69 237 GLY B C 1
ATOM 4383 O O . GLY B 1 237 ? 16.797 -4.535 -3.65 1 94.69 237 GLY B O 1
ATOM 4384 N N . TYR B 1 238 ? 15.375 -5.984 -4.531 1 92.94 238 TYR B N 1
ATOM 4385 C CA . TYR B 1 238 ? 14.219 -5.539 -3.76 1 92.94 238 TYR B CA 1
ATOM 4386 C C . TYR B 1 238 ? 13.328 -6.719 -3.379 1 92.94 238 TYR B C 1
ATOM 4388 O O . TYR B 1 238 ? 13.727 -7.879 -3.543 1 92.94 238 TYR B O 1
ATOM 4396 N N . ALA B 1 239 ? 12.219 -6.41 -2.74 1 95.12 239 ALA B N 1
ATOM 4397 C CA . ALA B 1 239 ? 11.273 -7.434 -2.293 1 95.12 239 ALA B CA 1
ATOM 4398 C C . ALA B 1 239 ? 10.992 -8.445 -3.4 1 95.12 239 ALA B C 1
ATOM 4400 O O . ALA B 1 239 ? 10.82 -8.07 -4.562 1 95.12 239 ALA B O 1
ATOM 4401 N N . VAL B 1 240 ? 11.039 -9.688 -3.055 1 98.5 240 VAL B N 1
ATOM 4402 C CA . VAL B 1 240 ? 10.672 -10.758 -3.975 1 98.5 240 VAL B CA 1
ATOM 4403 C C . VAL B 1 240 ? 9.164 -11.008 -3.891 1 98.5 240 VAL B C 1
ATOM 4405 O O . VAL B 1 240 ? 8.664 -11.492 -2.869 1 98.5 240 VAL B O 1
ATOM 4408 N N . ARG B 1 241 ? 8.508 -10.773 -4.98 1 97.94 241 ARG B N 1
ATOM 4409 C CA . ARG B 1 241 ? 7.051 -10.727 -4.957 1 97.94 241 ARG B CA 1
ATOM 4410 C C . ARG B 1 241 ? 6.453 -12.117 -5.168 1 97.94 241 ARG B C 1
ATOM 4412 O O . ARG B 1 241 ? 5.398 -12.43 -4.613 1 97.94 241 ARG B O 1
ATOM 4419 N N . LYS B 1 242 ? 7.059 -12.875 -6.07 1 98.81 242 LYS B N 1
ATOM 4420 C CA . LYS B 1 242 ? 6.551 -14.203 -6.398 1 98.81 242 LYS B CA 1
ATOM 4421 C C . LYS B 1 242 ? 7.695 -15.195 -6.598 1 98.81 242 LYS B C 1
ATOM 4423 O O . LYS B 1 242 ? 8.75 -14.836 -7.117 1 98.81 242 LYS B O 1
ATOM 4428 N N . VAL B 1 243 ? 7.438 -16.422 -6.191 1 98.94 243 VAL B N 1
ATOM 4429 C CA . VAL B 1 243 ? 8.344 -17.531 -6.473 1 98.94 243 VAL B CA 1
ATOM 4430 C C . VAL B 1 243 ? 7.543 -18.766 -6.895 1 98.94 243 VAL B C 1
ATOM 4432 O O . VAL B 1 243 ? 6.465 -19.016 -6.359 1 98.94 243 VAL B O 1
ATOM 4435 N N . ARG B 1 244 ? 8.023 -19.469 -7.887 1 98.75 244 ARG B N 1
ATOM 4436 C CA . ARG B 1 244 ? 7.398 -20.688 -8.383 1 98.75 244 ARG B CA 1
ATOM 4437 C C . ARG B 1 244 ? 8.445 -21.75 -8.695 1 98.75 244 ARG B C 1
ATOM 4439 O O . ARG B 1 244 ? 9.398 -21.484 -9.438 1 98.75 244 ARG B O 1
ATOM 4446 N N . PHE B 1 245 ? 8.242 -22.953 -8.133 1 98.81 245 PHE B N 1
ATOM 4447 C CA . PHE B 1 245 ? 9.062 -24.078 -8.531 1 98.81 245 PHE B CA 1
ATOM 4448 C C . PHE B 1 245 ? 8.719 -24.531 -9.953 1 98.81 245 PHE B C 1
ATOM 4450 O O . PHE B 1 245 ? 7.566 -24.438 -10.375 1 98.81 245 PHE B O 1
ATOM 4457 N N . SER B 1 246 ? 9.734 -25.062 -10.617 1 98.62 246 SER B N 1
ATOM 4458 C CA . SER B 1 246 ? 9.508 -25.641 -11.93 1 98.62 246 SER B CA 1
ATOM 4459 C C . SER B 1 246 ? 8.68 -26.922 -11.828 1 98.62 246 SER B C 1
ATOM 4461 O O . SER B 1 246 ? 8.898 -27.734 -10.93 1 98.62 246 SER B O 1
ATOM 4463 N N . PRO B 1 247 ? 7.77 -27.031 -12.758 1 97.94 247 PRO B N 1
ATOM 4464 C CA . PRO B 1 247 ? 7.031 -28.297 -12.789 1 97.94 247 PRO B CA 1
ATOM 4465 C C . PRO B 1 247 ? 7.809 -29.422 -13.477 1 97.94 247 PRO B C 1
ATOM 4467 O O . PRO B 1 247 ? 7.363 -30.578 -13.484 1 97.94 247 PRO B O 1
ATOM 4470 N N . HIS B 1 248 ? 9.023 -29.172 -14 1 98 248 HIS B N 1
ATOM 4471 C CA . HIS B 1 248 ? 9.711 -30.156 -14.836 1 98 248 HIS B CA 1
ATOM 4472 C C . HIS B 1 248 ? 11.07 -30.516 -14.25 1 98 248 HIS B C 1
ATOM 4474 O O . HIS B 1 248 ? 11.641 -31.547 -14.586 1 98 248 HIS B O 1
ATOM 4480 N N . ARG B 1 249 ? 11.547 -29.609 -13.422 1 97.38 249 ARG B N 1
ATOM 4481 C CA . ARG B 1 249 ? 12.875 -29.812 -12.859 1 97.38 249 ARG B CA 1
ATOM 4482 C C . ARG B 1 249 ? 12.883 -29.531 -11.359 1 97.38 249 ARG B C 1
ATOM 4484 O O . ARG B 1 249 ? 12.617 -28.406 -10.938 1 97.38 249 ARG B O 1
ATOM 4491 N N . GLN B 1 250 ? 13.328 -30.391 -10.625 1 96.69 250 GLN B N 1
ATOM 4492 C CA . GLN B 1 250 ? 13.234 -30.359 -9.172 1 96.69 250 GLN B CA 1
ATOM 4493 C C . GLN B 1 250 ? 13.961 -29.156 -8.586 1 96.69 250 GLN B C 1
ATOM 4495 O O . GLN B 1 250 ? 13.43 -28.469 -7.703 1 96.69 250 GLN B O 1
ATOM 4500 N N . GLY B 1 251 ? 15.062 -28.812 -9.055 1 97.38 251 GLY B N 1
ATOM 4501 C CA . GLY B 1 251 ? 15.891 -27.797 -8.438 1 97.38 251 GLY B CA 1
ATOM 4502 C C . GLY B 1 251 ? 15.609 -26.406 -8.961 1 97.38 251 GLY B C 1
ATOM 4503 O O . GLY B 1 251 ? 16.078 -25.406 -8.398 1 97.38 251 GLY B O 1
ATOM 4504 N N . LEU B 1 252 ? 14.758 -26.328 -9.984 1 98.25 252 LEU B N 1
ATOM 4505 C CA . LEU B 1 252 ? 14.602 -25.078 -10.727 1 98.25 252 LEU B CA 1
ATOM 4506 C C . LEU B 1 252 ? 13.398 -24.297 -10.227 1 98.25 252 LEU B C 1
ATOM 4508 O O . LEU B 1 252 ? 12.352 -24.875 -9.938 1 98.25 252 LEU B O 1
ATOM 4512 N N . MET B 1 253 ? 13.562 -22.953 -10.078 1 98.44 253 MET B N 1
ATOM 4513 C CA . MET B 1 253 ? 12.461 -22.062 -9.719 1 98.44 253 MET B CA 1
ATOM 4514 C C . MET B 1 253 ? 12.594 -20.719 -10.438 1 98.44 253 MET B C 1
ATOM 4516 O O . MET B 1 253 ? 13.688 -20.344 -10.859 1 98.44 253 MET B O 1
ATOM 4520 N N . VAL B 1 254 ? 11.492 -20.031 -10.602 1 98.88 254 VAL B N 1
ATOM 4521 C CA . VAL B 1 254 ? 11.461 -18.688 -11.148 1 98.88 254 VAL B CA 1
ATOM 4522 C C . VAL B 1 254 ? 10.914 -17.719 -10.109 1 98.88 254 VAL B C 1
ATOM 4524 O O . VAL B 1 254 ? 10.055 -18.078 -9.305 1 98.88 254 VAL B O 1
ATOM 4527 N N . SER B 1 255 ? 11.469 -16.531 -9.992 1 98.88 255 SER B N 1
ATOM 4528 C CA . SER B 1 255 ? 10.992 -15.492 -9.086 1 98.88 255 SER B CA 1
ATOM 4529 C C . SER B 1 255 ? 10.93 -14.141 -9.781 1 98.88 255 SER B C 1
ATOM 4531 O O . SER B 1 255 ? 11.555 -13.945 -10.828 1 98.88 255 SER B O 1
ATOM 4533 N N . CYS B 1 256 ? 10.109 -13.242 -9.289 1 98.81 256 CYS B N 1
ATOM 4534 C CA . CYS B 1 256 ? 10.086 -11.859 -9.742 1 98.81 256 CYS B CA 1
ATOM 4535 C C . CYS B 1 256 ? 10.109 -10.898 -8.555 1 98.81 256 CYS B C 1
ATOM 4537 O O . CYS B 1 256 ? 9.805 -11.289 -7.43 1 98.81 256 CYS B O 1
ATOM 4539 N N . SER B 1 257 ? 10.484 -9.68 -8.859 1 98.12 257 SER B N 1
ATOM 4540 C CA . SER B 1 257 ? 10.836 -8.75 -7.793 1 98.12 257 SER B CA 1
ATOM 4541 C C . SER B 1 257 ? 10.461 -7.316 -8.164 1 98.12 257 SER B C 1
ATOM 4543 O O . SER B 1 257 ? 10.289 -7 -9.336 1 98.12 257 SER B O 1
ATOM 4545 N N . TYR B 1 258 ? 10.391 -6.535 -7.105 1 94.88 258 TYR B N 1
ATOM 4546 C CA . TYR B 1 258 ? 10.164 -5.102 -7.258 1 94.88 258 TYR B CA 1
ATOM 4547 C C . TYR B 1 258 ? 11.398 -4.414 -7.84 1 94.88 258 TYR B C 1
ATOM 4549 O O . TYR B 1 258 ? 11.336 -3.242 -8.219 1 94.88 258 TYR B O 1
ATOM 4557 N N . ASP B 1 259 ? 12.531 -5.168 -8.031 1 94.12 259 ASP B N 1
ATOM 4558 C CA . ASP B 1 259 ? 13.688 -4.605 -8.727 1 94.12 259 ASP B CA 1
ATOM 4559 C C . ASP B 1 259 ? 13.516 -4.719 -10.242 1 94.12 259 ASP B C 1
ATOM 4561 O O . ASP B 1 259 ? 14.484 -4.57 -10.992 1 94.12 259 ASP B O 1
ATOM 4565 N N . MET B 1 260 ? 12.398 -5.125 -10.68 1 95.19 260 MET B N 1
ATOM 4566 C CA . MET B 1 260 ? 11.945 -5.18 -12.07 1 95.19 260 MET B CA 1
ATOM 4567 C C . MET B 1 260 ? 12.516 -6.402 -12.781 1 95.19 260 MET B C 1
ATOM 4569 O O . MET B 1 260 ? 12.336 -6.562 -13.984 1 95.19 260 MET B O 1
ATOM 4573 N N . THR B 1 261 ? 13.086 -7.285 -12.008 1 98.12 261 THR B N 1
ATOM 4574 C CA . THR B 1 261 ? 13.727 -8.414 -12.672 1 98.12 261 THR B CA 1
ATOM 4575 C C . THR B 1 261 ? 12.953 -9.703 -12.414 1 98.12 261 THR B C 1
ATOM 4577 O O . THR B 1 261 ? 12.195 -9.797 -11.453 1 98.12 261 THR B O 1
ATOM 4580 N N . VAL B 1 262 ? 13.148 -10.633 -13.375 1 98.75 262 VAL B N 1
ATOM 4581 C CA . VAL B 1 262 ? 12.789 -12.047 -13.227 1 98.75 262 VAL B CA 1
ATOM 4582 C C . VAL B 1 262 ? 14.055 -12.891 -13.172 1 98.75 262 VAL B C 1
ATOM 4584 O O . VAL B 1 262 ? 14.961 -12.727 -13.992 1 98.75 262 VAL B O 1
ATOM 4587 N N . CYS B 1 263 ? 14.102 -13.766 -12.156 1 98.81 263 CYS B N 1
ATOM 4588 C CA . CYS B 1 263 ? 15.297 -14.594 -12.008 1 98.81 263 CYS B CA 1
ATOM 4589 C C . CYS B 1 263 ? 14.93 -16.078 -12.047 1 98.81 263 CYS B C 1
ATOM 4591 O O . CYS B 1 263 ? 13.836 -16.469 -11.633 1 98.81 263 CYS B O 1
ATOM 4593 N N . LEU B 1 264 ? 15.812 -16.828 -12.609 1 98.69 264 LEU B N 1
ATOM 4594 C CA . LEU B 1 264 ? 15.766 -18.281 -12.578 1 98.69 264 LEU B CA 1
ATOM 4595 C C . LEU B 1 264 ? 16.844 -18.844 -11.648 1 98.69 264 LEU B C 1
ATOM 4597 O O . LEU B 1 264 ? 18 -18.422 -11.703 1 98.69 264 LEU B O 1
ATOM 4601 N N . TRP B 1 265 ? 16.375 -19.766 -10.805 1 98.75 265 TRP B N 1
ATOM 4602 C CA . TRP B 1 265 ? 17.266 -20.328 -9.805 1 98.75 265 TRP B CA 1
ATOM 4603 C C . TRP B 1 265 ? 17.312 -21.859 -9.914 1 98.75 265 TRP B C 1
ATOM 4605 O O . TRP B 1 265 ? 16.328 -22.484 -10.297 1 98.75 265 TRP B O 1
ATOM 4615 N N . ASP B 1 266 ? 18.453 -22.422 -9.633 1 98.56 266 ASP B N 1
ATOM 4616 C CA . ASP B 1 266 ? 18.594 -23.812 -9.242 1 98.56 266 ASP B CA 1
ATOM 4617 C C . ASP B 1 266 ? 19.203 -23.938 -7.852 1 98.56 266 ASP B C 1
ATOM 4619 O O . ASP B 1 266 ? 20.422 -23.812 -7.688 1 98.56 266 ASP B O 1
ATOM 4623 N N . TYR B 1 267 ? 18.344 -24.219 -6.852 1 98 267 TYR B N 1
ATOM 4624 C CA . TYR B 1 267 ? 18.766 -24.109 -5.461 1 98 267 TYR B CA 1
ATOM 4625 C C . TYR B 1 267 ? 19.688 -25.266 -5.094 1 98 267 TYR B C 1
ATOM 4627 O O . TYR B 1 267 ? 20.297 -25.266 -4.02 1 98 267 TYR B O 1
ATOM 4635 N N . MET B 1 268 ? 19.891 -26.203 -5.992 1 96.44 268 MET B N 1
ATOM 4636 C CA . MET B 1 268 ? 20.75 -27.359 -5.762 1 96.44 268 MET B CA 1
ATOM 4637 C C . MET B 1 268 ? 22.172 -27.094 -6.25 1 96.44 268 MET B C 1
ATOM 4639 O O . MET B 1 268 ? 23.078 -27.891 -6.027 1 96.44 268 MET B O 1
ATOM 4643 N N . LEU B 1 269 ? 22.344 -26.016 -6.895 1 96.69 269 LEU B N 1
ATOM 4644 C CA . LEU B 1 269 ? 23.656 -25.625 -7.383 1 96.69 269 LEU B CA 1
ATOM 4645 C C . LEU B 1 269 ? 24.297 -24.609 -6.449 1 96.69 269 LEU B C 1
ATOM 4647 O O . LEU B 1 269 ? 23.609 -23.828 -5.781 1 96.69 269 LEU B O 1
ATOM 4651 N N . GLU B 1 270 ? 25.656 -24.547 -6.414 1 94.38 270 GLU B N 1
ATOM 4652 C CA . GLU B 1 270 ? 26.391 -23.547 -5.648 1 94.38 270 GLU B CA 1
ATOM 4653 C C . GLU B 1 270 ? 26.109 -22.141 -6.164 1 94.38 270 GLU B C 1
ATOM 4655 O O . GLU B 1 270 ? 25.75 -21.25 -5.387 1 94.38 270 GLU B O 1
ATOM 4660 N N . ASP B 1 271 ? 26.25 -22.078 -7.445 1 96.5 271 ASP B N 1
ATOM 4661 C CA . ASP B 1 271 ? 25.797 -20.844 -8.102 1 96.5 271 ASP B CA 1
ATOM 4662 C C . ASP B 1 271 ? 24.328 -20.969 -8.523 1 96.5 271 ASP B C 1
ATOM 4664 O O . ASP B 1 271 ? 24.047 -21.312 -9.672 1 96.5 271 ASP B O 1
ATOM 4668 N N . ALA B 1 272 ? 23.5 -20.594 -7.617 1 98 272 ALA B N 1
ATOM 4669 C CA . ALA B 1 272 ? 22.078 -20.938 -7.742 1 98 272 ALA B CA 1
ATOM 4670 C C . ALA B 1 272 ? 21.391 -20.047 -8.773 1 98 272 ALA B C 1
ATOM 4672 O O . ALA B 1 272 ? 20.375 -20.438 -9.352 1 98 272 ALA B O 1
ATOM 4673 N N . LEU B 1 273 ? 21.859 -18.781 -8.969 1 98.38 273 LEU B N 1
ATOM 4674 C CA . LEU B 1 273 ? 21.25 -17.906 -9.969 1 98.38 273 LEU B CA 1
ATOM 4675 C C . LEU B 1 273 ? 21.625 -18.344 -11.383 1 98.38 273 LEU B C 1
ATOM 4677 O O . LEU B 1 273 ? 22.734 -18.047 -11.852 1 98.38 273 LEU B O 1
ATOM 4681 N N . VAL B 1 274 ? 20.719 -18.953 -12.125 1 97.88 274 VAL B N 1
ATOM 4682 C CA . VAL B 1 274 ? 21.078 -19.562 -13.398 1 97.88 274 VAL B CA 1
ATOM 4683 C C . VAL B 1 274 ? 20.484 -18.75 -14.547 1 97.88 274 VAL B C 1
ATOM 4685 O O . VAL B 1 274 ? 20.75 -19.031 -15.719 1 97.88 274 VAL B O 1
ATOM 4688 N N . GLY B 1 275 ? 19.656 -17.766 -14.273 1 97.56 275 GLY B N 1
ATOM 4689 C CA . GLY B 1 275 ? 19.109 -16.859 -15.266 1 97.56 275 GLY B CA 1
ATOM 4690 C C . GLY B 1 275 ? 18.594 -15.555 -14.664 1 97.56 275 GLY B C 1
ATOM 4691 O O . GLY B 1 275 ? 18.062 -15.539 -13.547 1 97.56 275 GLY B O 1
ATOM 4692 N N . ARG B 1 276 ? 18.766 -14.492 -15.344 1 97.75 276 ARG B N 1
ATOM 4693 C CA . ARG B 1 276 ? 18.25 -13.18 -14.953 1 97.75 276 ARG B CA 1
ATOM 4694 C C . ARG B 1 276 ? 17.703 -12.422 -16.156 1 97.75 276 ARG B C 1
ATOM 4696 O O . ARG B 1 276 ? 18.359 -12.328 -17.188 1 97.75 276 ARG B O 1
ATOM 4703 N N . TYR B 1 277 ? 16.531 -11.922 -16.031 1 97.88 277 TYR B N 1
ATOM 4704 C CA . TYR B 1 277 ? 15.836 -11.188 -17.094 1 97.88 277 TYR B CA 1
ATOM 4705 C C . TYR B 1 277 ? 15.406 -9.812 -16.609 1 97.88 277 TYR B C 1
ATOM 4707 O O . TYR B 1 277 ? 14.758 -9.688 -15.562 1 97.88 277 TYR B O 1
ATOM 4715 N N . ASP B 1 278 ? 15.703 -8.773 -17.297 1 97 278 ASP B N 1
ATOM 4716 C CA . ASP B 1 278 ? 15.422 -7.406 -16.875 1 97 278 ASP B CA 1
ATOM 4717 C C . ASP B 1 278 ? 14.562 -6.68 -17.906 1 97 278 ASP B C 1
ATOM 4719 O O . ASP B 1 278 ? 14.773 -5.5 -18.172 1 97 278 ASP B O 1
ATOM 4723 N N . HIS B 1 279 ? 13.633 -7.426 -18.453 1 96.75 279 HIS B N 1
ATOM 4724 C CA . HIS B 1 279 ? 12.836 -6.914 -19.562 1 96.75 279 HIS B CA 1
ATOM 4725 C C . HIS B 1 279 ? 11.711 -6.012 -19.062 1 96.75 279 HIS B C 1
ATOM 4727 O O . HIS B 1 279 ? 11.141 -5.23 -19.828 1 96.75 279 HIS B O 1
ATOM 4733 N N . HIS B 1 280 ? 11.312 -6.078 -17.797 1 96.5 280 HIS B N 1
ATOM 4734 C CA . HIS B 1 280 ? 10.281 -5.203 -17.25 1 96.5 280 HIS B CA 1
ATOM 4735 C C . HIS B 1 280 ? 10.844 -3.832 -16.891 1 96.5 280 HIS B C 1
ATOM 4737 O O . HIS B 1 280 ? 11.953 -3.734 -16.359 1 96.5 280 HIS B O 1
ATOM 4743 N N . THR B 1 281 ? 10.055 -2.805 -17.188 1 92.5 281 THR B N 1
ATOM 4744 C CA . THR B 1 281 ? 10.5 -1.442 -16.906 1 92.5 281 THR B CA 1
ATOM 4745 C C . THR B 1 281 ? 9.906 -0.943 -15.586 1 92.5 281 THR B C 1
ATOM 4747 O O . THR B 1 281 ? 10.211 0.168 -15.148 1 92.5 281 THR B O 1
ATOM 4750 N N . GLU B 1 282 ? 9.016 -1.695 -15.023 1 90.94 282 GLU B N 1
ATOM 4751 C CA . GLU B 1 282 ? 8.438 -1.486 -13.703 1 90.94 282 GLU B CA 1
ATOM 4752 C C . GLU B 1 282 ? 8.453 -2.775 -12.883 1 90.94 282 GLU B C 1
ATOM 4754 O O . GLU B 1 282 ? 8.906 -3.816 -13.367 1 90.94 282 GLU B O 1
ATOM 4759 N N . PHE B 1 283 ? 7.945 -2.684 -11.672 1 94.12 283 PHE B N 1
ATOM 4760 C CA . PHE B 1 283 ? 7.93 -3.838 -10.781 1 94.12 283 PHE B CA 1
ATOM 4761 C C . PHE B 1 283 ? 7.418 -5.078 -11.508 1 94.12 283 PHE B C 1
ATOM 4763 O O . PHE B 1 283 ? 6.363 -5.035 -12.148 1 94.12 283 PHE B O 1
ATOM 4770 N N . ALA B 1 284 ? 8.203 -6.156 -11.5 1 98.06 284 ALA B N 1
ATOM 4771 C CA . ALA B 1 284 ? 7.695 -7.469 -11.891 1 98.06 284 ALA B CA 1
ATOM 4772 C C . ALA B 1 284 ? 6.941 -8.133 -10.75 1 98.06 284 ALA B C 1
ATOM 4774 O O . ALA B 1 284 ? 7.488 -8.305 -9.656 1 98.06 284 ALA B O 1
ATOM 4775 N N . VAL B 1 285 ? 5.688 -8.547 -11.031 1 97.44 285 VAL B N 1
ATOM 4776 C CA . VAL B 1 285 ? 4.836 -8.883 -9.891 1 97.44 285 VAL B CA 1
ATOM 4777 C C . VAL B 1 285 ? 4.273 -10.289 -10.062 1 97.44 285 VAL B C 1
ATOM 4779 O O . VAL B 1 285 ? 3.832 -10.914 -9.094 1 97.44 285 VAL B O 1
ATOM 4782 N N . GLY B 1 286 ? 4.266 -10.828 -11.258 1 98.62 286 GLY B N 1
ATOM 4783 C CA . GLY B 1 286 ? 3.742 -12.164 -11.523 1 98.62 286 GLY B CA 1
ATOM 4784 C C . GLY B 1 286 ? 4.645 -12.992 -12.414 1 98.62 286 GLY B C 1
ATOM 4785 O O . GLY B 1 286 ? 5.23 -12.477 -13.367 1 98.62 286 GLY B O 1
ATOM 4786 N N . VAL B 1 287 ? 4.742 -14.266 -12.086 1 98.88 287 VAL B N 1
ATOM 4787 C CA . VAL B 1 287 ? 5.488 -15.219 -12.898 1 98.88 287 VAL B CA 1
ATOM 4788 C C . VAL B 1 287 ? 4.809 -16.578 -12.852 1 98.88 287 VAL B C 1
ATOM 4790 O O . VAL B 1 287 ? 4.113 -16.906 -11.883 1 98.88 287 VAL B O 1
ATOM 4793 N N . ASP B 1 288 ? 5.027 -17.312 -13.906 1 98.81 288 ASP B N 1
ATOM 4794 C CA . ASP B 1 288 ? 4.578 -18.703 -13.953 1 98.81 288 ASP B CA 1
ATOM 4795 C C . ASP B 1 288 ? 5.383 -19.516 -14.969 1 98.81 288 ASP B C 1
ATOM 4797 O O . ASP B 1 288 ? 6.082 -18.938 -15.812 1 98.81 288 ASP B O 1
ATOM 4801 N N . MET B 1 289 ? 5.32 -20.797 -14.758 1 98.56 289 MET B N 1
ATOM 4802 C CA . MET B 1 289 ? 5.895 -21.75 -15.695 1 98.56 289 MET B CA 1
ATOM 4803 C C . MET B 1 289 ? 4.84 -22.734 -16.188 1 98.56 289 MET B C 1
ATOM 4805 O O . MET B 1 289 ? 4.02 -23.219 -15.406 1 98.56 289 MET B O 1
ATOM 4809 N N . SER B 1 290 ? 4.938 -23.062 -17.5 1 98.12 290 SER B N 1
ATOM 4810 C CA . SER B 1 290 ? 3.953 -23.969 -18.078 1 98.12 290 SER B CA 1
ATOM 4811 C C . SER B 1 290 ? 4.164 -25.391 -17.594 1 98.12 290 SER B C 1
ATOM 4813 O O . SER B 1 290 ? 5.289 -25.891 -17.594 1 98.12 290 SER B O 1
ATOM 4815 N N . VAL B 1 291 ? 3.076 -26 -17.234 1 97.5 291 VAL B N 1
ATOM 4816 C CA . VAL B 1 291 ? 3.152 -27.391 -16.844 1 97.5 291 VAL B CA 1
ATOM 4817 C C . VAL B 1 291 ? 3.166 -28.281 -18.094 1 97.5 291 VAL B C 1
ATOM 4819 O O . VAL B 1 291 ? 3.611 -29.438 -18.031 1 97.5 291 VAL B O 1
ATOM 4822 N N . LEU B 1 292 ? 2.734 -27.75 -19.203 1 97.44 292 LEU B N 1
ATOM 4823 C CA . LEU B 1 292 ? 2.555 -28.547 -20.406 1 97.44 292 LEU B CA 1
ATOM 4824 C C . LEU B 1 292 ? 3.754 -28.391 -21.344 1 97.44 292 LEU B C 1
ATOM 4826 O O . LEU B 1 292 ? 4.066 -29.312 -22.109 1 97.44 292 LEU B O 1
ATOM 4830 N N . VAL B 1 293 ? 4.355 -27.266 -21.281 1 96.94 293 VAL B N 1
ATOM 4831 C CA . VAL B 1 293 ? 5.488 -27 -22.172 1 96.94 293 VAL B CA 1
ATOM 4832 C C . VAL B 1 293 ? 6.734 -26.719 -21.328 1 96.94 293 VAL B C 1
ATOM 4834 O O . VAL B 1 293 ? 6.863 -25.625 -20.75 1 96.94 293 VAL B O 1
ATOM 4837 N N . GLU B 1 294 ? 7.664 -27.625 -21.406 1 97.31 294 GLU B N 1
ATOM 4838 C CA . GLU B 1 294 ? 8.875 -27.5 -20.609 1 97.31 294 GLU B CA 1
ATOM 4839 C C . GLU B 1 294 ? 9.672 -26.266 -21 1 97.31 294 GLU B C 1
ATOM 4841 O O . GLU B 1 294 ? 9.961 -26.062 -22.188 1 97.31 294 GLU B O 1
ATOM 4846 N N . GLY B 1 295 ? 9.961 -25.438 -20 1 95.56 295 GLY B N 1
ATOM 4847 C CA . GLY B 1 295 ? 10.82 -24.297 -20.219 1 95.56 295 GLY B CA 1
ATOM 4848 C C . GLY B 1 295 ? 10.062 -23.047 -20.609 1 95.56 295 GLY B C 1
ATOM 4849 O O . GLY B 1 295 ? 10.656 -21.969 -20.75 1 95.56 295 GLY B O 1
ATOM 4850 N N . LEU B 1 296 ? 8.781 -23.156 -20.781 1 96.62 296 LEU B N 1
ATOM 4851 C CA . LEU B 1 296 ? 7.996 -21.984 -21.156 1 96.62 296 LEU B CA 1
ATOM 4852 C C . LEU B 1 296 ? 7.66 -21.141 -19.938 1 96.62 296 LEU B C 1
ATOM 4854 O O . LEU B 1 296 ? 7.055 -21.641 -18.984 1 96.62 296 LEU B O 1
ATOM 4858 N N . LEU B 1 297 ? 8.07 -19.828 -19.969 1 97.69 297 LEU B N 1
ATOM 4859 C CA . LEU B 1 297 ? 7.926 -18.891 -18.859 1 97.69 297 LEU B CA 1
ATOM 4860 C C . LEU B 1 297 ? 6.984 -17.75 -19.219 1 97.69 297 LEU B C 1
ATOM 4862 O O . LEU B 1 297 ? 6.84 -17.406 -20.391 1 97.69 297 LEU B O 1
ATOM 4866 N N . ALA B 1 298 ? 6.348 -17.219 -18.219 1 98.25 298 ALA B N 1
ATOM 4867 C CA . ALA B 1 298 ? 5.559 -16 -18.375 1 98.25 298 ALA B CA 1
ATOM 4868 C C . ALA B 1 298 ? 5.773 -15.055 -17.203 1 98.25 298 ALA B C 1
ATOM 4870 O O . ALA B 1 298 ? 6.004 -15.492 -16.078 1 98.25 298 ALA B O 1
ATOM 4871 N N . SER B 1 299 ? 5.754 -13.773 -17.469 1 98.62 299 SER B N 1
ATOM 4872 C CA . SER B 1 299 ? 5.828 -12.758 -16.422 1 98.62 299 SER B CA 1
ATOM 4873 C C . SER B 1 299 ? 4.926 -11.57 -16.75 1 98.62 299 SER B C 1
ATOM 4875 O O . SER B 1 299 ? 4.539 -11.375 -17.906 1 98.62 299 SER B O 1
ATOM 4877 N N . THR B 1 300 ? 4.484 -10.859 -15.734 1 98.69 300 THR B N 1
ATOM 4878 C CA . THR B 1 300 ? 3.748 -9.609 -15.867 1 98.69 300 THR B CA 1
ATOM 4879 C C . THR B 1 300 ? 4.133 -8.633 -14.758 1 98.69 300 THR B C 1
ATOM 4881 O O . THR B 1 300 ? 4.77 -9.023 -13.781 1 98.69 300 THR B O 1
ATOM 4884 N N . GLY B 1 301 ? 3.846 -7.387 -15 1 97.81 301 GLY B N 1
ATOM 4885 C CA . GLY B 1 301 ? 4.258 -6.398 -14.016 1 97.81 301 GLY B CA 1
ATOM 4886 C C . GLY B 1 301 ? 3.504 -5.09 -14.133 1 97.81 301 GLY B C 1
ATOM 4887 O O . GLY B 1 301 ? 2.51 -5 -14.852 1 97.81 301 GLY B O 1
ATOM 4888 N N . TRP B 1 302 ? 3.99 -4.16 -13.375 1 94.75 302 TRP B N 1
ATOM 4889 C CA . TRP B 1 302 ? 3.33 -2.865 -13.273 1 94.75 302 TRP B CA 1
ATOM 4890 C C . TRP B 1 302 ? 3.516 -2.059 -14.555 1 94.75 302 TRP B C 1
ATOM 4892 O O . TRP B 1 302 ? 2.836 -1.05 -14.766 1 94.75 302 TRP B O 1
ATOM 4902 N N . ASP B 1 303 ? 4.402 -2.482 -15.5 1 94.12 303 ASP B N 1
ATOM 4903 C CA . ASP B 1 303 ? 4.594 -1.801 -16.781 1 94.12 303 ASP B CA 1
ATOM 4904 C C . ASP B 1 303 ? 3.48 -2.156 -17.766 1 94.12 303 ASP B C 1
ATOM 4906 O O . ASP B 1 303 ? 3.521 -1.754 -18.922 1 94.12 303 ASP B O 1
ATOM 4910 N N . GLU B 1 304 ? 2.531 -2.994 -17.344 1 97.12 304 GLU B N 1
ATOM 4911 C CA . GLU B 1 304 ? 1.342 -3.334 -18.109 1 97.12 304 GLU B CA 1
ATOM 4912 C C . GLU B 1 304 ? 1.682 -4.285 -19.25 1 97.12 304 GLU B C 1
ATOM 4914 O O . GLU B 1 304 ? 1.021 -4.277 -20.297 1 97.12 304 GLU B O 1
ATOM 4919 N N . LEU B 1 305 ? 2.734 -5.082 -19.016 1 97.38 305 LEU B N 1
ATOM 4920 C CA . LEU B 1 305 ? 3.156 -6.004 -20.062 1 97.38 305 LEU B CA 1
ATOM 4921 C C . LEU B 1 305 ? 3.121 -7.445 -19.562 1 97.38 305 LEU B C 1
ATOM 4923 O O . LEU B 1 305 ? 3.389 -7.707 -18.391 1 97.38 305 LEU B O 1
ATOM 4927 N N . VAL B 1 306 ? 2.805 -8.336 -20.516 1 97.88 306 VAL B N 1
ATOM 4928 C CA . VAL B 1 306 ? 2.908 -9.781 -20.328 1 97.88 306 VAL B CA 1
ATOM 4929 C C . VAL B 1 306 ? 3.918 -10.359 -21.312 1 97.88 306 VAL B C 1
ATOM 4931 O O . VAL B 1 306 ? 3.785 -10.172 -22.531 1 97.88 306 VAL B O 1
ATOM 4934 N N . TYR B 1 307 ? 4.879 -11.008 -20.797 1 96.88 307 TYR B N 1
ATOM 4935 C CA . TYR B 1 307 ? 5.883 -11.656 -21.625 1 96.88 307 TYR B CA 1
ATOM 4936 C C . TYR B 1 307 ? 5.777 -13.172 -21.516 1 96.88 307 TYR B C 1
ATOM 4938 O O . TYR B 1 307 ? 5.559 -13.711 -20.422 1 96.88 307 TYR B O 1
ATOM 4946 N N . VAL B 1 308 ? 5.906 -13.82 -22.641 1 96.5 308 VAL B N 1
ATOM 4947 C CA . VAL B 1 308 ? 6.027 -15.273 -22.703 1 96.5 308 VAL B CA 1
ATOM 4948 C C . VAL B 1 308 ? 7.258 -15.656 -23.531 1 96.5 308 VAL B C 1
ATOM 4950 O O . VAL B 1 308 ? 7.41 -15.211 -24.672 1 96.5 308 VAL B O 1
ATOM 4953 N N . TRP B 1 309 ? 8.156 -16.453 -22.891 1 95.12 309 TRP B N 1
ATOM 4954 C CA . TRP B 1 309 ? 9.391 -16.781 -23.609 1 95.12 309 TRP B CA 1
ATOM 4955 C C . TRP B 1 309 ? 9.906 -18.156 -23.188 1 95.12 309 TRP B C 1
ATOM 4957 O O . TRP B 1 309 ? 9.5 -18.688 -22.141 1 95.12 309 TRP B O 1
ATOM 4967 N N . GLN B 1 310 ? 10.688 -18.734 -24.031 1 94.19 310 GLN B N 1
ATOM 4968 C CA . GLN B 1 310 ? 11.344 -19.984 -23.719 1 94.19 310 GLN B CA 1
ATOM 4969 C C . GLN B 1 310 ? 12.633 -19.766 -22.938 1 94.19 310 GLN B C 1
ATOM 4971 O O . GLN B 1 310 ? 13.414 -18.859 -23.25 1 94.19 310 GLN B O 1
ATOM 4976 N N . ASN B 1 311 ? 12.75 -20.625 -21.953 1 94.25 311 ASN B N 1
ATOM 4977 C CA . ASN B 1 311 ? 13.984 -20.531 -21.172 1 94.25 311 ASN B CA 1
ATOM 4978 C C . ASN B 1 311 ? 15.219 -20.531 -22.062 1 94.25 311 ASN B C 1
ATOM 4980 O O . ASN B 1 311 ? 15.336 -21.344 -22.984 1 94.25 311 ASN B O 1
ATOM 4984 N N . GLY B 1 312 ? 16.141 -19.625 -21.781 1 90.5 312 GLY B N 1
ATOM 4985 C CA . GLY B 1 312 ? 17.359 -19.531 -22.578 1 90.5 312 GLY B CA 1
ATOM 4986 C C . GLY B 1 312 ? 17.266 -18.469 -23.656 1 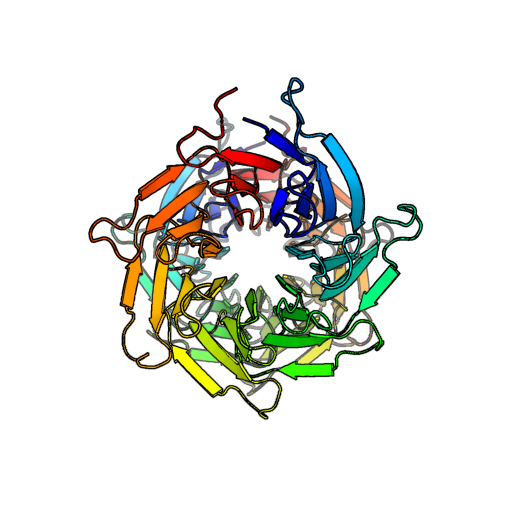90.5 312 GLY B C 1
ATOM 4987 O O . GLY B 1 312 ? 18.25 -18.188 -24.344 1 90.5 312 GLY B O 1
ATOM 4988 N N . THR B 1 313 ? 16.078 -17.906 -23.812 1 91.44 313 THR B N 1
ATOM 4989 C CA . THR B 1 313 ? 15.914 -16.844 -24.797 1 91.44 313 THR B CA 1
ATOM 4990 C C . THR B 1 313 ? 15.641 -15.5 -24.125 1 91.44 313 THR B C 1
ATOM 4992 O O . THR B 1 313 ? 15.352 -15.461 -22.922 1 91.44 313 THR B O 1
ATOM 4995 N N . ASP B 1 314 ? 15.797 -14.438 -24.875 1 91.12 314 ASP B N 1
ATOM 4996 C CA . ASP B 1 314 ? 15.469 -13.094 -24.406 1 91.12 314 ASP B CA 1
ATOM 4997 C C . ASP B 1 314 ? 13.984 -12.797 -24.562 1 91.12 314 ASP B C 1
ATOM 4999 O O . ASP B 1 314 ? 13.445 -12.859 -25.672 1 91.12 314 ASP B O 1
ATOM 5003 N N . PRO B 1 315 ? 13.352 -12.469 -23.391 1 92.06 315 PRO B N 1
ATOM 5004 C CA . PRO B 1 315 ? 11.922 -12.18 -23.5 1 92.06 315 PRO B CA 1
ATOM 5005 C C . PRO B 1 315 ? 11.625 -11.031 -24.469 1 92.06 315 PRO B C 1
ATOM 5007 O O . PRO B 1 315 ? 10.492 -10.883 -24.938 1 92.06 315 PRO B O 1
ATOM 5010 N N . ARG B 1 316 ? 12.578 -10.195 -24.812 1 88.5 316 ARG B N 1
ATOM 5011 C CA . ARG B 1 316 ? 12.367 -9.039 -25.688 1 88.5 316 ARG B CA 1
ATOM 5012 C C . ARG B 1 316 ? 12.648 -9.391 -27.141 1 88.5 316 ARG B C 1
ATOM 5014 O O . ARG B 1 316 ? 12.414 -8.57 -28.031 1 88.5 316 ARG B O 1
ATOM 5021 N N . ALA B 1 317 ? 13.352 -10.555 -27.281 1 77.25 317 ALA B N 1
ATOM 5022 C CA . ALA B 1 317 ? 13.82 -10.898 -28.625 1 77.25 317 ALA B CA 1
ATOM 5023 C C . ALA B 1 317 ? 12.648 -11.258 -29.547 1 77.25 317 ALA B C 1
ATOM 5025 O O . ALA B 1 317 ? 11.672 -11.867 -29.109 1 77.25 317 ALA B O 1
ATOM 5026 N N . PHE B 1 318 ? 12.422 -10.461 -30.703 1 61.06 318 PHE B N 1
ATOM 5027 C CA . PHE B 1 318 ? 11.422 -10.734 -31.734 1 61.06 318 PHE B CA 1
ATOM 5028 C C . PHE B 1 318 ? 11.875 -11.883 -32.625 1 61.06 318 PHE B C 1
ATOM 5030 O O . PHE B 1 318 ? 13.07 -12.055 -32.875 1 61.06 318 PHE B O 1
#

Sequence (636 aa):
MPVFKTPFNGYSVKFSPFYESRLAVATAQNFGILGNGRIHVLDLPSSPSPQISELASYDTADGVYDLAWSESHESLLVAAIADGSIKIYDLSLPPTSNPIRSFLEHSREAHSADYNPVRRDSFLSASWDDSVKLWTLDRPTSVRTFKEHAYCVYSAVWNPRHADVFASASGDCTLRVWDVREPGSTMIIPAHDFEILSCDWNKYDDCCIATASVDKTIKVWDVRSYRVPISVLSGHGYAVRKVRFSPHRQGLMVSCSYDMTVCLWDYMLEDALVGRYDHHTEFAVGVDMSVLVEGLLASTGWDELVYVWQNGTDPRAFMPVFKTPFNGYSVKFSPFYESRLAVATAQNFGILGNGRIHVLDLPSSPSPQISELASYDTADGVYDLAWSESHESLLVAAIADGSIKIYDLSLPPTSNPIRSFLEHSREAHSADYNPVRRDSFLSASWDDSVKLWTLDRPTSVRTFKEHAYCVYSAVWNPRHADVFASASGDCTLRVWDVREPGSTMIIPAHDFEILSCDWNKYDDCCIATASVDKTIKVWDVRSYRVPISVLSGHGYAVRKVRFSPHRQGLMVSCSYDMTVCLWDYMLEDALVGRYDHHTEFAVGVDMSVLVEGLLASTGWDELVYVWQNGTDPRAF

Foldseek 3Di:
DEKDFFPFFWQAKADQQVDQFKIKTFGFHPQQPDFKIKIWIWGQDDPPDRYIHTLDMAIGGGGWNEKDAQLVDRQWMWTFGQQQKIFICGNVDPNVCPRVAIARDGRGGWAYKEAQNPVRFWIWIFFQSQWIFIPGPVDNYTPDIAHDGDGGWQDKYDQNHDRQKIWTFFQSQWIFIDGNPDPHTPDIASNGPGGWNEKEAQLVDSQWMWTWGQVQWIFIAGNVDGPDTPAIDHDGPGGWNYKYHFLPDRQWIWTFFQSQKIFIARRPDPRTTPDIANPGPGGWNYKDDHNVDPQWIWTTGRSSMIFIDGHPDHSPDD/DEKDFFPFFWQAKADQQVDQFKIKTFGFHPQQPDFKIKIWIWGQDDPDDRYIHTLDMAIGGGGWNEKDAQLVDRQWMWTFGQQQKIFICGNVDPNVCPRVAIARDGRGGWAYKEAQNPVRFWIWIFFQSQWIFIPGPVDNYTPDIAHDGDGGWQDKYDQNHDRQKIWTFFQSQWIFIDGNPDPHTPDIASNGPGGWREKEAQLVDSQWMWTWGQVQWIFIAGNVDGPDTPAIDHDGPGGWNYKYHFLPDRQWIWTFFQSQKIFIARRPDPRGTPDIANPGPGGWNYKDDHNVDPQWIWTTGRSSMIFIDGHPDHSPDD